Protein AF-A0A225NA89-F1 (afdb_monomer_lite)

InterPro domains:
  IPR005053 MobA/MobL protein [PF03389] (17-84)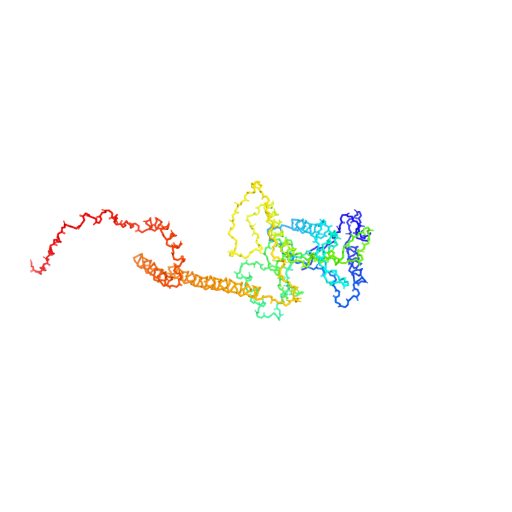

Sequence (400 aa):
MVRETFIMTPKEGAPDYLTSEQAPTKAQLREQRMELWNDVEAREKGKTARLGRELQLGFAYELNHADQRALVEEFVKRYATEGGEREIKVQVKTKAGTRIDTKKVQINFVADVAMHDYGKRIPFAGASDEQRAKIRNWAEAGIPFVSAEDAKGMESAHVRENHDRHGNITSYQIYQPHAHVRITPRTVENGEWSNDKFASRVLNEHNFAMNLRYDWEHLQNTYLERAGSDVRVTCTPEVQDGYPLHVQTETKDPVTRNIEERLSEKSEPISEEVAAEREKQRERNQEAQEKLAIDDEFREVHKETLRELQIDQFQEENSGDAPEAQQYRIVEWYRNVGRRLEGWRDAVPEKAAQWQERLQSMKPRLKAWFGYSPPDPEDTASRNGADPPEPQRTEPEHDR

Foldseek 3Di:
DWPDKAKDFAPDQAAPLNDDPDDDDPVSRVVSVVCVQVVLVVLQVDPPGDFWDKDKAFADLLDDPVLVVVLVNVLCCCQAAPVAKDWDWDWDQDPVGIDTDIDIDGRGWMKIKTKDFWDDKAFPPPGDPVSVVVVVVCVVVVAAEDEPVVCVPDSHWHKYFYADPVRHTTIIITGIIMMMIIIGQFHGHNNHTDNDRRSSVCVVDPVSVVCSLQVSQVSSQVSCVVSVHPDGDDSDPPVPPPDDPDDDDDDDDDDDDDDPPDPDDDDDDDDPVNVVVVVVVVVVVVVVVVVVVLVVVVVVLVVVVVVVLVVLVVVLVPPPDDPVVNVVSVVVSVVVVVVSLVVVCVVPVVCNVVVVVVVVVCVVVVCVVPVDDDPDPVVVVVPPDDDDDDDDDDDDDDDD

pLDDT: mean 72.91, std 22.02, range [25.09, 98.0]

Radius of gyration: 33.63 Å; chains: 1; bounding box: 82×65×120 Å

Secondary structure (DSSP, 8-state):
-EEEEEEE--SSS--GGG--SSPPPHHHHHHHHHHHHHHHHHH--STT----EEEEEEPPTTS-HHHHHHHHHHHHIIIIIS-EEEEEEEEEEETTEEEEEEEEEEE-EEEEEEEEEE-PPEESTT--HHHHHHHHHHHHTTPPEEETTTTTT--SS-EEEEE-TTS-EEEEEEEEEEEEEEEEEEEEETTEE-S--SGGGGGG-HHHHHHHHHHHHHHHHHHHHHTT------SS-GGG--------------------S-S----SPPPHHHHHHHHHHHHHHHHHHHHHHHHHHHHHHHHHHHHHHHHHHHHHHT----HHHHHHHHHHHHHHHHHHHHHHHHH-HHHHHHHHHHHHHHHHHHHHHH---PPPGGGGGS-SS-PPPPPPP-------

Structure (mmCIF, N/CA/C/O backbone):
data_AF-A0A225NA89-F1
#
_entry.id   AF-A0A225NA89-F1
#
loop_
_atom_site.group_PDB
_atom_site.id
_atom_site.type_symbol
_atom_site.label_atom_id
_atom_site.label_alt_id
_atom_site.label_comp_id
_atom_site.label_asym_id
_atom_site.label_entity_id
_atom_site.label_seq_id
_atom_site.pdbx_PDB_ins_code
_atom_site.Cartn_x
_atom_site.Cartn_y
_atom_site.Cartn_z
_atom_site.occupancy
_atom_site.B_iso_or_equiv
_atom_site.auth_seq_id
_atom_site.auth_comp_id
_atom_site.auth_asym_id
_atom_site.auth_atom_id
_atom_site.pdbx_PDB_model_num
ATOM 1 N N . MET A 1 1 ? -12.017 -6.716 5.202 1.00 67.25 1 MET A N 1
ATOM 2 C CA . MET A 1 1 ? -13.048 -6.870 4.145 1.00 67.25 1 MET A CA 1
ATOM 3 C C . MET A 1 1 ? -12.675 -5.865 3.079 1.00 67.25 1 MET A C 1
ATOM 5 O O . MET A 1 1 ? -12.264 -4.776 3.457 1.00 67.25 1 MET A O 1
ATOM 9 N N . VAL A 1 2 ? -12.699 -6.251 1.807 1.00 81.19 2 VAL A N 1
ATOM 10 C CA . VAL A 1 2 ? -12.275 -5.358 0.724 1.00 81.19 2 VAL A CA 1
ATOM 11 C C . VAL A 1 2 ? -13.369 -4.317 0.505 1.00 81.19 2 VAL A C 1
ATOM 13 O O . VAL A 1 2 ? -14.502 -4.703 0.217 1.00 81.19 2 VAL A O 1
ATOM 16 N N . ARG A 1 3 ? -13.038 -3.037 0.684 1.00 88.31 3 ARG A N 1
ATOM 17 C CA . ARG A 1 3 ? -13.921 -1.905 0.387 1.00 88.31 3 ARG A CA 1
ATOM 18 C C . ARG A 1 3 ? -14.039 -1.728 -1.116 1.00 88.31 3 ARG A C 1
ATOM 20 O O . ARG A 1 3 ? -15.131 -1.702 -1.674 1.00 88.31 3 ARG A O 1
ATOM 27 N N . GLU A 1 4 ? -12.888 -1.642 -1.767 1.00 92.56 4 GLU A N 1
ATOM 28 C CA . GLU A 1 4 ? -12.786 -1.283 -3.169 1.00 92.56 4 GLU A CA 1
ATOM 29 C C . GLU A 1 4 ? -11.557 -1.927 -3.805 1.00 92.56 4 GLU A C 1
ATOM 31 O O . GLU A 1 4 ? -10.550 -2.161 -3.140 1.00 92.56 4 GLU A O 1
ATOM 36 N N . THR A 1 5 ? -11.638 -2.220 -5.102 1.00 94.50 5 THR A N 1
ATOM 37 C CA . THR A 1 5 ? -10.483 -2.658 -5.885 1.00 94.50 5 THR A CA 1
ATOM 38 C C . THR A 1 5 ? -10.481 -1.984 -7.242 1.00 94.50 5 THR A C 1
ATOM 40 O O . THR A 1 5 ? -11.557 -1.810 -7.812 1.00 94.50 5 THR A O 1
ATOM 43 N N . PHE A 1 6 ? -9.306 -1.706 -7.793 1.00 95.31 6 PHE A N 1
ATOM 44 C CA . PHE A 1 6 ? -9.129 -1.167 -9.142 1.00 95.31 6 PHE A CA 1
ATOM 45 C C . PHE A 1 6 ? -7.721 -1.480 -9.660 1.00 95.31 6 PHE A C 1
ATOM 47 O O . PHE A 1 6 ? -6.830 -1.817 -8.884 1.00 95.31 6 PHE A O 1
ATOM 54 N N . ILE A 1 7 ? -7.532 -1.396 -10.975 1.00 95.88 7 ILE A N 1
ATOM 55 C CA . ILE A 1 7 ? -6.225 -1.547 -11.622 1.00 95.88 7 ILE A CA 1
ATOM 56 C C . ILE A 1 7 ? -5.802 -0.169 -12.119 1.00 95.88 7 ILE A C 1
ATOM 58 O O . ILE A 1 7 ? -6.592 0.534 -12.745 1.00 95.88 7 ILE A O 1
ATOM 62 N N . MET A 1 8 ? -4.565 0.214 -11.829 1.00 95.44 8 MET A N 1
ATOM 63 C CA . MET A 1 8 ? -3.935 1.406 -12.376 1.00 95.44 8 MET A CA 1
ATOM 64 C C . MET A 1 8 ? -2.919 0.995 -13.430 1.00 95.44 8 MET A C 1
ATOM 66 O O . MET A 1 8 ? -2.053 0.148 -13.191 1.00 95.44 8 MET A O 1
ATOM 70 N N . THR A 1 9 ? -3.025 1.612 -14.597 1.00 94.56 9 THR A N 1
ATOM 71 C CA . THR A 1 9 ? -2.132 1.391 -15.728 1.00 94.56 9 THR A CA 1
ATOM 72 C C . THR A 1 9 ? -1.308 2.644 -16.001 1.00 94.56 9 THR A C 1
ATOM 74 O O . THR A 1 9 ? -1.737 3.747 -15.651 1.00 94.56 9 THR A O 1
ATOM 77 N N . PRO A 1 10 ? -0.143 2.515 -16.653 1.00 92.00 10 PRO A N 1
ATOM 78 C CA . PRO A 1 10 ? 0.537 3.659 -17.245 1.00 92.00 10 PRO A CA 1
ATOM 79 C C . PRO A 1 10 ? -0.375 4.401 -18.218 1.00 92.00 10 PRO A C 1
ATOM 81 O O . PRO A 1 10 ? -1.276 3.806 -18.815 1.00 92.00 10 PRO A O 1
ATOM 84 N N . LYS A 1 11 ? -0.116 5.702 -18.385 1.00 83.25 11 LYS A N 1
ATOM 85 C CA . LYS A 1 11 ? -0.883 6.570 -19.288 1.00 83.25 11 LYS A CA 1
ATOM 86 C C . LYS A 1 11 ? -0.863 6.069 -20.736 1.00 83.25 11 LYS A C 1
ATOM 88 O O . LYS A 1 11 ? -1.845 6.224 -21.452 1.00 83.25 11 LYS A O 1
ATOM 93 N N . GLU A 1 12 ? 0.250 5.470 -21.151 1.00 82.31 12 GLU A N 1
ATOM 94 C CA . GLU A 1 12 ? 0.462 4.946 -22.498 1.00 82.31 12 GLU A CA 1
ATOM 95 C C . GLU A 1 12 ? 1.089 3.549 -22.432 1.00 82.31 12 GLU A C 1
ATOM 97 O O . GLU A 1 12 ? 1.870 3.242 -21.530 1.00 82.31 12 GLU A O 1
ATOM 102 N N . GLY A 1 13 ? 0.764 2.701 -23.410 1.00 83.19 13 GLY A N 1
ATOM 103 C CA . GLY A 1 13 ? 1.433 1.414 -23.609 1.00 83.19 13 GLY A CA 1
ATOM 104 C C . GLY A 1 13 ? 0.947 0.259 -22.733 1.00 83.19 13 GLY A C 1
ATOM 105 O O . GLY A 1 13 ? 1.583 -0.792 -22.750 1.00 83.19 13 GLY A O 1
ATOM 106 N N . ALA A 1 14 ? -0.154 0.415 -21.998 1.00 88.81 14 ALA A N 1
ATOM 107 C CA . ALA A 1 14 ? -0.779 -0.689 -21.277 1.00 88.81 14 ALA A CA 1
ATOM 108 C C . ALA A 1 14 ? -1.526 -1.652 -22.224 1.00 88.81 14 ALA A C 1
ATOM 110 O O . ALA A 1 14 ? -2.056 -1.192 -23.234 1.00 88.81 14 ALA A O 1
ATOM 111 N N . PRO A 1 15 ? -1.590 -2.961 -21.907 1.00 90.00 15 PRO A N 1
ATOM 112 C CA . PRO A 1 15 ? -2.346 -3.933 -22.693 1.00 90.00 15 PRO A CA 1
ATOM 113 C C . PRO A 1 15 ? -3.813 -3.542 -22.892 1.00 90.00 15 PRO A C 1
ATOM 115 O O . PRO A 1 15 ? -4.459 -3.073 -21.953 1.00 90.00 15 PRO A O 1
ATOM 118 N N . ASP A 1 16 ? -4.354 -3.813 -24.081 1.00 89.69 16 ASP A N 1
ATOM 119 C CA . ASP A 1 16 ? -5.725 -3.446 -24.471 1.00 89.69 16 ASP A CA 1
ATOM 120 C C . ASP A 1 16 ? -6.790 -3.994 -23.512 1.00 89.69 16 ASP A C 1
ATOM 122 O O . ASP A 1 16 ? -7.760 -3.316 -23.200 1.00 89.69 16 ASP A O 1
ATOM 126 N N . TYR A 1 17 ? -6.597 -5.197 -22.961 1.00 90.81 17 TYR A N 1
ATOM 127 C CA . TYR A 1 17 ? -7.558 -5.775 -22.014 1.00 90.81 17 TYR A CA 1
ATOM 128 C C . TYR A 1 17 ? -7.644 -4.998 -20.689 1.00 90.81 17 TYR A C 1
ATOM 130 O O . TYR A 1 17 ? -8.638 -5.112 -19.972 1.00 90.81 17 TYR A O 1
ATOM 138 N N . LEU A 1 18 ? -6.632 -4.188 -20.358 1.00 90.12 18 LEU A N 1
ATOM 139 C CA . LEU A 1 18 ? -6.615 -3.315 -19.180 1.00 90.12 18 LEU A CA 1
ATOM 140 C C . LEU A 1 18 ? -7.069 -1.889 -19.484 1.00 90.12 18 LEU A C 1
ATOM 142 O O . LEU A 1 18 ? -7.291 -1.122 -18.546 1.00 90.12 18 LEU A O 1
ATOM 146 N N . THR A 1 19 ? -7.186 -1.519 -20.759 1.00 83.81 19 THR A N 1
ATOM 147 C CA . THR A 1 19 ? -7.554 -0.168 -21.170 1.00 83.81 19 THR A CA 1
ATOM 148 C C . THR A 1 19 ? -8.970 -0.167 -21.737 1.00 83.81 19 THR A C 1
ATOM 150 O O . THR A 1 19 ? -9.299 -0.836 -22.710 1.00 83.81 19 THR A O 1
ATOM 153 N N . SER A 1 20 ? -9.863 0.583 -21.097 1.00 77.56 20 SER A N 1
ATOM 154 C CA . SER A 1 20 ? -11.223 0.785 -21.595 1.00 77.56 20 SER A CA 1
ATOM 155 C C . SER A 1 20 ? -11.631 2.241 -21.429 1.00 77.56 20 SER A C 1
ATOM 157 O O . SER A 1 20 ? -11.349 2.860 -20.406 1.00 77.56 20 SER A O 1
ATOM 159 N N . GLU A 1 21 ? -12.324 2.792 -22.429 1.00 78.25 21 GLU A N 1
ATOM 160 C CA . GLU A 1 21 ? -12.831 4.175 -22.379 1.00 78.25 21 GLU A CA 1
ATOM 161 C C . GLU A 1 21 ? -13.861 4.377 -21.257 1.00 78.25 21 GLU A C 1
ATOM 163 O O . GLU A 1 21 ? -14.028 5.475 -20.732 1.00 78.25 21 GLU A O 1
ATOM 168 N N . GLN A 1 22 ? -14.561 3.305 -20.884 1.00 84.38 22 GLN A N 1
ATOM 169 C CA . GLN A 1 22 ? -15.527 3.288 -19.793 1.00 84.38 22 GLN A CA 1
ATOM 170 C C . GLN A 1 22 ? -14.941 2.574 -18.579 1.00 84.38 22 GLN A C 1
ATOM 172 O O . GLN A 1 22 ? -14.177 1.619 -18.720 1.00 84.38 22 GLN A O 1
ATOM 177 N N . ALA A 1 23 ? -15.345 2.997 -17.381 1.00 84.44 23 ALA A N 1
ATOM 178 C CA . ALA A 1 23 ? -14.980 2.297 -16.157 1.00 84.44 23 ALA A CA 1
ATOM 179 C C . ALA A 1 23 ? -15.525 0.851 -16.185 1.00 84.44 23 ALA A C 1
ATOM 181 O O . ALA A 1 23 ? -16.715 0.660 -16.461 1.00 84.44 23 ALA A O 1
ATOM 182 N N . PRO A 1 24 ? -14.698 -0.169 -15.891 1.00 89.06 24 PRO A N 1
ATOM 183 C CA . PRO A 1 24 ? -15.131 -1.556 -15.951 1.00 89.06 24 PRO A CA 1
ATOM 184 C C . PRO A 1 24 ? -16.169 -1.858 -14.866 1.00 89.06 24 PRO A C 1
ATOM 186 O O . PRO A 1 24 ? -16.080 -1.403 -13.723 1.00 89.06 24 PRO A O 1
ATOM 189 N N . THR A 1 25 ? -17.145 -2.700 -15.198 1.00 92.06 25 THR A N 1
ATOM 190 C CA . THR A 1 25 ? -18.036 -3.299 -14.196 1.00 92.06 25 THR A CA 1
ATOM 191 C C . THR A 1 25 ? -17.246 -4.203 -13.241 1.00 92.06 25 THR A C 1
ATOM 193 O O . THR A 1 25 ? -16.157 -4.679 -13.560 1.00 92.06 25 THR A O 1
ATOM 196 N N . LYS A 1 26 ? -17.814 -4.539 -12.074 1.00 90.31 26 LYS A N 1
ATOM 197 C CA . LYS A 1 26 ? -17.166 -5.460 -11.114 1.00 90.31 26 LYS A CA 1
ATOM 198 C C . LYS A 1 26 ? -16.814 -6.826 -11.722 1.00 90.31 26 LYS A C 1
ATOM 200 O O . LYS A 1 26 ? -15.822 -7.429 -11.321 1.00 90.31 26 LYS A O 1
ATOM 205 N N . ALA A 1 27 ? -17.632 -7.324 -12.653 1.00 92.25 27 ALA A N 1
ATOM 206 C CA . ALA A 1 27 ? -17.382 -8.589 -13.339 1.00 92.25 27 ALA A CA 1
ATOM 207 C C . ALA A 1 27 ? -16.200 -8.471 -14.312 1.00 92.25 27 ALA A C 1
ATOM 209 O O . ALA A 1 27 ? -15.282 -9.283 -14.233 1.00 92.25 27 ALA A O 1
ATOM 210 N N . GLN A 1 28 ? -16.180 -7.417 -15.133 1.00 92.94 28 GLN A N 1
ATOM 211 C CA . GLN A 1 28 ? -15.069 -7.128 -16.046 1.00 92.94 28 GLN A CA 1
ATOM 212 C C . GLN A 1 28 ? -13.763 -6.908 -15.284 1.00 92.94 28 GLN A C 1
ATOM 214 O O . GLN A 1 28 ? -12.762 -7.525 -15.611 1.00 92.94 28 GLN A O 1
ATOM 219 N N . LEU A 1 29 ? -13.776 -6.129 -14.199 1.00 93.31 29 LEU A N 1
ATOM 220 C CA . LEU A 1 29 ? -12.576 -5.908 -13.390 1.00 93.31 29 LEU A CA 1
ATOM 221 C C . LEU A 1 29 ? -12.022 -7.216 -12.801 1.00 93.31 29 LEU A C 1
ATOM 223 O O . LEU A 1 29 ? -10.810 -7.394 -12.683 1.00 93.31 29 LEU A O 1
ATOM 227 N N . ARG A 1 30 ? -12.899 -8.151 -12.416 1.00 93.19 30 ARG A N 1
ATOM 228 C CA . ARG A 1 30 ? -12.483 -9.475 -11.936 1.00 93.19 30 ARG A CA 1
ATOM 229 C C . ARG A 1 30 ? -11.817 -10.292 -13.044 1.00 93.19 30 ARG A C 1
ATOM 231 O O . ARG A 1 30 ? -10.833 -10.971 -12.760 1.00 93.19 30 ARG A O 1
ATOM 238 N N . GLU A 1 31 ? -12.358 -10.244 -14.256 1.00 94.50 31 GLU A N 1
ATOM 239 C CA . GLU A 1 31 ? -11.798 -10.905 -15.437 1.00 94.50 31 GLU A CA 1
ATOM 240 C C . GLU A 1 31 ? -10.448 -10.292 -15.823 1.00 94.50 31 GLU A C 1
ATOM 242 O O . GLU A 1 31 ? -9.455 -11.010 -15.854 1.00 94.50 31 GLU A O 1
ATOM 247 N N . GLN A 1 32 ? -10.371 -8.964 -15.938 1.00 94.75 32 GLN A N 1
ATOM 248 C CA . GLN A 1 32 ? -9.136 -8.215 -16.197 1.00 94.75 32 GLN A CA 1
ATOM 249 C C . GLN A 1 32 ? -8.039 -8.523 -15.176 1.00 94.75 32 GLN A C 1
ATOM 251 O O . GLN A 1 32 ? -6.885 -8.730 -15.539 1.00 94.75 32 GLN A O 1
ATOM 256 N N . ARG A 1 33 ? -8.382 -8.591 -13.883 1.00 95.75 33 ARG A N 1
ATOM 257 C CA . ARG A 1 33 ? -7.432 -8.957 -12.823 1.00 95.75 33 ARG A CA 1
ATOM 258 C C . ARG A 1 33 ? -6.941 -10.396 -12.968 1.00 95.75 33 ARG A C 1
ATOM 260 O O . ARG A 1 33 ? -5.767 -10.667 -12.729 1.00 95.75 33 ARG A O 1
ATOM 267 N N . MET A 1 34 ? -7.835 -11.321 -13.309 1.00 95.94 34 MET A N 1
ATOM 268 C CA . MET A 1 34 ? -7.465 -12.714 -13.545 1.00 95.94 34 MET A CA 1
ATOM 269 C C . MET A 1 34 ? -6.525 -12.822 -14.745 1.00 95.94 34 MET A C 1
ATOM 271 O O . MET A 1 34 ? -5.487 -13.468 -14.641 1.00 95.94 34 MET A O 1
ATOM 275 N N . GLU A 1 35 ? -6.859 -12.149 -15.844 1.00 96.12 35 GLU A N 1
ATOM 276 C CA . GLU A 1 35 ? -6.043 -12.101 -17.053 1.00 96.12 35 GLU A CA 1
ATOM 277 C C . GLU A 1 35 ? -4.668 -11.495 -16.769 1.00 96.12 35 GLU A C 1
ATOM 279 O O . GLU A 1 35 ? -3.670 -12.156 -17.036 1.00 96.12 35 GLU A O 1
ATOM 284 N N . LEU A 1 36 ? -4.605 -10.339 -16.098 1.00 96.19 36 LEU A N 1
ATOM 285 C CA . LEU A 1 36 ? -3.368 -9.681 -15.664 1.00 96.19 36 LEU A CA 1
ATOM 286 C C . LEU A 1 36 ? -2.422 -10.634 -14.925 1.00 96.19 36 LEU A C 1
ATOM 288 O O . LEU A 1 36 ? -1.246 -10.756 -15.272 1.00 96.19 36 LEU A O 1
ATOM 292 N N . TRP A 1 37 ? -2.912 -11.301 -13.878 1.00 96.88 37 TRP A N 1
ATOM 293 C CA . TRP A 1 37 ? -2.050 -12.145 -13.054 1.00 96.88 37 TRP A CA 1
ATOM 294 C C . TRP A 1 37 ? -1.697 -13.470 -13.739 1.00 96.88 37 TRP A C 1
ATOM 296 O O . TRP A 1 37 ? -0.559 -13.917 -13.595 1.00 96.88 37 TRP A O 1
ATOM 306 N N . ASN A 1 38 ? -2.594 -14.036 -14.553 1.00 96.44 38 ASN A N 1
ATOM 307 C CA . ASN A 1 38 ? -2.277 -15.182 -15.411 1.00 96.44 38 ASN A CA 1
ATOM 308 C C . ASN A 1 38 ? -1.187 -14.828 -16.437 1.00 96.44 38 ASN A C 1
ATOM 310 O O . ASN A 1 38 ? -0.271 -15.617 -16.671 1.00 96.44 38 ASN A O 1
ATOM 314 N N . ASP A 1 39 ? -1.248 -13.628 -17.018 1.00 95.06 39 ASP A N 1
ATOM 315 C CA . ASP A 1 39 ? -0.269 -13.110 -17.974 1.00 95.06 39 ASP A CA 1
ATOM 316 C C . ASP A 1 39 ? 1.125 -12.968 -17.359 1.00 95.06 39 ASP A C 1
ATOM 318 O O . ASP A 1 39 ? 2.142 -13.290 -17.991 1.00 95.06 39 ASP A O 1
ATOM 322 N N . VAL A 1 40 ? 1.170 -12.476 -16.118 1.00 95.06 40 VAL A N 1
ATOM 323 C CA . VAL A 1 40 ? 2.396 -12.390 -15.327 1.00 95.06 40 VAL A CA 1
ATOM 324 C C . VAL A 1 40 ? 2.929 -13.796 -15.053 1.00 95.06 40 VAL A C 1
ATOM 326 O O . VAL A 1 40 ? 4.085 -14.073 -15.363 1.00 95.06 40 VAL A O 1
ATOM 329 N N . GLU A 1 41 ? 2.108 -14.714 -14.546 1.00 95.25 41 GLU A N 1
ATOM 330 C CA . GLU A 1 41 ? 2.525 -16.094 -14.255 1.00 95.25 41 GLU A CA 1
ATOM 331 C C . GLU A 1 41 ? 3.044 -16.833 -15.498 1.00 95.25 41 GLU A C 1
ATOM 333 O O . GLU A 1 41 ? 4.091 -17.483 -15.440 1.00 95.25 41 GLU A O 1
ATOM 338 N N . ALA A 1 42 ? 2.393 -16.668 -16.652 1.00 94.50 42 ALA A N 1
ATOM 339 C CA . ALA A 1 42 ? 2.815 -17.272 -17.914 1.00 94.50 42 ALA A CA 1
ATOM 340 C C . ALA A 1 42 ? 4.206 -16.793 -18.375 1.00 94.50 42 ALA A C 1
ATOM 342 O O . ALA A 1 42 ? 4.972 -17.553 -18.988 1.00 94.50 42 ALA A O 1
ATOM 343 N N . ARG A 1 43 ? 4.555 -15.537 -18.074 1.00 93.00 43 ARG A N 1
ATOM 344 C CA . ARG A 1 43 ? 5.871 -14.943 -18.369 1.00 93.00 43 ARG A CA 1
ATOM 345 C C . ARG A 1 43 ? 6.912 -15.304 -17.315 1.00 93.00 43 ARG A C 1
ATOM 347 O O . ARG A 1 43 ? 8.103 -15.393 -17.623 1.00 93.00 43 ARG A O 1
ATOM 354 N N . GLU A 1 44 ? 6.475 -15.567 -16.090 1.00 94.00 44 GLU A N 1
ATOM 355 C CA . GLU A 1 44 ? 7.319 -15.862 -14.941 1.00 94.00 44 GLU A CA 1
ATOM 356 C C . GLU A 1 44 ? 7.564 -17.349 -14.694 1.00 94.00 44 GLU A C 1
ATOM 358 O O . GLU A 1 44 ? 7.288 -17.900 -13.635 1.00 94.00 44 GLU A O 1
ATOM 363 N N . LYS A 1 45 ? 8.208 -17.995 -15.671 1.00 90.75 45 LYS A N 1
ATOM 364 C CA . LYS A 1 45 ? 8.419 -19.455 -15.711 1.00 90.75 45 LYS A CA 1
ATOM 365 C C . LYS A 1 45 ? 9.448 -20.002 -14.711 1.00 90.75 45 LYS A C 1
ATOM 367 O O . LYS A 1 45 ? 9.618 -21.214 -14.590 1.00 90.75 45 LYS A O 1
ATOM 372 N N . GLY A 1 46 ? 10.209 -19.136 -14.044 1.00 90.25 46 GLY A N 1
ATOM 373 C CA . GLY A 1 46 ? 11.249 -19.561 -13.108 1.00 90.25 46 GLY A CA 1
ATOM 374 C C . GLY A 1 46 ? 10.663 -19.987 -11.763 1.00 90.25 46 GLY A C 1
ATOM 375 O O . GLY A 1 46 ? 9.883 -19.252 -11.175 1.00 90.25 46 GLY A O 1
ATOM 376 N N . LYS A 1 47 ? 11.127 -21.106 -11.191 1.00 92.44 47 LYS A N 1
ATOM 377 C CA . LYS A 1 47 ? 10.703 -21.552 -9.843 1.00 92.44 47 LYS A CA 1
ATOM 378 C C . LYS A 1 47 ? 10.985 -20.538 -8.719 1.00 92.44 47 LYS A C 1
ATOM 380 O O . LYS A 1 47 ? 10.398 -20.617 -7.650 1.00 92.44 47 LYS A O 1
ATOM 385 N N . THR A 1 48 ? 11.922 -19.617 -8.948 1.00 91.06 48 THR A N 1
ATOM 386 C CA . THR A 1 48 ? 12.272 -18.510 -8.041 1.00 91.06 48 THR A CA 1
ATOM 387 C C . THR A 1 48 ? 11.869 -17.150 -8.615 1.00 91.06 48 THR A C 1
ATOM 389 O O . THR A 1 48 ? 12.409 -16.119 -8.204 1.00 91.06 48 THR A O 1
ATOM 392 N N . ALA A 1 49 ? 11.004 -17.125 -9.634 1.00 90.38 49 ALA A N 1
ATOM 393 C CA . ALA A 1 49 ? 10.556 -15.885 -10.241 1.00 90.38 49 ALA A CA 1
ATOM 394 C C . ALA A 1 49 ? 9.693 -15.098 -9.250 1.00 90.38 49 ALA A C 1
ATOM 396 O O . ALA A 1 49 ? 8.890 -15.648 -8.501 1.00 90.38 49 ALA A O 1
ATOM 397 N N . ARG A 1 50 ? 9.882 -13.778 -9.239 1.00 92.06 50 ARG A N 1
ATOM 398 C CA . ARG A 1 50 ? 9.063 -12.860 -8.448 1.00 92.06 50 ARG A CA 1
ATOM 399 C C . ARG A 1 50 ? 7.878 -12.426 -9.301 1.00 92.06 50 ARG A C 1
ATOM 401 O O . ARG A 1 50 ? 8.097 -11.831 -10.354 1.00 92.06 50 ARG A O 1
ATOM 408 N N . LEU A 1 51 ? 6.668 -12.717 -8.826 1.00 94.06 51 LEU A N 1
ATOM 409 C CA . LEU A 1 51 ? 5.406 -12.431 -9.521 1.00 94.06 51 LEU A CA 1
ATOM 410 C C . LEU A 1 51 ? 4.898 -11.001 -9.303 1.00 94.06 51 LEU A C 1
ATOM 412 O O . LEU A 1 51 ? 3.913 -10.605 -9.902 1.00 94.06 51 LEU A O 1
ATOM 416 N N . GLY A 1 52 ? 5.523 -10.226 -8.424 1.00 94.00 52 GLY A N 1
ATOM 417 C CA . GLY A 1 52 ? 5.147 -8.841 -8.169 1.00 94.00 52 GLY A CA 1
ATOM 418 C C . GLY A 1 52 ? 5.794 -8.306 -6.901 1.00 94.00 52 GLY A C 1
ATOM 419 O O . GLY A 1 52 ? 6.470 -9.041 -6.173 1.00 94.00 52 GLY A O 1
ATOM 420 N N . ARG A 1 53 ? 5.586 -7.017 -6.650 1.00 95.25 53 ARG A N 1
ATOM 421 C CA . ARG A 1 53 ? 5.923 -6.346 -5.394 1.00 95.25 53 ARG A CA 1
ATOM 422 C C . ARG A 1 53 ? 4.627 -5.920 -4.725 1.00 95.25 53 ARG A C 1
ATOM 424 O O . ARG A 1 53 ? 3.843 -5.212 -5.337 1.00 95.25 53 ARG A O 1
ATOM 431 N N . GLU A 1 54 ? 4.428 -6.325 -3.480 1.00 96.25 54 GLU A N 1
ATOM 432 C CA . GLU A 1 54 ? 3.301 -5.868 -2.672 1.00 96.25 54 GLU A CA 1
ATOM 433 C C . GLU A 1 54 ? 3.755 -4.761 -1.718 1.00 96.25 54 GLU A C 1
ATOM 435 O O . GLU A 1 54 ? 4.782 -4.899 -1.048 1.00 96.25 54 GLU A O 1
ATOM 440 N N . LEU A 1 55 ? 3.000 -3.666 -1.689 1.00 95.81 55 LEU A N 1
ATOM 441 C CA . LEU A 1 55 ? 3.098 -2.592 -0.709 1.00 95.81 55 LEU A CA 1
ATOM 442 C C . LEU A 1 55 ? 1.801 -2.582 0.100 1.00 95.81 55 LEU A C 1
ATOM 444 O O . LEU A 1 55 ? 0.716 -2.642 -0.476 1.00 95.81 55 LEU A O 1
ATOM 448 N N . GLN A 1 56 ? 1.916 -2.489 1.421 1.00 96.00 56 GLN A N 1
ATOM 449 C CA . GLN A 1 56 ? 0.775 -2.284 2.305 1.00 96.00 56 GLN A CA 1
ATOM 450 C C . GLN A 1 56 ? 0.877 -0.881 2.899 1.00 96.00 56 GLN A C 1
ATOM 452 O O . GLN A 1 56 ? 1.852 -0.567 3.581 1.00 96.00 56 GLN A O 1
ATOM 457 N N . LEU A 1 57 ? -0.114 -0.045 2.611 1.00 96.12 57 LEU A N 1
ATOM 458 C CA . LEU A 1 57 ? -0.142 1.371 2.964 1.00 96.12 57 LEU A CA 1
ATOM 459 C C . LEU A 1 57 ? -1.269 1.604 3.970 1.00 96.12 57 LEU A C 1
ATOM 461 O O . LEU A 1 57 ? -2.422 1.306 3.670 1.00 96.12 57 LEU A O 1
ATOM 465 N N . GLY A 1 58 ? -0.942 2.082 5.169 1.00 95.12 58 GLY A N 1
ATOM 466 C CA . GLY A 1 58 ? -1.937 2.453 6.178 1.00 95.12 58 GLY A CA 1
ATOM 467 C C . GLY A 1 58 ? -2.427 3.881 5.965 1.00 95.12 58 GLY A C 1
ATOM 468 O O . GLY A 1 58 ? -1.608 4.763 5.696 1.00 95.12 58 GLY A O 1
ATOM 469 N N . PHE A 1 59 ? -3.735 4.087 6.103 1.00 94.50 59 PHE A N 1
ATOM 470 C CA . PHE A 1 59 ? -4.357 5.407 6.078 1.00 94.50 59 PHE A CA 1
ATOM 471 C C . PHE A 1 59 ? -4.577 5.939 7.500 1.00 94.50 59 PHE A C 1
ATOM 473 O O . PHE A 1 59 ? -4.868 5.176 8.422 1.00 94.50 59 PHE A O 1
ATOM 480 N N . ALA A 1 60 ? -4.476 7.253 7.652 1.00 90.44 60 ALA A N 1
ATOM 481 C CA . ALA A 1 60 ? -4.886 8.002 8.823 1.00 90.44 60 ALA A CA 1
ATOM 482 C C . ALA A 1 60 ? -6.416 7.955 8.945 1.00 90.44 60 ALA A C 1
ATOM 484 O O . ALA A 1 60 ? -7.129 7.982 7.936 1.00 90.44 60 ALA A O 1
ATOM 485 N N . TYR A 1 61 ? -6.919 7.860 10.176 1.00 86.12 61 TYR A N 1
ATOM 486 C CA . TYR A 1 61 ? -8.354 7.714 10.438 1.00 86.12 61 TYR A CA 1
ATOM 487 C C . TYR A 1 61 ? -9.143 8.979 10.093 1.00 86.12 61 TYR A C 1
ATOM 489 O O . TYR A 1 61 ? -10.335 8.907 9.826 1.00 86.12 61 TYR A O 1
ATOM 497 N N . GLU A 1 62 ? -8.473 10.126 10.086 1.00 85.56 62 GLU A N 1
ATOM 498 C CA . GLU A 1 62 ? -9.038 11.443 9.815 1.00 85.56 62 GLU A CA 1
ATOM 499 C C . GLU A 1 62 ? -9.324 11.663 8.321 1.00 85.56 62 GLU A C 1
ATOM 501 O O . GLU A 1 62 ? -10.037 12.598 7.962 1.00 85.56 62 GLU A O 1
ATOM 506 N N . LEU A 1 63 ? -8.783 10.816 7.438 1.00 87.75 63 LEU A N 1
ATOM 507 C CA . LEU A 1 63 ? -9.054 10.887 6.006 1.00 87.75 63 LEU A CA 1
ATOM 508 C C . LEU A 1 63 ? -10.326 10.117 5.662 1.00 87.75 63 LEU A C 1
ATOM 510 O O . LEU A 1 63 ? -10.415 8.911 5.905 1.00 87.75 63 LEU A O 1
ATOM 514 N N . ASN A 1 64 ? -11.271 10.792 5.007 1.00 89.50 64 ASN A N 1
ATOM 515 C CA . ASN A 1 64 ? -12.460 10.147 4.451 1.00 89.50 64 ASN A CA 1
ATOM 516 C C . ASN A 1 64 ? -12.095 9.215 3.278 1.00 89.50 64 ASN A C 1
ATOM 518 O O . ASN A 1 64 ? -10.994 9.255 2.718 1.00 89.50 64 ASN A O 1
ATOM 522 N N . HIS A 1 65 ? -13.041 8.380 2.852 1.00 91.25 65 HIS A N 1
ATOM 523 C CA . HIS A 1 65 ? -12.799 7.400 1.790 1.00 91.25 65 HIS A CA 1
ATOM 524 C C . HIS A 1 65 ? -12.375 7.993 0.437 1.00 91.25 65 HIS A C 1
ATOM 526 O O . HIS A 1 65 ? -11.592 7.356 -0.276 1.00 91.25 65 HIS A O 1
ATOM 532 N N . ALA A 1 66 ? -12.880 9.175 0.072 1.00 91.56 66 ALA A N 1
ATOM 533 C CA . ALA A 1 66 ? -12.538 9.826 -1.190 1.00 91.56 66 ALA A CA 1
ATOM 534 C C . ALA A 1 66 ? -11.086 10.329 -1.173 1.00 91.56 66 ALA A C 1
ATOM 536 O O . ALA A 1 66 ? -10.341 10.072 -2.120 1.00 91.56 66 ALA A O 1
ATOM 537 N N . ASP A 1 67 ? -10.659 10.941 -0.068 1.00 94.31 67 ASP A N 1
ATOM 538 C CA . ASP A 1 67 ? -9.283 11.401 0.123 1.00 94.31 67 ASP A CA 1
ATOM 539 C C . ASP A 1 67 ? -8.307 10.226 0.214 1.00 94.31 67 ASP A C 1
ATOM 541 O O . ASP A 1 67 ? -7.255 10.254 -0.420 1.00 94.31 67 ASP A O 1
ATOM 545 N N . GLN A 1 68 ? -8.675 9.139 0.903 1.00 95.38 68 GLN A N 1
ATOM 546 C CA . GLN A 1 68 ? -7.884 7.902 0.912 1.00 95.38 68 GLN A CA 1
ATOM 547 C C . GLN A 1 68 ? -7.684 7.341 -0.504 1.00 95.38 68 GLN A C 1
ATOM 549 O O . GLN A 1 68 ? -6.593 6.873 -0.839 1.00 95.38 68 GLN A O 1
ATOM 554 N N . ARG A 1 69 ? -8.733 7.373 -1.341 1.00 96.31 69 ARG A N 1
ATOM 555 C CA . ARG A 1 69 ? -8.656 6.918 -2.733 1.00 96.31 69 ARG A CA 1
ATOM 556 C C . ARG A 1 69 ? -7.733 7.815 -3.558 1.00 96.31 69 ARG A C 1
ATOM 558 O O . ARG A 1 69 ? -6.848 7.303 -4.238 1.00 96.31 69 ARG A O 1
ATOM 565 N N . ALA A 1 70 ? -7.913 9.130 -3.484 1.00 97.25 70 ALA A N 1
ATOM 566 C CA . ALA A 1 70 ? -7.080 10.085 -4.211 1.00 97.25 70 ALA A CA 1
ATOM 567 C C . ALA A 1 70 ? -5.601 9.990 -3.792 1.00 97.25 70 ALA A C 1
ATOM 569 O O . ALA A 1 70 ? -4.721 9.932 -4.651 1.00 97.25 70 ALA A O 1
ATOM 570 N N . LEU A 1 71 ? -5.336 9.860 -2.488 1.00 97.56 71 LEU A N 1
ATOM 571 C CA . LEU A 1 71 ? -3.999 9.679 -1.925 1.00 97.56 71 LEU A CA 1
ATOM 572 C C . LEU A 1 71 ? -3.298 8.431 -2.481 1.00 97.56 71 LEU A C 1
ATOM 574 O O . LEU A 1 71 ? -2.157 8.517 -2.941 1.00 97.56 71 LEU A O 1
ATOM 578 N N . VAL A 1 72 ? -3.960 7.265 -2.465 1.00 98.00 72 VAL A N 1
ATOM 579 C CA . VAL A 1 72 ? -3.341 6.037 -2.994 1.00 98.00 72 VAL A CA 1
ATOM 580 C C . VAL A 1 72 ? -3.162 6.103 -4.510 1.00 98.00 72 VAL A C 1
ATOM 582 O O . VAL A 1 72 ? -2.134 5.654 -5.010 1.00 98.00 72 VAL A O 1
ATOM 585 N N . GLU A 1 73 ? -4.100 6.702 -5.248 1.00 97.56 73 GLU A N 1
ATOM 586 C CA . GLU A 1 73 ? -3.952 6.895 -6.692 1.00 97.56 73 GLU A CA 1
ATOM 587 C C . GLU A 1 73 ? -2.757 7.797 -7.023 1.00 97.56 73 GLU A C 1
ATOM 589 O O . GLU A 1 73 ? -1.978 7.477 -7.920 1.00 97.56 73 GLU A O 1
ATOM 594 N N . GLU A 1 74 ? -2.573 8.901 -6.296 1.00 97.06 74 GLU A N 1
ATOM 595 C CA . GLU A 1 74 ? -1.430 9.799 -6.476 1.00 97.06 74 GLU A CA 1
ATOM 596 C C . GLU A 1 74 ? -0.102 9.092 -6.172 1.00 97.06 74 GLU A C 1
ATOM 598 O O . GLU A 1 74 ? 0.850 9.180 -6.954 1.00 97.06 74 GLU A O 1
ATOM 603 N N . PHE A 1 75 ? -0.050 8.330 -5.077 1.00 96.81 75 PHE A N 1
ATOM 604 C CA . PHE A 1 75 ? 1.137 7.568 -4.701 1.00 96.81 75 PHE A CA 1
ATOM 605 C C . PHE A 1 75 ? 1.496 6.505 -5.749 1.00 96.81 75 PHE A C 1
ATOM 607 O O . PHE A 1 75 ? 2.649 6.398 -6.175 1.00 96.81 75 PHE A O 1
ATOM 614 N N . VAL A 1 76 ? 0.508 5.734 -6.211 1.00 97.00 76 VAL A N 1
ATOM 615 C CA . VAL A 1 76 ? 0.710 4.687 -7.223 1.00 97.00 76 VAL A CA 1
ATOM 616 C C . VAL A 1 76 ? 1.105 5.290 -8.571 1.00 97.00 76 VAL A C 1
ATOM 618 O O . VAL A 1 76 ? 1.997 4.746 -9.228 1.00 97.00 76 VAL A O 1
ATOM 621 N N . LYS A 1 77 ? 0.539 6.443 -8.952 1.00 95.12 77 LYS A N 1
ATOM 622 C CA . LYS A 1 77 ? 0.981 7.192 -10.139 1.00 95.12 77 LYS A CA 1
ATOM 623 C C . LYS A 1 77 ? 2.461 7.534 -10.061 1.00 95.12 77 LYS A C 1
ATOM 625 O O . LYS A 1 77 ? 3.221 7.161 -10.950 1.00 95.12 77 LYS A O 1
ATOM 630 N N . ARG A 1 78 ? 2.893 8.148 -8.958 1.00 92.81 78 ARG A N 1
ATOM 631 C CA . ARG A 1 78 ? 4.277 8.608 -8.770 1.00 92.81 78 ARG A CA 1
ATOM 632 C C . ARG A 1 78 ? 5.318 7.486 -8.801 1.00 92.81 78 ARG A C 1
ATOM 634 O O . ARG A 1 78 ? 6.448 7.724 -9.222 1.00 92.81 78 ARG A O 1
ATOM 641 N N . TYR A 1 79 ? 4.974 6.288 -8.331 1.00 92.44 79 TYR A N 1
ATOM 642 C CA . TYR A 1 79 ? 5.962 5.228 -8.100 1.00 92.44 79 TYR A CA 1
ATOM 643 C C . TYR A 1 79 ? 5.826 3.989 -8.977 1.00 92.44 79 TYR A C 1
ATOM 645 O O . TYR A 1 79 ? 6.787 3.221 -9.070 1.00 92.44 79 TYR A O 1
ATOM 653 N N . ALA A 1 80 ? 4.672 3.777 -9.608 1.00 93.25 80 ALA A N 1
ATOM 654 C CA . ALA A 1 80 ? 4.420 2.589 -10.412 1.00 93.25 80 ALA A CA 1
ATOM 655 C C . ALA A 1 80 ? 4.064 2.932 -11.858 1.00 93.25 80 ALA A C 1
ATOM 657 O O . ALA A 1 80 ? 4.765 2.476 -12.759 1.00 93.25 80 ALA A O 1
ATOM 658 N N . THR A 1 81 ? 3.001 3.706 -12.087 1.00 92.25 81 THR A N 1
ATOM 659 C CA . THR A 1 81 ? 2.432 3.855 -13.438 1.00 92.25 81 THR A CA 1
ATOM 660 C C . THR A 1 81 ? 3.023 5.020 -14.230 1.00 92.25 81 THR A C 1
ATOM 662 O O . THR A 1 81 ? 3.025 4.970 -15.455 1.00 92.25 81 THR A O 1
ATOM 665 N N . GLU A 1 82 ? 3.519 6.056 -13.551 1.00 89.44 82 GLU A N 1
ATOM 666 C CA . GLU A 1 82 ? 4.067 7.284 -14.144 1.00 89.44 82 GLU A CA 1
ATOM 667 C C . GLU A 1 82 ? 5.364 7.704 -13.430 1.00 89.44 82 GLU A C 1
ATOM 669 O O . GLU A 1 82 ? 5.638 8.884 -13.211 1.00 89.44 82 GLU A O 1
ATOM 674 N N . GLY A 1 83 ? 6.192 6.730 -13.039 1.00 78.38 83 GLY A N 1
ATOM 675 C CA . GLY A 1 83 ? 7.405 7.012 -12.267 1.00 78.38 83 GLY A CA 1
ATOM 676 C C . GLY A 1 83 ? 8.508 7.714 -13.061 1.00 78.38 83 GLY A C 1
ATOM 677 O O . GLY A 1 83 ? 9.485 8.169 -12.466 1.00 78.38 83 GLY A O 1
ATOM 678 N N . GLY A 1 84 ? 8.361 7.834 -14.382 1.00 86.00 84 GLY A N 1
ATOM 679 C CA . GLY A 1 84 ? 9.332 8.462 -15.277 1.00 86.00 84 GLY A CA 1
ATOM 680 C C . GLY A 1 84 ? 10.616 7.646 -15.436 1.00 86.00 84 GLY A C 1
ATOM 681 O O . GLY A 1 84 ? 10.665 6.455 -15.123 1.00 86.00 84 GLY A O 1
ATOM 682 N N . GLU A 1 85 ? 11.677 8.295 -15.915 1.00 88.25 85 GLU A N 1
ATOM 683 C CA . GLU A 1 85 ? 12.973 7.641 -16.103 1.00 88.25 85 GLU A CA 1
ATOM 684 C C . GLU A 1 85 ? 13.714 7.484 -14.765 1.00 88.25 85 GLU A C 1
ATOM 686 O O . GLU A 1 85 ? 13.718 8.377 -13.909 1.00 88.25 85 GLU A O 1
ATOM 691 N N . ARG A 1 86 ? 14.362 6.335 -14.579 1.00 86.50 86 ARG A N 1
ATOM 692 C CA . ARG A 1 86 ? 15.260 6.049 -13.458 1.00 86.50 86 ARG A CA 1
ATOM 693 C C . ARG A 1 86 ? 16.539 5.403 -13.961 1.00 86.50 86 ARG A C 1
ATOM 695 O O . ARG A 1 86 ? 16.547 4.713 -14.976 1.00 86.50 86 ARG A O 1
ATOM 702 N N . GLU A 1 87 ? 17.618 5.604 -13.222 1.00 86.44 87 GLU A N 1
ATOM 703 C CA . GLU A 1 87 ? 18.898 4.957 -13.481 1.00 86.44 87 GLU A CA 1
ATOM 704 C C . GLU A 1 87 ? 19.086 3.775 -12.538 1.00 86.44 87 GLU A C 1
ATOM 706 O O . GLU A 1 87 ? 18.921 3.908 -11.330 1.00 86.44 87 GLU A O 1
ATOM 711 N N . ILE A 1 88 ? 19.447 2.620 -13.094 1.00 85.12 88 ILE A N 1
ATOM 712 C CA . ILE A 1 88 ? 19.782 1.421 -12.327 1.00 85.12 88 ILE A CA 1
ATOM 713 C C . ILE A 1 88 ? 21.222 1.005 -12.580 1.00 85.12 88 ILE A C 1
ATOM 715 O O . ILE A 1 88 ? 21.727 1.082 -13.703 1.00 85.12 88 ILE A O 1
ATOM 719 N N . LYS A 1 89 ? 21.858 0.459 -11.544 1.00 84.12 89 LYS A N 1
ATOM 720 C CA . LYS A 1 89 ? 23.161 -0.198 -11.668 1.00 84.12 89 LYS A CA 1
ATOM 721 C C . LYS A 1 89 ? 22.979 -1.642 -12.140 1.00 84.12 89 LYS A C 1
ATOM 723 O O . LYS A 1 89 ? 22.214 -2.425 -11.569 1.00 84.12 89 LYS A O 1
ATOM 728 N N . VAL A 1 90 ? 23.700 -2.023 -13.189 1.00 83.00 90 VAL A N 1
ATOM 729 C CA . VAL A 1 90 ? 23.621 -3.338 -13.827 1.00 83.00 90 VAL A CA 1
ATOM 730 C C . VAL A 1 90 ? 25.014 -3.949 -13.895 1.00 83.00 90 VAL A C 1
ATOM 732 O O . VAL A 1 90 ? 25.938 -3.356 -14.437 1.00 83.00 90 VAL A O 1
ATOM 735 N N . GLN A 1 91 ? 25.175 -5.159 -13.360 1.00 82.69 91 GLN A N 1
ATOM 736 C CA . GLN A 1 91 ? 26.418 -5.912 -13.516 1.00 82.69 91 GLN A CA 1
ATOM 737 C C . GLN A 1 91 ? 26.489 -6.529 -14.915 1.00 82.69 91 GLN A C 1
ATOM 739 O O . GLN A 1 91 ? 25.626 -7.328 -15.290 1.00 82.69 91 GLN A O 1
ATOM 744 N N . VAL A 1 92 ? 27.535 -6.184 -15.660 1.00 83.88 92 VAL A N 1
ATOM 745 C CA . VAL A 1 92 ? 27.833 -6.707 -16.994 1.00 83.88 92 VAL A CA 1
ATOM 746 C C . VAL A 1 92 ? 29.070 -7.593 -16.897 1.00 83.88 92 VAL A C 1
ATOM 748 O O . VAL A 1 92 ? 30.153 -7.145 -16.518 1.00 83.88 92 VAL A O 1
ATOM 751 N N . LYS A 1 93 ? 28.913 -8.875 -17.237 1.00 85.44 93 LYS A N 1
ATOM 752 C CA . LYS A 1 93 ? 30.032 -9.822 -17.307 1.00 85.44 93 LYS A CA 1
ATOM 753 C C . LYS A 1 93 ? 30.701 -9.716 -18.672 1.00 85.44 93 LYS A C 1
ATOM 755 O O . LYS A 1 93 ? 30.055 -9.929 -19.695 1.00 85.44 93 LYS A O 1
ATOM 760 N N . THR A 1 94 ? 31.995 -9.429 -18.681 1.00 85.69 94 THR A N 1
ATOM 761 C CA . THR A 1 94 ? 32.827 -9.374 -19.888 1.00 85.69 94 THR A CA 1
ATOM 762 C C . THR A 1 94 ? 33.935 -10.423 -19.812 1.00 85.69 94 THR A C 1
ATOM 764 O O . THR A 1 94 ? 34.169 -11.021 -18.763 1.00 85.69 94 THR A O 1
ATOM 767 N N . LYS A 1 95 ? 34.662 -10.634 -20.917 1.00 83.12 95 LYS A N 1
ATOM 768 C CA . LYS A 1 95 ? 35.850 -11.507 -20.920 1.00 83.12 95 LYS A CA 1
ATOM 769 C C . LYS A 1 95 ? 36.968 -11.006 -19.986 1.00 83.12 95 LYS A C 1
ATOM 771 O O . LYS A 1 95 ? 37.804 -11.809 -19.598 1.00 83.12 95 LYS A O 1
ATOM 776 N N . ALA A 1 96 ? 36.974 -9.716 -19.638 1.00 82.06 96 ALA A N 1
ATOM 777 C CA . ALA A 1 96 ? 37.992 -9.068 -18.809 1.00 82.06 96 ALA A CA 1
ATOM 778 C C . ALA A 1 96 ? 37.598 -8.935 -17.322 1.00 82.06 96 ALA A C 1
ATOM 780 O O . ALA A 1 96 ? 38.387 -8.422 -16.539 1.00 82.06 96 ALA A O 1
ATOM 781 N N . GLY A 1 97 ? 36.394 -9.367 -16.928 1.00 87.12 97 GLY A N 1
ATOM 782 C CA . GLY A 1 97 ? 35.878 -9.208 -15.563 1.00 87.12 97 GLY A CA 1
ATOM 783 C C . GLY A 1 97 ? 34.426 -8.728 -15.522 1.00 87.12 97 GLY A C 1
ATOM 784 O O . GLY A 1 97 ? 33.731 -8.704 -16.544 1.00 87.12 97 GLY A O 1
ATOM 785 N N . THR A 1 98 ? 33.951 -8.354 -14.332 1.00 86.62 98 THR A N 1
ATOM 786 C CA . THR A 1 98 ? 32.604 -7.792 -14.136 1.00 86.62 98 THR A CA 1
ATOM 787 C C . THR A 1 98 ? 32.702 -6.278 -14.015 1.00 86.62 98 THR A C 1
ATOM 789 O O . THR A 1 98 ? 33.419 -5.787 -13.155 1.00 86.62 98 THR A O 1
ATOM 792 N N . ARG A 1 99 ? 31.960 -5.536 -14.840 1.00 87.94 99 ARG A N 1
ATOM 793 C CA . ARG A 1 99 ? 31.822 -4.078 -14.714 1.00 87.94 99 ARG A CA 1
ATOM 794 C C . ARG A 1 99 ? 30.413 -3.726 -14.245 1.00 87.94 99 ARG A C 1
ATOM 796 O O . ARG A 1 99 ? 29.467 -4.465 -14.525 1.00 87.94 99 ARG A O 1
ATOM 803 N N . ILE A 1 100 ? 30.272 -2.613 -13.532 1.00 87.50 100 ILE A N 1
ATOM 804 C CA . ILE A 1 100 ? 28.974 -2.014 -13.213 1.00 87.50 100 ILE A CA 1
ATOM 805 C C . ILE A 1 100 ? 28.691 -0.921 -14.243 1.00 87.50 100 ILE A C 1
ATOM 807 O O . ILE A 1 100 ? 29.450 0.038 -14.339 1.00 87.50 100 ILE A O 1
ATOM 811 N N . ASP A 1 101 ? 27.591 -1.070 -14.973 1.00 86.38 101 ASP A N 1
ATOM 812 C CA . ASP A 1 101 ? 27.077 -0.070 -15.907 1.00 86.38 101 ASP A CA 1
ATOM 813 C C . ASP A 1 101 ? 25.807 0.564 -15.345 1.00 86.38 101 ASP A C 1
ATOM 815 O O . ASP A 1 101 ? 25.054 -0.072 -14.604 1.00 86.38 101 ASP A O 1
ATOM 819 N N . THR A 1 102 ? 25.540 1.806 -15.735 1.00 87.88 102 THR A N 1
ATOM 820 C CA . THR A 1 102 ? 24.270 2.475 -15.447 1.00 87.88 102 THR A CA 1
ATOM 821 C C . THR A 1 102 ? 23.348 2.339 -16.653 1.00 87.88 102 THR A C 1
ATOM 823 O O . THR A 1 102 ? 23.732 2.676 -17.773 1.00 87.88 102 THR A O 1
ATOM 826 N N . LYS A 1 103 ? 22.124 1.847 -16.439 1.00 87.88 103 LYS A N 1
ATOM 827 C CA . LYS A 1 103 ? 21.079 1.764 -17.467 1.00 87.88 103 LYS A CA 1
ATOM 828 C C . LYS A 1 103 ? 19.901 2.647 -17.071 1.00 87.88 103 LYS A C 1
ATOM 830 O O . LYS A 1 103 ? 19.414 2.553 -15.949 1.00 87.88 103 LYS A O 1
ATOM 835 N N . LYS A 1 104 ? 19.413 3.443 -18.017 1.00 89.81 104 LYS A N 1
ATOM 836 C CA . LYS A 1 104 ? 18.150 4.174 -17.895 1.00 89.81 104 LYS A CA 1
ATOM 837 C C . LYS A 1 104 ? 16.974 3.245 -18.181 1.00 89.81 104 LYS A C 1
ATOM 839 O O . LYS A 1 104 ? 17.006 2.474 -19.142 1.00 89.81 104 LYS A O 1
ATOM 844 N N . VAL A 1 105 ? 15.966 3.284 -17.321 1.00 89.12 105 VAL A N 1
ATOM 845 C CA . VAL A 1 105 ? 14.743 2.480 -17.407 1.00 89.12 105 VAL A CA 1
ATOM 846 C C . VAL A 1 105 ? 13.532 3.372 -17.169 1.00 89.12 105 VAL A C 1
ATOM 848 O O . VAL A 1 105 ? 13.562 4.236 -16.297 1.00 89.12 105 VAL A O 1
ATOM 851 N N . GLN A 1 106 ? 12.467 3.155 -17.936 1.00 89.88 106 GLN A N 1
ATOM 852 C CA . GLN A 1 106 ? 11.190 3.835 -17.730 1.00 89.88 106 GLN A CA 1
ATOM 853 C C . GLN A 1 106 ? 10.349 3.072 -16.704 1.00 89.88 106 GLN A C 1
ATOM 855 O O . GLN A 1 106 ? 10.311 1.842 -16.720 1.00 89.88 106 GLN A O 1
ATOM 860 N N . ILE A 1 107 ? 9.693 3.793 -15.797 1.00 90.50 107 ILE A N 1
ATOM 861 C CA . ILE A 1 107 ? 8.837 3.228 -14.749 1.00 90.50 107 ILE A CA 1
ATOM 862 C C . ILE A 1 107 ? 7.373 3.304 -15.189 1.00 90.50 107 ILE A C 1
ATOM 864 O O . ILE A 1 107 ? 6.664 4.252 -14.863 1.00 90.50 107 ILE A O 1
ATOM 868 N N . ASN A 1 108 ? 6.959 2.268 -15.924 1.00 93.50 108 ASN A N 1
ATOM 869 C CA . ASN A 1 108 ? 5.611 2.081 -16.469 1.00 93.50 108 ASN A CA 1
ATOM 870 C C . ASN A 1 108 ? 5.062 0.708 -16.047 1.00 93.50 108 ASN A C 1
ATOM 872 O O . ASN A 1 108 ? 4.870 -0.186 -16.871 1.00 93.50 108 ASN A O 1
ATOM 876 N N . PHE A 1 109 ? 4.898 0.481 -14.747 1.00 95.25 109 PHE A N 1
ATOM 877 C CA . PHE A 1 109 ? 4.300 -0.749 -14.224 1.00 95.25 109 PHE A CA 1
ATOM 878 C C . PHE A 1 109 ? 2.777 -0.672 -14.221 1.00 95.25 109 PHE A C 1
ATOM 880 O O . PHE A 1 109 ? 2.200 0.407 -14.147 1.00 95.25 109 PHE A O 1
ATOM 887 N N . VAL A 1 110 ? 2.129 -1.835 -14.207 1.00 96.62 110 VAL A N 1
ATOM 888 C CA . VAL A 1 110 ? 0.715 -1.953 -13.842 1.00 96.62 110 VAL A CA 1
ATOM 889 C C . VAL A 1 110 ? 0.637 -2.215 -12.337 1.00 96.62 110 VAL A C 1
ATOM 891 O O . VAL A 1 110 ? 1.451 -2.960 -11.782 1.00 96.62 110 VAL A O 1
ATOM 894 N N . ALA A 1 111 ? -0.331 -1.603 -11.661 1.00 97.25 111 ALA A N 1
ATOM 895 C CA . ALA A 1 111 ? -0.562 -1.790 -10.235 1.00 97.25 111 ALA A CA 1
ATOM 896 C C . ALA A 1 111 ? -2.008 -2.218 -9.970 1.00 97.25 111 ALA A C 1
ATOM 898 O O . ALA A 1 111 ? -2.953 -1.556 -10.386 1.00 97.25 111 ALA A O 1
ATOM 899 N N . ASP A 1 112 ? -2.180 -3.321 -9.250 1.00 97.75 112 ASP A N 1
ATOM 900 C CA . ASP A 1 112 ? -3.477 -3.784 -8.760 1.00 97.75 112 ASP A CA 1
ATOM 901 C C . ASP A 1 112 ? -3.671 -3.300 -7.321 1.00 97.75 112 ASP A C 1
ATOM 903 O O . ASP A 1 112 ? -2.865 -3.621 -6.443 1.00 97.75 112 ASP A O 1
ATOM 907 N N . VAL A 1 113 ? -4.712 -2.505 -7.083 1.00 97.75 113 VAL A N 1
ATOM 908 C CA . VAL A 1 113 ? -4.967 -1.852 -5.797 1.00 97.75 113 VAL A CA 1
ATOM 909 C C . VAL A 1 113 ? -6.227 -2.431 -5.163 1.00 97.75 113 VAL A C 1
ATOM 911 O O . VAL A 1 113 ? -7.284 -2.512 -5.793 1.00 97.75 113 VAL A O 1
ATOM 914 N N . ALA A 1 114 ? -6.126 -2.803 -3.888 1.00 96.62 114 ALA A N 1
ATOM 915 C CA . ALA A 1 114 ? -7.243 -3.227 -3.056 1.00 96.62 114 ALA A CA 1
ATOM 916 C C . ALA A 1 114 ? -7.254 -2.435 -1.744 1.00 96.62 114 ALA A C 1
ATOM 918 O O . ALA A 1 114 ? -6.327 -2.529 -0.944 1.00 96.62 114 ALA A O 1
ATOM 919 N N . MET A 1 115 ? -8.316 -1.669 -1.513 1.00 96.12 115 MET A N 1
ATOM 920 C CA . MET A 1 115 ? -8.527 -0.896 -0.291 1.00 96.12 115 MET A CA 1
ATOM 921 C C . MET A 1 115 ? -9.392 -1.696 0.679 1.00 96.12 115 MET A C 1
ATOM 923 O O . MET A 1 115 ? -10.420 -2.258 0.295 1.00 96.12 115 MET A O 1
ATOM 927 N N . HIS A 1 116 ? -8.973 -1.773 1.935 1.00 93.94 116 HIS A N 1
ATOM 928 C CA . HIS A 1 116 ? -9.612 -2.519 3.012 1.00 93.94 116 HIS A CA 1
ATOM 929 C C . HIS A 1 116 ? -9.910 -1.584 4.186 1.00 93.94 116 HIS A C 1
ATOM 931 O O . HIS A 1 116 ? -9.069 -0.768 4.539 1.00 93.94 116 HIS A O 1
ATOM 937 N N . ASP A 1 117 ? -11.044 -1.791 4.858 1.00 91.94 117 ASP A N 1
ATOM 938 C CA . ASP A 1 117 ? -11.418 -0.991 6.042 1.00 91.94 117 ASP A CA 1
ATOM 939 C C . ASP A 1 117 ? -10.988 -1.634 7.364 1.00 91.94 117 ASP A C 1
ATOM 941 O O . ASP A 1 117 ? -10.843 -0.974 8.385 1.00 91.94 117 ASP A O 1
ATOM 945 N N . TYR A 1 118 ? -10.801 -2.954 7.367 1.00 91.62 118 TYR A N 1
ATOM 946 C CA . TYR A 1 118 ? -10.608 -3.725 8.593 1.00 91.62 118 TYR A CA 1
ATOM 947 C C . TYR A 1 118 ? -9.360 -4.574 8.536 1.00 91.62 118 TYR A C 1
ATOM 949 O O . TYR A 1 118 ? -9.119 -5.268 7.540 1.00 91.62 118 TYR A O 1
ATOM 957 N N . GLY A 1 119 ? -8.662 -4.609 9.668 1.00 87.56 119 GLY A N 1
ATOM 958 C CA . GLY A 1 119 ? -7.523 -5.478 9.893 1.00 87.56 119 GLY A CA 1
ATOM 959 C C . GLY A 1 119 ? -7.891 -6.960 10.030 1.00 87.56 119 GLY A C 1
ATOM 960 O O . GLY A 1 119 ? -8.993 -7.439 9.710 1.00 87.56 119 GLY A O 1
ATOM 961 N N . LYS A 1 120 ? -6.916 -7.722 10.530 1.00 88.06 120 LYS A N 1
ATOM 962 C CA . LYS A 1 120 ? -7.028 -9.173 10.691 1.00 88.06 120 LYS A CA 1
ATOM 963 C C . LYS A 1 120 ? -8.156 -9.534 11.661 1.00 88.06 120 LYS A C 1
ATOM 965 O O . LYS A 1 120 ? -8.263 -8.987 12.753 1.00 88.06 120 LYS A O 1
ATOM 970 N N . ARG A 1 121 ? -8.964 -10.521 11.268 1.00 92.31 121 ARG A N 1
ATOM 971 C CA . ARG A 1 121 ? -10.026 -11.094 12.102 1.00 92.31 121 ARG A CA 1
ATOM 972 C C . ARG A 1 121 ? -9.446 -11.853 13.290 1.00 92.31 121 ARG A C 1
ATOM 974 O O . ARG A 1 121 ? -8.654 -12.776 13.095 1.00 92.31 121 ARG A O 1
ATOM 981 N N . ILE A 1 122 ? -9.894 -11.500 14.491 1.00 93.31 122 ILE A N 1
ATOM 982 C CA . ILE A 1 122 ? -9.604 -12.225 15.727 1.00 93.31 122 ILE A CA 1
ATOM 983 C C . ILE A 1 122 ? -10.845 -13.041 16.102 1.00 93.31 122 ILE A C 1
ATOM 985 O O . ILE A 1 122 ? -11.896 -12.445 16.330 1.00 93.31 122 ILE A O 1
ATOM 989 N N . PRO A 1 123 ? -10.778 -14.383 16.126 1.00 93.31 123 PRO A N 1
ATOM 990 C CA . PRO A 1 123 ? -11.932 -15.199 16.490 1.00 93.31 123 PRO A CA 1
ATOM 991 C C . PRO A 1 123 ? -12.296 -14.991 17.967 1.00 93.31 123 PRO A C 1
ATOM 993 O O . PRO A 1 123 ? -11.416 -14.807 18.797 1.00 93.31 123 PRO A O 1
ATOM 996 N N . PHE A 1 124 ? -13.583 -15.025 18.303 1.00 90.44 124 PHE A N 1
ATOM 997 C CA . PHE A 1 124 ? -14.044 -14.962 19.692 1.00 90.44 124 PHE A CA 1
ATOM 998 C C . PHE A 1 124 ? -13.695 -16.266 20.422 1.00 90.44 124 PHE A C 1
ATOM 1000 O O . PHE A 1 124 ? -12.956 -16.281 21.407 1.00 90.44 124 PHE A O 1
ATOM 1007 N N . ALA A 1 125 ? -14.163 -17.389 19.873 1.00 89.25 125 ALA A N 1
ATOM 1008 C CA . ALA A 1 125 ? -13.818 -18.718 20.352 1.00 89.25 125 ALA A CA 1
ATOM 1009 C C . ALA A 1 125 ? -12.453 -19.152 19.796 1.00 89.25 125 ALA A C 1
ATOM 1011 O O . ALA A 1 125 ? -12.211 -19.085 18.592 1.00 89.25 125 ALA A O 1
ATOM 1012 N N . GLY A 1 126 ? -11.561 -19.621 20.670 1.00 89.06 126 GLY A N 1
ATOM 1013 C CA . GLY A 1 126 ? -10.235 -20.107 20.272 1.00 89.06 126 GLY A CA 1
ATOM 1014 C C . GLY A 1 126 ? -9.184 -19.019 20.029 1.00 89.06 126 GLY A C 1
ATOM 1015 O O . GLY A 1 126 ? -8.117 -19.336 19.510 1.00 89.06 126 GLY A O 1
ATOM 1016 N N . ALA A 1 127 ? -9.442 -17.759 20.409 1.00 89.56 127 ALA A N 1
ATOM 1017 C CA . ALA A 1 127 ? -8.394 -16.739 20.440 1.00 89.56 127 ALA A CA 1
ATOM 1018 C C . ALA A 1 127 ? -7.288 -17.097 21.441 1.00 89.56 127 ALA A C 1
ATOM 1020 O O . ALA A 1 127 ? -7.588 -17.479 22.580 1.00 89.56 127 ALA A O 1
ATOM 1021 N N . SER A 1 128 ? -6.034 -16.904 21.019 1.00 93.94 128 SER A N 1
ATOM 1022 C CA . SER A 1 128 ? -4.852 -16.997 21.881 1.00 93.94 128 SER A CA 1
ATOM 1023 C C . SER A 1 128 ? -4.849 -15.907 22.956 1.00 93.94 128 SER A C 1
ATOM 1025 O O . SER A 1 128 ? -5.553 -14.900 22.845 1.00 93.94 128 SER A O 1
ATOM 1027 N N . ASP A 1 129 ? -4.018 -16.065 23.984 1.00 94.12 129 ASP A N 1
ATOM 1028 C CA . ASP A 1 129 ? -3.915 -15.073 25.060 1.00 94.12 129 ASP A CA 1
ATOM 1029 C C . ASP A 1 129 ? -3.451 -13.702 24.552 1.00 94.12 129 ASP A C 1
ATOM 1031 O O . ASP A 1 129 ? -4.001 -12.680 24.960 1.00 94.12 129 ASP A O 1
ATOM 1035 N N . GLU A 1 130 ? -2.536 -13.670 23.577 1.00 93.12 130 GLU A N 1
ATOM 1036 C CA . GLU A 1 130 ? -2.118 -12.440 22.889 1.00 93.12 130 GLU A CA 1
ATOM 1037 C C . GLU A 1 130 ? -3.278 -11.763 22.147 1.00 93.12 130 GLU A C 1
ATOM 1039 O O . GLU A 1 130 ? -3.423 -10.542 22.162 1.00 93.12 130 GLU A O 1
ATOM 1044 N N . GLN A 1 131 ? -4.128 -12.550 21.484 1.00 90.81 131 GLN A N 1
ATOM 1045 C CA . GLN A 1 131 ? -5.297 -12.035 20.776 1.00 90.81 131 GLN A CA 1
ATOM 1046 C C . GLN A 1 131 ? -6.335 -11.467 21.746 1.00 90.81 131 GLN A C 1
ATOM 1048 O O . GLN A 1 131 ? -6.901 -10.406 21.487 1.00 90.81 131 GLN A O 1
ATOM 1053 N N . ARG A 1 132 ? -6.550 -12.137 22.882 1.00 92.00 132 ARG A N 1
ATOM 1054 C CA . ARG A 1 132 ? -7.425 -11.645 23.953 1.00 92.00 132 ARG A CA 1
ATOM 1055 C C . ARG A 1 132 ? -6.866 -10.378 24.594 1.00 92.00 132 ARG A C 1
ATOM 1057 O O . ARG A 1 132 ? -7.638 -9.473 24.887 1.00 92.00 132 ARG A O 1
ATOM 1064 N N . ALA A 1 133 ? -5.548 -10.294 24.775 1.00 91.88 133 ALA A N 1
ATOM 1065 C CA . ALA A 1 133 ? -4.885 -9.084 25.252 1.00 91.88 133 ALA A CA 1
ATOM 1066 C C . ALA A 1 133 ? -5.107 -7.914 24.287 1.00 91.88 133 ALA A C 1
ATOM 1068 O O . ALA A 1 133 ? -5.512 -6.850 24.725 1.00 91.88 133 ALA A O 1
ATOM 1069 N N . LYS A 1 134 ? -4.973 -8.124 22.970 1.00 90.75 134 LYS A N 1
ATOM 1070 C CA . LYS A 1 134 ? -5.278 -7.079 21.975 1.00 90.75 134 LYS A CA 1
ATOM 1071 C C . LYS A 1 134 ? -6.711 -6.560 22.076 1.00 90.75 134 LYS A C 1
ATOM 1073 O O . LYS A 1 134 ? -6.912 -5.353 22.034 1.00 90.75 134 LYS A O 1
ATOM 1078 N N . ILE A 1 135 ? -7.688 -7.455 22.236 1.00 90.31 135 ILE A N 1
ATOM 1079 C CA . ILE A 1 135 ? -9.096 -7.065 22.397 1.00 90.31 135 ILE A CA 1
ATOM 1080 C C . ILE A 1 135 ? -9.288 -6.230 23.671 1.00 90.31 135 ILE A C 1
ATOM 1082 O O . ILE A 1 135 ? -9.959 -5.203 23.621 1.00 90.31 135 ILE A O 1
ATOM 1086 N N . ARG A 1 136 ? -8.669 -6.633 24.790 1.00 92.25 136 ARG A N 1
ATOM 1087 C CA . ARG A 1 136 ? -8.703 -5.855 26.039 1.00 92.25 136 ARG A CA 1
ATOM 1088 C C . ARG A 1 136 ? -8.065 -4.481 25.871 1.00 92.25 136 ARG A C 1
ATOM 1090 O O . ARG A 1 136 ? -8.697 -3.502 26.231 1.00 92.25 136 ARG A O 1
ATOM 1097 N N . ASN A 1 137 ? -6.900 -4.399 25.232 1.00 91.44 137 ASN A N 1
ATOM 1098 C CA . ASN A 1 137 ? -6.223 -3.127 24.987 1.00 91.44 137 ASN A CA 1
ATOM 1099 C C . ASN A 1 137 ? -7.086 -2.168 24.151 1.00 91.44 137 ASN A C 1
ATOM 1101 O O . ASN A 1 137 ? -7.057 -0.967 24.382 1.00 91.44 137 ASN A O 1
ATOM 1105 N N . TRP A 1 138 ? -7.872 -2.670 23.189 1.00 90.38 138 TRP A N 1
ATOM 1106 C CA . TRP A 1 138 ? -8.813 -1.826 22.440 1.00 90.38 138 TRP A CA 1
ATOM 1107 C C . TRP A 1 138 ? -9.939 -1.285 23.322 1.00 90.38 138 TRP A C 1
ATOM 1109 O O . TRP A 1 138 ? -10.294 -0.116 23.199 1.00 90.38 138 TRP A O 1
ATOM 1119 N N . ALA A 1 139 ? -10.473 -2.116 24.220 1.00 86.75 139 ALA A N 1
ATOM 1120 C CA . ALA A 1 139 ? -11.489 -1.690 25.177 1.00 86.75 139 ALA A CA 1
ATOM 1121 C C . ALA A 1 139 ? -10.927 -0.679 26.193 1.00 86.75 139 ALA A C 1
ATOM 1123 O O . ALA A 1 139 ? -11.568 0.329 26.471 1.00 86.75 139 ALA A O 1
ATOM 1124 N N . GLU A 1 140 ? -9.712 -0.910 26.697 1.00 91.25 140 GLU A N 1
ATOM 1125 C CA . GLU A 1 140 ? -8.998 -0.007 27.611 1.00 91.25 140 GLU A CA 1
ATOM 1126 C C . GLU A 1 140 ? -8.654 1.334 26.948 1.00 91.25 140 GLU A C 1
ATOM 1128 O O . GLU A 1 140 ? -8.739 2.376 27.590 1.00 91.25 140 GLU A O 1
ATOM 1133 N N . ALA A 1 141 ? -8.348 1.329 25.647 1.00 83.19 141 ALA A N 1
ATOM 1134 C CA . ALA A 1 141 ? -8.155 2.538 24.848 1.00 83.19 141 ALA A CA 1
ATOM 1135 C C . ALA A 1 141 ? -9.468 3.285 24.527 1.00 83.19 141 ALA A C 1
ATOM 1137 O O . ALA A 1 141 ? -9.439 4.298 23.831 1.00 83.19 141 ALA A O 1
ATOM 1138 N N . GLY A 1 142 ? -10.621 2.787 24.989 1.00 88.25 142 GLY A N 1
ATOM 1139 C CA . GLY A 1 142 ? -11.923 3.414 24.767 1.00 88.25 142 GLY A CA 1
ATOM 1140 C C . GLY A 1 142 ? -12.441 3.299 23.331 1.00 88.25 142 GLY A C 1
ATOM 1141 O O . GLY A 1 142 ? -13.330 4.056 22.943 1.00 88.25 142 GLY A O 1
ATOM 1142 N N . ILE A 1 143 ? -11.910 2.369 22.528 1.00 88.00 143 ILE A N 1
ATOM 1143 C CA . ILE A 1 143 ? -12.373 2.164 21.152 1.00 88.00 143 ILE A CA 1
ATOM 1144 C C . ILE A 1 143 ? -13.748 1.479 21.197 1.00 88.00 143 ILE A C 1
ATOM 1146 O O . ILE A 1 143 ? -13.873 0.410 21.802 1.00 88.00 143 ILE A O 1
ATOM 1150 N N . PRO A 1 144 ? -14.786 2.040 20.550 1.00 90.75 144 PRO A N 1
ATOM 1151 C CA . PRO A 1 144 ? -16.134 1.493 20.621 1.00 90.75 144 PRO A CA 1
ATOM 1152 C C . PRO A 1 144 ? -16.232 0.142 19.909 1.00 90.75 144 PRO A C 1
ATOM 1154 O O . PRO A 1 144 ? -15.750 -0.024 18.787 1.00 90.75 144 PRO A O 1
ATOM 1157 N N . PHE A 1 145 ? -16.905 -0.810 20.551 1.00 94.62 145 PHE A N 1
ATOM 1158 C CA . PHE A 1 145 ? -17.274 -2.096 19.969 1.00 94.62 145 PHE A CA 1
ATOM 1159 C C . PHE A 1 145 ? -18.685 -1.978 19.407 1.00 94.62 145 PHE A C 1
ATOM 1161 O O . PHE A 1 145 ? -19.613 -1.610 20.124 1.00 94.62 145 PHE A O 1
ATOM 1168 N N . VAL A 1 146 ? -18.830 -2.230 18.112 1.00 93.50 146 VAL A N 1
ATOM 1169 C CA . VAL A 1 146 ? -20.071 -1.974 17.377 1.00 93.50 146 VAL A CA 1
ATOM 1170 C C . VAL A 1 146 ? -20.437 -3.171 16.516 1.00 93.50 146 VAL A C 1
ATOM 1172 O O . VAL A 1 146 ? -19.567 -3.905 16.031 1.00 93.50 146 VAL A O 1
ATOM 1175 N N . SER A 1 147 ? -21.735 -3.370 16.297 1.00 92.25 147 SER A N 1
ATOM 1176 C CA . SER A 1 147 ? -22.216 -4.465 15.462 1.00 92.25 147 SER A CA 1
ATOM 1177 C C . SER A 1 147 ? -21.754 -4.295 14.009 1.00 92.25 147 SER A C 1
ATOM 1179 O O . SER A 1 147 ? -21.469 -3.195 13.540 1.00 92.25 147 SER A O 1
ATOM 1181 N N . ALA A 1 148 ? -21.706 -5.389 13.247 1.00 89.25 148 ALA A N 1
ATOM 1182 C CA . ALA A 1 148 ? -21.379 -5.327 11.822 1.00 89.25 148 ALA A CA 1
ATOM 1183 C C . ALA A 1 148 ? -22.358 -4.487 10.981 1.00 89.25 148 ALA A C 1
ATOM 1185 O O . ALA A 1 148 ? -22.014 -4.129 9.854 1.00 89.25 148 ALA A O 1
ATOM 1186 N N . GLU A 1 149 ? -23.565 -4.219 11.482 1.00 88.44 149 GLU A N 1
ATOM 1187 C CA . GLU A 1 149 ? -24.531 -3.339 10.830 1.00 88.44 149 GLU A CA 1
ATOM 1188 C C . GLU A 1 149 ? -24.230 -1.872 11.129 1.00 88.44 149 GLU A C 1
ATOM 1190 O O . GLU A 1 149 ? -24.081 -1.103 10.182 1.00 88.44 149 GLU A O 1
ATOM 1195 N N . ASP A 1 150 ? -24.023 -1.530 12.402 1.00 89.44 150 ASP A N 1
ATOM 1196 C CA . ASP A 1 150 ? -23.686 -0.165 12.831 1.00 89.44 150 ASP A CA 1
ATOM 1197 C C . ASP A 1 150 ? -22.334 0.289 12.279 1.00 89.44 150 ASP A C 1
ATOM 1199 O O . ASP A 1 150 ? -22.151 1.452 11.941 1.00 89.44 150 ASP A O 1
ATOM 1203 N N . ALA A 1 151 ? -21.400 -0.649 12.109 1.00 88.88 151 ALA A N 1
ATOM 1204 C CA . ALA A 1 151 ? -20.087 -0.390 11.533 1.00 88.88 151 ALA A CA 1
ATOM 1205 C C . ALA A 1 151 ? -20.139 0.079 10.063 1.00 88.88 151 ALA A C 1
ATOM 1207 O O . ALA A 1 151 ? -19.155 0.607 9.542 1.00 88.88 151 ALA A O 1
ATOM 1208 N N . LYS A 1 152 ? -21.249 -0.149 9.344 1.00 84.94 152 LYS A N 1
ATOM 1209 C CA . LYS A 1 152 ? -21.350 0.211 7.922 1.00 84.94 152 LYS A CA 1
ATOM 1210 C C . LYS A 1 152 ? -21.373 1.727 7.762 1.00 84.94 152 LYS A C 1
ATOM 1212 O O . LYS A 1 152 ? -22.322 2.386 8.162 1.00 84.94 152 LYS A O 1
ATOM 1217 N N . GLY A 1 153 ? -20.355 2.259 7.090 1.00 80.12 153 GLY A N 1
ATOM 1218 C CA . GLY A 1 153 ? -20.231 3.698 6.854 1.00 80.12 153 GLY A CA 1
ATOM 1219 C C . GLY A 1 153 ? -19.663 4.470 8.045 1.00 80.12 153 GLY A C 1
ATOM 1220 O O . GLY A 1 153 ? -19.572 5.690 7.968 1.00 80.12 153 GLY A O 1
ATOM 1221 N N . MET A 1 154 ? -19.250 3.788 9.120 1.00 83.19 154 MET A N 1
ATOM 1222 C CA . MET A 1 154 ? -18.418 4.413 10.142 1.00 83.19 154 MET A CA 1
ATOM 1223 C C . MET A 1 154 ? -17.009 4.622 9.593 1.00 83.19 154 MET A C 1
ATOM 1225 O O . MET A 1 154 ? -16.345 3.664 9.201 1.00 83.19 154 MET A O 1
ATOM 1229 N N . GLU A 1 155 ? -16.551 5.870 9.612 1.00 81.50 155 GLU A N 1
ATOM 1230 C CA . GLU A 1 155 ? -15.199 6.253 9.179 1.00 81.50 155 GLU A CA 1
ATOM 1231 C C . GLU A 1 155 ? -14.265 6.551 10.367 1.00 81.50 155 GLU A C 1
ATOM 1233 O O . GLU A 1 155 ? -13.097 6.866 10.177 1.00 81.50 155 GLU A O 1
ATOM 1238 N N . SER A 1 156 ? -14.754 6.406 11.604 1.00 82.44 156 SER A N 1
ATOM 1239 C CA . SER A 1 156 ? -13.995 6.614 12.842 1.00 82.44 156 SER A CA 1
ATOM 1240 C C . SER A 1 156 ? -13.439 5.309 13.421 1.00 82.44 156 SER A C 1
ATOM 1242 O O . SER A 1 156 ? -13.871 4.214 13.062 1.00 82.44 156 SER A O 1
ATOM 1244 N N . ALA A 1 157 ? -12.486 5.406 14.353 1.00 86.75 157 ALA A N 1
ATOM 1245 C CA . ALA A 1 157 ? -11.929 4.244 15.042 1.00 86.75 157 ALA A CA 1
ATOM 1246 C C . ALA A 1 157 ? -13.021 3.445 15.781 1.00 86.75 157 ALA A C 1
ATOM 1248 O O . ALA A 1 157 ? -13.721 3.971 16.643 1.00 86.75 157 ALA A O 1
ATOM 1249 N N . HIS A 1 158 ? -13.152 2.159 15.452 1.00 91.44 158 HIS A N 1
ATOM 1250 C CA . HIS A 1 158 ? -14.086 1.233 16.094 1.00 91.44 158 HIS A CA 1
ATOM 1251 C C . HIS A 1 158 ? -13.600 -0.218 15.966 1.00 91.44 158 HIS A C 1
ATOM 1253 O O . HIS A 1 158 ? -12.750 -0.547 15.133 1.00 91.44 158 HIS A O 1
ATOM 1259 N N . VAL A 1 159 ? -14.166 -1.112 16.773 1.00 93.50 159 VAL A N 1
ATOM 1260 C CA . VAL A 1 159 ? -14.014 -2.562 16.646 1.00 93.50 159 VAL A CA 1
ATOM 1261 C C . VAL A 1 159 ? -15.338 -3.148 16.181 1.00 93.50 159 VAL A C 1
ATOM 1263 O O . VAL A 1 159 ? -16.356 -3.051 16.856 1.00 93.50 159 VAL A O 1
ATOM 1266 N N . ARG A 1 160 ? -15.323 -3.799 15.021 1.00 94.38 160 ARG A N 1
ATOM 1267 C CA . ARG A 1 160 ? -16.486 -4.491 14.478 1.00 94.38 160 ARG A CA 1
ATOM 1268 C C . ARG A 1 160 ? -16.656 -5.866 15.108 1.00 94.38 160 ARG A C 1
ATOM 1270 O O . ARG A 1 160 ? -15.791 -6.739 14.967 1.00 94.38 160 ARG A O 1
ATOM 1277 N N . GLU A 1 161 ? -17.825 -6.084 15.687 1.00 95.38 161 GLU A N 1
ATOM 1278 C CA . GLU A 1 161 ? -18.293 -7.360 16.210 1.00 95.38 161 GLU A CA 1
ATOM 1279 C C . GLU A 1 161 ? -19.060 -8.129 15.131 1.00 95.38 161 GLU A C 1
ATOM 1281 O O . GLU A 1 161 ? -20.077 -7.684 14.592 1.00 95.38 161 GLU A O 1
ATOM 1286 N N . ASN A 1 162 ? -18.552 -9.309 14.782 1.00 92.81 162 ASN A N 1
ATOM 1287 C CA . ASN A 1 162 ? -19.213 -10.195 13.830 1.00 92.81 162 ASN A CA 1
ATOM 1288 C C . ASN A 1 162 ? -20.016 -11.229 14.602 1.00 92.81 162 ASN A C 1
ATOM 1290 O O . ASN A 1 162 ? -19.459 -11.906 15.466 1.00 92.81 162 ASN A O 1
ATOM 1294 N N . HIS A 1 163 ? -21.270 -11.418 14.219 1.00 93.44 163 HIS A N 1
ATOM 1295 C CA . HIS A 1 163 ? -22.197 -12.304 14.908 1.00 93.44 163 HIS A CA 1
ATOM 1296 C C . HIS A 1 163 ? -22.582 -13.501 14.032 1.00 93.44 163 HIS A C 1
ATOM 1298 O O . HIS A 1 163 ? -22.552 -13.416 12.801 1.00 93.44 163 HIS A O 1
ATOM 1304 N N . ASP A 1 164 ? -22.923 -14.624 14.659 1.00 92.38 164 ASP A N 1
ATOM 1305 C CA . ASP A 1 164 ? -23.565 -15.749 13.981 1.00 92.38 164 ASP A CA 1
ATOM 1306 C C . ASP A 1 164 ? -25.067 -15.480 13.755 1.00 92.38 164 ASP A C 1
ATOM 1308 O O . ASP A 1 164 ? -25.603 -14.425 14.093 1.00 92.38 164 ASP A O 1
ATOM 1312 N N . ARG A 1 165 ? -25.776 -16.458 13.178 1.00 90.56 165 ARG A N 1
ATOM 1313 C CA . ARG A 1 165 ? -27.228 -16.364 12.932 1.00 90.56 165 ARG A CA 1
ATOM 1314 C C . ARG A 1 165 ? -28.071 -16.315 14.213 1.00 90.56 165 ARG A C 1
ATOM 1316 O O . ARG A 1 165 ? -29.255 -16.012 14.128 1.00 90.56 165 ARG A O 1
ATOM 1323 N N . HIS A 1 166 ? -27.490 -16.655 15.359 1.00 90.06 166 HIS A N 1
ATOM 1324 C CA . HIS A 1 166 ? -28.140 -16.663 16.666 1.00 90.06 166 HIS A CA 1
ATOM 1325 C C . HIS A 1 166 ? -27.807 -15.409 17.487 1.00 90.06 166 HIS A C 1
ATOM 1327 O O . HIS A 1 166 ? -28.291 -15.282 18.607 1.00 90.06 166 HIS A O 1
ATOM 1333 N N . GLY A 1 167 ? -27.013 -14.483 16.937 1.00 89.62 167 GLY A N 1
ATOM 1334 C CA . GLY A 1 167 ? -26.604 -13.257 17.614 1.00 89.62 167 GLY A CA 1
ATOM 1335 C C . GLY A 1 167 ? -25.404 -13.426 18.548 1.00 89.62 167 GLY A C 1
ATOM 1336 O O . GLY A 1 167 ? -25.090 -12.497 19.281 1.00 89.62 167 GLY A O 1
ATOM 1337 N N . ASN A 1 168 ? -24.703 -14.565 18.530 1.00 92.69 168 ASN A N 1
ATOM 1338 C CA . ASN A 1 168 ? -23.485 -14.733 19.327 1.00 92.69 168 ASN A CA 1
ATOM 1339 C C . ASN A 1 168 ? -22.282 -14.127 18.607 1.00 92.69 168 ASN A C 1
ATOM 1341 O O . ASN A 1 168 ? -22.121 -14.306 17.397 1.00 92.69 168 ASN A O 1
ATOM 1345 N N . ILE A 1 169 ? -21.386 -13.478 19.352 1.00 93.31 169 ILE A N 1
ATOM 1346 C CA . ILE A 1 169 ? -20.144 -12.936 18.796 1.00 93.31 169 ILE A CA 1
ATOM 1347 C C . ILE A 1 169 ? -19.236 -14.084 18.336 1.00 93.31 169 ILE A C 1
ATOM 1349 O O . ILE A 1 169 ? -18.859 -14.972 19.096 1.00 93.31 169 ILE A O 1
ATOM 1353 N N . THR A 1 170 ? -18.837 -14.032 17.070 1.00 94.31 170 THR A N 1
ATOM 1354 C CA . THR A 1 170 ? -17.913 -14.982 16.436 1.00 94.31 170 THR A CA 1
ATOM 1355 C C . THR A 1 170 ? -16.500 -14.437 16.287 1.00 94.31 170 THR A C 1
ATOM 1357 O O . THR A 1 170 ? -15.546 -15.217 16.295 1.00 94.31 170 THR A O 1
ATOM 136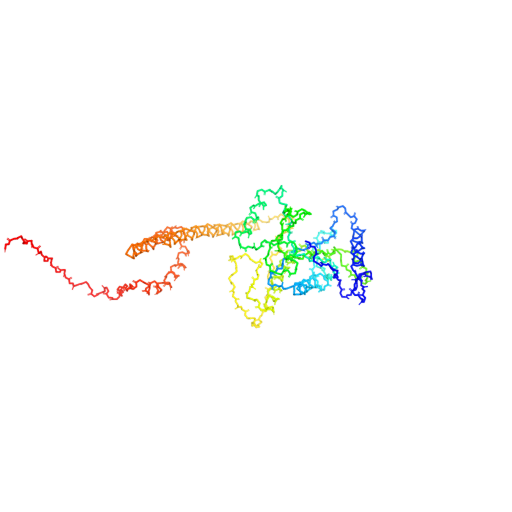0 N N . SER A 1 171 ? -16.333 -13.120 16.122 1.00 94.56 171 SER A N 1
ATOM 1361 C CA . SER A 1 171 ? -15.020 -12.501 15.922 1.00 94.56 171 SER A CA 1
ATOM 1362 C C . SER A 1 171 ? -15.031 -10.980 16.010 1.00 94.56 171 SER A C 1
ATOM 1364 O O . SER A 1 171 ? -16.017 -10.342 15.642 1.00 94.56 171 SER A O 1
ATOM 1366 N N . TYR A 1 172 ? -13.867 -10.416 16.324 1.00 94.62 172 TYR A N 1
ATOM 1367 C CA . TYR A 1 172 ? -13.592 -8.982 16.355 1.00 94.62 172 TYR A CA 1
ATOM 1368 C C . TYR A 1 172 ? -12.659 -8.559 15.222 1.00 94.62 172 TYR A C 1
ATOM 1370 O O . TYR A 1 172 ? -11.750 -9.303 14.830 1.00 94.62 172 TYR A O 1
ATOM 1378 N N . GLN A 1 173 ? -12.869 -7.352 14.706 1.00 93.38 173 GLN A N 1
ATOM 1379 C CA . GLN A 1 173 ? -11.996 -6.712 13.724 1.00 93.38 173 GLN A CA 1
ATOM 1380 C C . GLN A 1 173 ? -11.887 -5.223 14.004 1.00 93.38 173 GLN A C 1
ATOM 1382 O O . GLN A 1 173 ? -12.887 -4.520 13.939 1.00 93.38 173 GLN A O 1
ATOM 1387 N N . ILE A 1 174 ? -10.677 -4.739 14.256 1.00 92.94 174 ILE A N 1
ATOM 1388 C CA . ILE A 1 174 ? -10.436 -3.305 14.382 1.00 92.94 174 ILE A CA 1
ATOM 1389 C C . ILE A 1 174 ? -10.507 -2.628 13.008 1.00 92.94 174 ILE A C 1
ATOM 1391 O O . ILE A 1 174 ? -9.997 -3.165 12.012 1.00 92.94 174 ILE A O 1
ATOM 1395 N N . TYR A 1 175 ? -11.177 -1.478 12.960 1.00 91.00 175 TYR A N 1
ATOM 1396 C CA . TYR A 1 175 ? -11.128 -0.561 11.831 1.00 91.00 175 TYR A CA 1
ATOM 1397 C C . TYR A 1 175 ? -9.691 -0.077 11.681 1.00 91.00 175 TYR A C 1
ATOM 1399 O O . TYR A 1 175 ? -9.114 0.475 12.609 1.00 91.00 175 TYR A O 1
ATOM 1407 N N . GLN A 1 176 ? -9.094 -0.388 10.540 1.00 91.94 176 GLN A N 1
ATOM 1408 C CA . GLN A 1 176 ? -7.717 -0.081 10.181 1.00 91.94 176 GLN A CA 1
ATOM 1409 C C . GLN A 1 176 ? -7.719 0.102 8.668 1.00 91.94 176 GLN A C 1
ATOM 1411 O O . GLN A 1 176 ? -7.482 -0.881 7.959 1.00 91.94 176 GLN A O 1
ATOM 1416 N N . PRO A 1 177 ? -8.058 1.294 8.155 1.00 93.50 177 PRO A N 1
ATOM 1417 C CA . PRO A 1 177 ? -8.103 1.522 6.725 1.00 93.50 177 PRO A CA 1
ATOM 1418 C C . PRO A 1 177 ? -6.691 1.371 6.143 1.00 93.50 177 PRO A C 1
ATOM 1420 O O . PRO A 1 177 ? -5.732 1.990 6.601 1.00 93.50 177 PRO A O 1
ATOM 1423 N N . HIS A 1 178 ? -6.543 0.507 5.141 1.00 95.94 178 HIS A N 1
ATOM 1424 C CA . HIS A 1 178 ? -5.272 0.275 4.453 1.00 95.94 178 HIS A CA 1
ATOM 1425 C C . HIS A 1 178 ? -5.480 -0.113 2.991 1.00 95.94 178 HIS A C 1
ATOM 1427 O O . HIS A 1 178 ? -6.530 -0.625 2.609 1.00 95.94 178 HIS A O 1
ATOM 1433 N N . ALA A 1 179 ? -4.457 0.090 2.168 1.00 97.38 179 ALA A N 1
ATOM 1434 C CA . ALA A 1 179 ? -4.413 -0.377 0.792 1.00 97.38 179 ALA A CA 1
ATOM 1435 C C . ALA A 1 179 ? -3.314 -1.423 0.600 1.00 97.38 179 ALA A C 1
ATOM 1437 O O . AL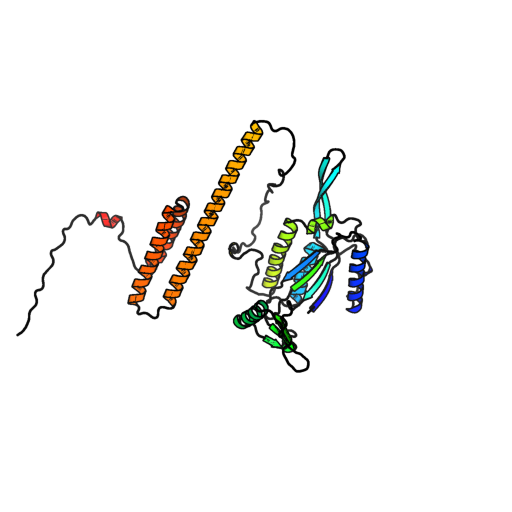A A 1 179 ? -2.180 -1.244 1.040 1.00 97.38 179 ALA A O 1
ATOM 1438 N N . HIS A 1 180 ? -3.653 -2.498 -0.102 1.00 97.50 180 HIS A N 1
ATOM 1439 C CA . HIS A 1 180 ? -2.697 -3.397 -0.728 1.00 97.50 180 HIS A CA 1
ATOM 1440 C C . HIS A 1 180 ? -2.476 -2.928 -2.164 1.00 97.50 180 HIS A C 1
ATOM 1442 O O . HIS A 1 180 ? -3.426 -2.834 -2.939 1.00 97.50 180 HIS A O 1
ATOM 1448 N N . VAL A 1 181 ? -1.228 -2.643 -2.520 1.00 97.81 181 VAL A N 1
ATOM 1449 C CA . VAL A 1 181 ? -0.813 -2.268 -3.873 1.00 97.81 181 VAL A CA 1
ATOM 1450 C C . VAL A 1 181 ? 0.129 -3.344 -4.382 1.00 97.81 181 VAL A C 1
ATOM 1452 O O . VAL A 1 181 ? 1.242 -3.495 -3.876 1.00 97.81 181 VAL A O 1
ATOM 1455 N N . ARG A 1 182 ? -0.296 -4.094 -5.396 1.00 97.81 182 ARG A N 1
ATOM 1456 C CA . ARG A 1 182 ? 0.517 -5.136 -6.020 1.00 97.81 182 ARG A CA 1
ATOM 1457 C C . ARG A 1 182 ? 1.000 -4.668 -7.390 1.00 97.81 182 ARG A C 1
ATOM 1459 O O . ARG A 1 182 ? 0.234 -4.597 -8.343 1.00 97.81 182 ARG A O 1
ATOM 1466 N N . ILE A 1 183 ? 2.288 -4.359 -7.473 1.00 97.12 183 ILE A N 1
ATOM 1467 C CA . ILE A 1 183 ? 2.974 -3.859 -8.667 1.00 97.12 183 ILE A CA 1
ATOM 1468 C C . ILE A 1 183 ? 3.510 -5.041 -9.476 1.00 97.12 183 ILE A C 1
ATOM 1470 O O . ILE A 1 183 ? 4.110 -5.970 -8.917 1.00 97.12 183 ILE A O 1
ATOM 1474 N N . THR A 1 184 ? 3.317 -5.012 -10.793 1.00 96.19 184 THR A N 1
ATOM 1475 C CA . THR A 1 184 ? 3.810 -6.053 -11.701 1.00 96.19 184 THR A CA 1
ATOM 1476 C C . THR A 1 184 ? 5.340 -6.101 -11.760 1.00 96.19 184 THR A C 1
ATOM 1478 O O . THR A 1 184 ? 6.019 -5.092 -11.582 1.00 96.19 184 THR A O 1
ATOM 1481 N N . PRO A 1 185 ? 5.941 -7.275 -12.027 1.00 94.19 185 PRO A N 1
ATOM 1482 C CA . PRO A 1 185 ? 7.396 -7.420 -12.080 1.00 94.19 185 PRO A CA 1
ATOM 1483 C C . PRO A 1 185 ? 8.002 -6.917 -13.399 1.00 94.19 185 PRO A C 1
ATOM 1485 O O . PRO A 1 185 ? 9.220 -6.967 -13.567 1.00 94.19 185 PRO A O 1
ATOM 1488 N N . ARG A 1 186 ? 7.167 -6.485 -14.346 1.00 93.44 186 ARG A N 1
ATOM 1489 C CA . ARG A 1 186 ? 7.538 -6.003 -15.677 1.00 93.44 186 ARG A CA 1
ATOM 1490 C C . ARG A 1 186 ? 6.781 -4.725 -15.975 1.00 93.44 186 ARG A C 1
ATOM 1492 O O . ARG A 1 186 ? 5.634 -4.578 -15.546 1.00 93.44 186 ARG A O 1
ATOM 1499 N N . THR A 1 187 ? 7.443 -3.838 -16.698 1.00 93.75 187 THR A N 1
ATOM 1500 C CA . THR A 1 187 ? 6.813 -2.665 -17.289 1.00 93.75 187 THR A CA 1
ATOM 1501 C C . THR A 1 187 ? 6.051 -3.061 -18.543 1.00 93.75 187 THR A C 1
ATOM 1503 O O . THR A 1 187 ? 6.245 -4.157 -19.082 1.00 93.75 187 THR A O 1
ATOM 1506 N N . VAL A 1 188 ? 5.182 -2.167 -18.988 1.00 92.12 188 VAL A N 1
ATOM 1507 C CA . VAL A 1 188 ? 4.445 -2.285 -20.243 1.00 92.12 188 VAL A CA 1
ATOM 1508 C C . VAL A 1 188 ? 4.885 -1.174 -21.191 1.00 92.12 188 VAL A C 1
ATOM 1510 O O . VAL A 1 188 ? 5.116 -0.040 -20.768 1.00 92.12 188 VAL A O 1
ATOM 1513 N N . GLU A 1 189 ? 5.065 -1.527 -22.458 1.00 86.50 189 GLU A N 1
ATOM 1514 C CA . GLU A 1 189 ? 5.461 -0.631 -23.541 1.00 86.50 189 GLU A CA 1
ATOM 1515 C C . GLU A 1 189 ? 4.712 -1.058 -24.810 1.00 86.50 189 GLU A C 1
ATOM 1517 O O . GLU A 1 189 ? 4.699 -2.234 -25.163 1.00 86.50 189 GLU A O 1
ATOM 1522 N N . ASN A 1 190 ? 4.090 -0.104 -25.509 1.00 86.00 190 ASN A N 1
ATOM 1523 C CA . ASN A 1 190 ? 3.373 -0.343 -26.772 1.00 86.00 190 ASN A CA 1
ATOM 1524 C C . ASN A 1 190 ? 2.294 -1.446 -26.712 1.00 86.00 190 ASN A C 1
ATOM 1526 O O . ASN A 1 190 ? 2.109 -2.178 -27.679 1.00 86.00 190 ASN A O 1
ATOM 1530 N N . GLY A 1 191 ? 1.592 -1.580 -25.583 1.00 87.19 191 GLY A N 1
ATOM 1531 C CA . GLY A 1 191 ? 0.533 -2.580 -25.396 1.00 87.19 191 GLY A CA 1
ATOM 1532 C C . GLY A 1 191 ? 1.054 -3.964 -25.003 1.00 87.19 191 GLY A C 1
ATOM 1533 O O . GLY A 1 191 ? 0.265 -4.871 -24.744 1.00 87.19 191 GLY A O 1
ATOM 1534 N N . GLU A 1 192 ? 2.373 -4.136 -24.905 1.00 89.31 192 GLU A N 1
ATOM 1535 C CA . GLU A 1 192 ? 3.009 -5.403 -24.571 1.00 89.31 192 GLU A CA 1
ATOM 1536 C C . GLU A 1 192 ? 3.842 -5.309 -23.290 1.00 89.31 192 GLU A C 1
ATOM 1538 O O . GLU A 1 192 ? 4.330 -4.257 -22.877 1.00 89.31 192 GLU A O 1
ATOM 1543 N N . TRP A 1 193 ? 4.037 -6.453 -22.642 1.00 92.06 193 TRP A N 1
ATOM 1544 C CA . TRP A 1 193 ? 4.950 -6.561 -21.510 1.00 92.06 193 TRP A CA 1
ATOM 1545 C C . TRP A 1 193 ? 6.401 -6.478 -21.976 1.00 92.06 193 TRP A C 1
ATOM 1547 O O . TRP A 1 193 ? 6.800 -7.192 -22.896 1.00 92.06 193 TRP A O 1
ATOM 1557 N N . SER A 1 194 ? 7.227 -5.716 -21.259 1.00 90.75 194 SER A N 1
ATOM 1558 C CA . SER A 1 194 ? 8.666 -5.698 -21.509 1.00 90.75 194 SER A CA 1
ATOM 1559 C C . SER A 1 194 ? 9.271 -7.100 -21.376 1.00 90.75 194 SER A C 1
ATOM 1561 O O . SER A 1 194 ? 9.028 -7.841 -20.411 1.00 90.75 194 SER A O 1
ATOM 1563 N N . ASN A 1 195 ? 10.111 -7.460 -22.349 1.00 88.31 195 ASN A N 1
ATOM 1564 C CA . ASN A 1 195 ? 10.831 -8.733 -22.374 1.00 88.31 195 ASN A CA 1
ATOM 1565 C C . ASN A 1 195 ? 11.860 -8.848 -21.243 1.00 88.31 195 ASN A C 1
ATOM 1567 O O . ASN A 1 195 ? 12.193 -9.959 -20.812 1.00 88.31 195 ASN A O 1
ATOM 1571 N N . ASP A 1 196 ? 12.323 -7.721 -20.704 1.00 85.69 196 ASP A N 1
ATOM 1572 C CA . ASP A 1 196 ? 13.249 -7.681 -19.583 1.00 85.69 196 ASP A CA 1
ATOM 1573 C C . ASP A 1 196 ? 12.572 -7.270 -18.264 1.00 85.69 196 ASP A C 1
ATOM 1575 O O . ASP A 1 196 ? 11.381 -6.979 -18.194 1.00 85.69 196 ASP A O 1
ATOM 1579 N N . LYS A 1 197 ? 13.341 -7.346 -17.176 1.00 85.81 197 LYS A N 1
ATOM 1580 C CA . LYS A 1 197 ? 12.910 -6.965 -15.823 1.00 85.81 197 LYS A CA 1
ATOM 1581 C C . LYS A 1 197 ? 13.859 -5.963 -15.186 1.00 85.81 197 LYS A C 1
ATOM 1583 O O . LYS A 1 197 ? 14.033 -5.938 -13.967 1.00 85.81 197 LYS A O 1
ATOM 1588 N N . PHE A 1 198 ? 14.582 -5.200 -15.995 1.00 86.19 198 PHE A N 1
ATOM 1589 C CA . PHE A 1 198 ? 15.570 -4.271 -15.469 1.00 86.19 198 PHE A CA 1
ATOM 1590 C C . PHE A 1 198 ? 14.894 -3.210 -14.603 1.00 86.19 198 PHE A C 1
ATOM 1592 O O . PHE A 1 198 ? 15.331 -3.000 -13.473 1.00 86.19 198 PHE A O 1
ATOM 1599 N N . ALA A 1 199 ? 13.765 -2.660 -15.057 1.00 87.12 199 ALA A N 1
ATOM 1600 C CA . ALA A 1 199 ? 12.980 -1.692 -14.295 1.00 87.12 199 ALA A CA 1
ATOM 1601 C C . ALA A 1 199 ? 12.583 -2.207 -12.900 1.00 87.12 199 ALA A C 1
ATOM 1603 O O . ALA A 1 199 ? 12.652 -1.471 -11.919 1.00 87.12 199 ALA A O 1
ATOM 1604 N N . SER A 1 200 ? 12.246 -3.496 -12.758 1.00 89.00 200 SER A N 1
ATOM 1605 C CA . SER A 1 200 ? 11.828 -4.064 -11.467 1.00 89.00 200 SER A CA 1
ATOM 1606 C C . SER A 1 200 ? 12.942 -4.065 -10.417 1.00 89.00 200 SER A C 1
ATOM 1608 O O . SER A 1 200 ? 12.682 -4.329 -9.242 1.00 89.00 200 SER A O 1
ATOM 1610 N N . ARG A 1 201 ? 14.201 -3.839 -10.819 1.00 88.81 201 ARG A N 1
ATOM 1611 C CA . ARG A 1 201 ? 15.330 -3.721 -9.891 1.00 88.81 201 ARG A CA 1
ATOM 1612 C C . ARG A 1 201 ? 15.241 -2.453 -9.056 1.00 88.81 201 ARG A C 1
ATOM 1614 O O . ARG A 1 201 ? 15.549 -2.556 -7.875 1.00 88.81 201 ARG A O 1
ATOM 1621 N N . VAL A 1 202 ? 14.706 -1.358 -9.611 1.00 88.56 202 VAL A N 1
ATOM 1622 C CA . VAL A 1 202 ? 14.438 -0.104 -8.881 1.00 88.56 202 VAL A CA 1
ATOM 1623 C C . VAL A 1 202 ? 13.622 -0.385 -7.621 1.00 88.56 202 VAL A C 1
ATOM 1625 O O . VAL A 1 202 ? 13.975 0.062 -6.538 1.00 88.56 202 VAL A O 1
ATOM 1628 N N . LEU A 1 203 ? 12.609 -1.254 -7.721 1.00 88.62 203 LEU A N 1
ATOM 1629 C CA . LEU A 1 203 ? 11.756 -1.637 -6.590 1.00 88.62 203 LEU A CA 1
ATOM 1630 C C . LEU A 1 203 ? 12.507 -2.352 -5.449 1.00 88.62 203 LEU A C 1
ATOM 1632 O O . LEU A 1 203 ? 11.905 -2.621 -4.411 1.00 88.62 203 LEU A O 1
ATOM 1636 N N . ASN A 1 204 ? 13.761 -2.773 -5.647 1.00 87.50 204 ASN A N 1
ATOM 1637 C CA . ASN A 1 204 ? 14.603 -3.439 -4.643 1.00 87.50 204 ASN A CA 1
ATOM 1638 C C . ASN A 1 204 ? 15.676 -2.522 -4.056 1.00 87.50 204 ASN A C 1
ATOM 1640 O O . ASN A 1 204 ? 16.376 -2.946 -3.138 1.00 87.50 204 ASN A O 1
ATOM 1644 N N . GLU A 1 205 ? 15.848 -1.320 -4.598 1.00 84.00 205 GLU A N 1
ATOM 1645 C CA . GLU A 1 205 ? 16.875 -0.408 -4.122 1.00 84.00 205 GLU A CA 1
ATOM 1646 C C . GLU A 1 205 ? 16.490 0.159 -2.759 1.00 84.00 205 GLU A C 1
ATOM 1648 O O . GLU A 1 205 ? 15.333 0.502 -2.504 1.00 84.00 205 GLU A O 1
ATOM 1653 N N . HIS A 1 206 ? 17.483 0.266 -1.877 1.00 82.19 206 HIS A N 1
ATOM 1654 C CA . HIS A 1 206 ? 17.292 0.806 -0.536 1.00 82.19 206 HIS A CA 1
ATOM 1655 C C . HIS A 1 206 ? 16.709 2.224 -0.581 1.00 82.19 206 HIS A C 1
ATOM 1657 O O . HIS A 1 206 ? 15.697 2.491 0.062 1.00 82.19 206 HIS A O 1
ATOM 1663 N N . ASN A 1 207 ? 17.281 3.089 -1.423 1.00 78.69 207 ASN A N 1
ATOM 1664 C CA . ASN A 1 207 ? 16.823 4.467 -1.594 1.00 78.69 207 ASN A CA 1
ATOM 1665 C C . ASN A 1 207 ? 15.390 4.532 -2.128 1.00 78.69 207 ASN A C 1
ATOM 1667 O O . ASN A 1 207 ? 14.612 5.363 -1.679 1.00 78.69 207 ASN A O 1
ATOM 1671 N N . PHE A 1 208 ? 15.002 3.626 -3.032 1.00 83.12 208 PHE A N 1
ATOM 1672 C CA . PHE A 1 208 ? 13.621 3.565 -3.505 1.00 83.12 208 PHE A CA 1
ATOM 1673 C C . PHE A 1 208 ? 12.663 3.215 -2.361 1.00 83.12 208 PHE A C 1
ATOM 1675 O O . PHE A 1 208 ? 11.660 3.894 -2.174 1.00 83.12 208 PHE A O 1
ATOM 1682 N N . ALA A 1 209 ? 12.997 2.210 -1.546 1.00 83.75 209 ALA A N 1
ATOM 1683 C CA . ALA A 1 209 ? 12.191 1.841 -0.384 1.00 83.75 209 ALA A CA 1
ATOM 1684 C C . ALA A 1 209 ? 12.134 2.943 0.691 1.00 83.75 209 ALA A C 1
ATOM 1686 O O . ALA A 1 209 ? 11.101 3.089 1.340 1.00 83.75 209 ALA A O 1
ATOM 1687 N N . MET A 1 210 ? 13.213 3.709 0.889 1.00 83.56 210 MET A N 1
ATOM 1688 C CA . MET A 1 210 ? 13.201 4.891 1.757 1.00 83.56 210 MET A CA 1
ATOM 1689 C C . MET A 1 210 ? 12.274 5.969 1.201 1.00 83.56 210 MET A C 1
ATOM 1691 O O . MET A 1 210 ? 11.381 6.409 1.915 1.00 83.56 210 MET A O 1
ATOM 1695 N N . ASN A 1 211 ? 12.419 6.324 -0.077 1.00 83.75 211 ASN A N 1
ATOM 1696 C CA . ASN A 1 211 ? 11.592 7.348 -0.715 1.00 83.75 211 ASN A CA 1
ATOM 1697 C C . ASN A 1 211 ? 10.103 6.997 -0.644 1.00 83.75 211 ASN A C 1
ATOM 1699 O O . ASN A 1 211 ? 9.308 7.856 -0.297 1.00 83.75 211 ASN A O 1
ATOM 1703 N N . LEU A 1 212 ? 9.729 5.728 -0.861 1.00 87.69 212 LEU A N 1
ATOM 1704 C CA . LEU A 1 212 ? 8.342 5.281 -0.680 1.00 87.69 212 LEU A CA 1
ATOM 1705 C C . LEU A 1 212 ? 7.795 5.596 0.723 1.00 87.69 212 LEU A C 1
ATOM 1707 O O . LEU A 1 212 ? 6.620 5.920 0.846 1.00 87.69 212 LEU A O 1
ATOM 1711 N N . ARG A 1 213 ? 8.614 5.476 1.778 1.00 86.06 213 ARG A N 1
ATOM 1712 C CA . ARG A 1 213 ? 8.188 5.745 3.162 1.00 86.06 213 ARG A CA 1
ATOM 1713 C C . ARG A 1 213 ? 8.054 7.241 3.440 1.00 86.06 213 ARG A C 1
ATOM 1715 O O . ARG A 1 213 ? 7.015 7.643 3.954 1.00 86.06 213 ARG A O 1
ATOM 1722 N N . TYR A 1 214 ? 9.059 8.034 3.065 1.00 85.56 214 TYR A N 1
ATOM 1723 C CA . TYR A 1 214 ? 9.040 9.489 3.263 1.00 85.56 214 TYR A CA 1
ATOM 1724 C C . TYR A 1 214 ? 7.939 10.163 2.442 1.00 85.56 214 TYR A C 1
ATOM 1726 O O . TYR A 1 214 ? 7.170 10.960 2.969 1.00 85.56 214 TYR A O 1
ATOM 1734 N N . ASP A 1 215 ? 7.789 9.804 1.167 1.00 86.75 215 ASP A N 1
ATOM 1735 C CA . ASP A 1 215 ? 6.747 10.403 0.333 1.00 86.75 215 ASP A CA 1
ATOM 1736 C C . ASP A 1 215 ? 5.348 9.976 0.769 1.00 86.75 215 ASP A C 1
ATOM 1738 O O . ASP A 1 215 ? 4.424 10.776 0.654 1.0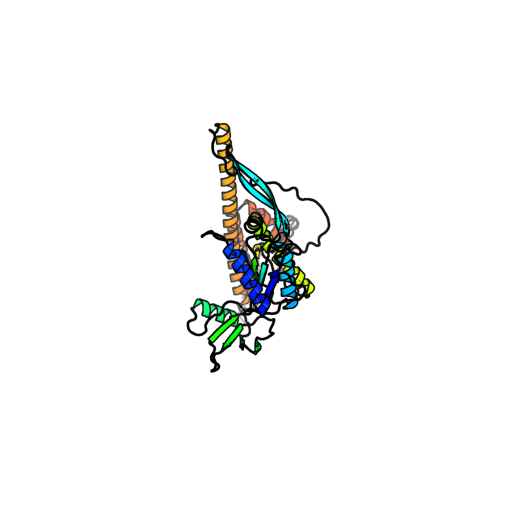0 86.75 215 ASP A O 1
ATOM 1742 N N . TRP A 1 216 ? 5.165 8.746 1.271 1.00 94.19 216 TRP A N 1
ATOM 1743 C CA . TRP A 1 216 ? 3.867 8.326 1.807 1.00 94.19 216 TRP A CA 1
ATOM 1744 C C . TRP A 1 216 ? 3.446 9.192 2.993 1.00 94.19 216 TRP A C 1
ATOM 1746 O O . TRP A 1 216 ? 2.302 9.639 3.051 1.00 94.19 216 TRP A O 1
ATOM 1756 N N . GLU A 1 217 ? 4.376 9.469 3.907 1.00 90.88 217 GLU A N 1
ATOM 1757 C CA . GLU A 1 217 ? 4.165 10.391 5.021 1.00 90.88 217 GLU A CA 1
ATOM 1758 C C . GLU A 1 217 ? 3.808 11.800 4.528 1.00 90.88 217 GLU A C 1
ATOM 1760 O O . GLU A 1 217 ? 2.761 12.335 4.894 1.00 90.88 217 GLU A O 1
ATOM 1765 N N . HIS A 1 218 ? 4.635 12.387 3.656 1.00 88.12 218 HIS A N 1
ATOM 1766 C CA . HIS A 1 218 ? 4.422 13.743 3.144 1.00 88.12 218 HIS A CA 1
ATOM 1767 C C . HIS A 1 218 ? 3.101 13.890 2.390 1.00 88.12 218 HIS A C 1
ATOM 1769 O O . HIS A 1 218 ? 2.378 14.871 2.584 1.00 88.12 218 HIS A O 1
ATOM 1775 N N . LEU A 1 219 ? 2.763 12.915 1.545 1.00 93.12 219 LEU A N 1
ATOM 1776 C CA . LEU A 1 219 ? 1.492 12.900 0.836 1.00 93.12 219 LEU A CA 1
ATOM 1777 C C . LEU A 1 219 ? 0.333 12.800 1.821 1.00 93.12 219 LEU A C 1
ATOM 1779 O O . LEU A 1 219 ? -0.559 13.639 1.786 1.00 93.12 219 LEU A O 1
ATOM 1783 N N . GLN A 1 220 ? 0.367 11.848 2.747 1.00 94.19 220 GLN A N 1
ATOM 1784 C CA . GLN A 1 220 ? -0.694 11.695 3.735 1.00 94.19 220 GLN A CA 1
ATOM 1785 C C . GLN A 1 220 ? -0.892 12.962 4.580 1.00 94.19 220 GLN A C 1
ATOM 1787 O O . GLN A 1 220 ? -2.025 13.413 4.732 1.00 94.19 220 GLN A O 1
ATOM 1792 N N . ASN A 1 221 ? 0.190 13.601 5.030 1.00 91.88 221 ASN A N 1
ATOM 1793 C CA . ASN A 1 221 ? 0.142 14.880 5.744 1.00 91.88 221 ASN A CA 1
ATOM 1794 C C . ASN A 1 221 ? -0.434 16.020 4.894 1.00 91.88 221 ASN A C 1
ATOM 1796 O O . ASN A 1 221 ? -1.186 16.844 5.409 1.00 91.88 221 ASN A O 1
ATOM 1800 N N . THR A 1 222 ? -0.150 16.041 3.590 1.00 91.00 222 THR A N 1
ATOM 1801 C CA . THR A 1 222 ? -0.741 17.014 2.657 1.00 91.00 222 THR A CA 1
ATOM 1802 C C . THR A 1 222 ? -2.257 16.826 2.544 1.00 91.00 222 THR A C 1
ATOM 1804 O O . THR A 1 222 ? -3.004 17.803 2.523 1.00 91.00 222 THR A O 1
ATOM 1807 N N . TYR A 1 223 ? -2.737 15.581 2.477 1.00 92.25 223 TYR A N 1
ATOM 1808 C CA . TYR A 1 223 ? -4.176 15.296 2.449 1.00 92.25 223 TYR A CA 1
ATOM 1809 C C . TYR A 1 223 ? -4.844 15.615 3.792 1.00 92.25 223 TYR A C 1
ATOM 1811 O O . TYR A 1 223 ? -5.930 16.188 3.798 1.00 92.25 223 TYR A O 1
ATOM 1819 N N . LEU A 1 224 ? -4.180 15.334 4.918 1.00 86.12 224 LEU A N 1
ATOM 1820 C CA . LEU A 1 224 ? -4.663 15.699 6.254 1.00 86.12 224 LEU A CA 1
ATOM 1821 C C . LEU A 1 224 ? -4.807 17.218 6.409 1.00 86.12 224 LEU A C 1
ATOM 1823 O O . LEU A 1 224 ? -5.830 17.691 6.898 1.00 86.12 224 LEU A O 1
ATOM 1827 N N . GLU A 1 225 ? -3.827 17.987 5.932 1.00 86.88 225 GLU A N 1
ATOM 1828 C CA . GLU A 1 225 ? -3.889 19.450 5.928 1.00 86.88 225 GLU A CA 1
ATOM 1829 C C . GLU A 1 225 ? -5.039 19.977 5.059 1.00 86.88 225 GLU A C 1
ATOM 1831 O O . GLU A 1 225 ? -5.798 20.838 5.501 1.00 86.88 225 GLU A O 1
ATOM 1836 N N . ARG A 1 226 ? -5.227 19.426 3.851 1.00 85.50 226 ARG A N 1
ATOM 1837 C CA . ARG A 1 226 ? -6.354 19.783 2.966 1.00 85.50 226 ARG A CA 1
ATOM 1838 C C . ARG A 1 226 ? -7.713 19.450 3.580 1.00 85.50 226 ARG A C 1
ATOM 1840 O O . ARG A 1 226 ? -8.667 20.191 3.360 1.00 85.50 226 ARG A O 1
ATOM 1847 N N . ALA A 1 227 ? -7.788 18.367 4.350 1.00 84.19 227 ALA A N 1
ATOM 1848 C CA . ALA A 1 227 ? -8.973 17.979 5.107 1.00 84.19 227 ALA A CA 1
ATOM 1849 C C . ALA A 1 227 ? -9.195 18.842 6.368 1.00 84.19 227 ALA A C 1
ATOM 1851 O O . ALA A 1 227 ? -10.207 18.681 7.048 1.00 84.19 227 ALA A O 1
ATOM 1852 N N . GLY A 1 228 ? -8.277 19.763 6.686 1.00 80.94 228 GLY A N 1
ATOM 1853 C CA . GLY A 1 228 ? -8.355 20.629 7.863 1.00 80.94 228 GLY A CA 1
ATOM 1854 C C . GLY A 1 228 ? -7.999 19.933 9.179 1.00 80.94 228 GLY A C 1
ATOM 1855 O O . GLY A 1 228 ? -8.309 20.468 10.240 1.00 80.94 228 GLY A O 1
ATOM 1856 N N . SER A 1 229 ? -7.365 18.758 9.126 1.00 78.62 229 SER A N 1
ATOM 1857 C CA . SER A 1 229 ? -6.885 18.044 10.311 1.00 78.62 229 SER A CA 1
ATOM 1858 C C . SER A 1 229 ? -5.591 18.671 10.838 1.00 78.62 229 SER A C 1
ATOM 1860 O O . SER A 1 229 ? -4.731 19.108 10.065 1.00 78.62 229 SER A O 1
ATOM 1862 N N . ASP A 1 230 ? -5.426 18.699 12.156 1.00 80.88 230 ASP A N 1
ATOM 1863 C CA . ASP A 1 230 ? -4.199 19.072 12.869 1.00 80.88 230 ASP A CA 1
ATOM 1864 C C . ASP A 1 230 ? -3.283 17.865 13.140 1.00 80.88 230 ASP A C 1
ATOM 1866 O O . ASP A 1 230 ? -2.088 18.035 13.386 1.00 80.88 230 ASP A O 1
ATOM 1870 N N . VAL A 1 231 ? -3.811 16.645 13.009 1.00 82.62 231 VAL A N 1
ATOM 1871 C CA . VAL A 1 231 ? -3.067 15.390 13.159 1.00 82.62 231 VAL A CA 1
ATOM 1872 C C . VAL A 1 231 ? -2.060 15.222 12.025 1.00 82.62 231 VAL A C 1
ATOM 1874 O O . VAL A 1 231 ? -2.353 15.500 10.859 1.00 82.62 231 VAL A O 1
ATOM 1877 N N . ARG A 1 232 ? -0.860 14.741 12.350 1.00 83.69 232 ARG A N 1
ATOM 1878 C CA . ARG A 1 232 ? 0.189 14.412 11.380 1.00 83.69 232 ARG A CA 1
ATOM 1879 C C . ARG A 1 232 ? 0.727 13.012 11.634 1.00 83.69 232 ARG A C 1
ATOM 1881 O O . ARG A 1 232 ? 0.695 12.510 12.754 1.00 83.69 232 ARG A O 1
ATOM 1888 N N . VAL A 1 233 ? 1.210 12.389 10.568 1.00 84.19 233 VAL A N 1
ATOM 1889 C CA . VAL A 1 233 ? 1.906 11.104 10.594 1.00 84.19 233 VAL A CA 1
ATOM 1890 C C . VAL A 1 233 ? 3.400 11.327 10.377 1.00 84.19 233 VAL A C 1
ATOM 1892 O O . VAL A 1 233 ? 3.780 12.255 9.670 1.00 84.19 233 VAL A O 1
ATOM 1895 N N . THR A 1 234 ? 4.235 10.457 10.943 1.00 81.88 234 THR A N 1
ATOM 1896 C CA . THR A 1 234 ? 5.687 10.423 10.712 1.00 81.88 234 THR A CA 1
ATOM 1897 C C . THR A 1 234 ? 6.107 9.006 10.322 1.00 81.88 234 THR A C 1
ATOM 1899 O O . THR A 1 234 ? 5.539 8.021 10.806 1.00 81.88 234 THR A O 1
ATOM 1902 N N . CYS A 1 235 ? 7.071 8.870 9.413 1.00 76.06 235 CYS A N 1
ATOM 1903 C CA . CYS A 1 235 ? 7.714 7.594 9.095 1.00 76.06 235 CYS A CA 1
ATOM 1904 C C . CYS A 1 235 ? 9.022 7.391 9.876 1.00 76.06 235 CYS A C 1
ATOM 1906 O O . CYS A 1 235 ? 9.650 6.331 9.758 1.00 76.06 235 CYS A O 1
ATOM 1908 N N . THR A 1 236 ? 9.421 8.385 10.677 1.00 67.75 236 THR A N 1
ATOM 1909 C CA . THR A 1 236 ? 10.588 8.323 11.558 1.00 67.75 236 THR A CA 1
ATOM 1910 C C . THR A 1 236 ? 10.177 7.953 12.988 1.00 67.75 236 THR A C 1
ATOM 1912 O O . THR A 1 236 ? 9.039 8.186 13.388 1.00 67.75 236 THR A O 1
ATOM 1915 N N . PRO A 1 237 ? 11.056 7.312 13.777 1.00 55.62 237 PRO A N 1
ATOM 1916 C CA . PRO A 1 237 ? 10.769 7.054 15.186 1.00 55.62 237 PRO A CA 1
ATOM 1917 C C . PRO A 1 237 ? 10.588 8.371 15.958 1.00 55.62 237 PRO A C 1
ATOM 1919 O O . PRO A 1 237 ? 11.344 9.308 15.719 1.00 55.62 237 PRO A O 1
ATOM 1922 N N . GLU A 1 238 ? 9.691 8.407 16.952 1.00 44.47 238 GLU A N 1
ATOM 1923 C CA . GLU A 1 238 ? 9.378 9.592 17.789 1.00 44.47 238 GLU A CA 1
ATOM 1924 C C . GLU A 1 238 ? 10.615 10.325 18.348 1.00 44.47 238 GLU A C 1
ATOM 1926 O O . GLU A 1 238 ? 10.599 11.533 18.549 1.00 44.47 238 GLU A O 1
ATOM 1931 N N . VAL A 1 239 ? 11.729 9.617 18.559 1.00 40.59 239 VAL A N 1
ATOM 1932 C CA . VAL A 1 239 ? 12.988 10.179 19.084 1.00 40.59 239 VAL A CA 1
ATOM 1933 C C . VAL A 1 239 ? 13.712 11.089 18.067 1.00 40.59 239 VAL A C 1
ATOM 1935 O O . VAL A 1 239 ? 14.574 11.877 18.453 1.00 40.59 239 VAL A O 1
ATOM 1938 N N . GLN A 1 240 ? 13.381 11.002 16.775 1.00 44.03 240 GLN A N 1
ATOM 1939 C CA . GLN A 1 240 ? 13.892 11.875 15.705 1.00 44.03 240 GLN A CA 1
ATOM 1940 C C . GLN A 1 240 ? 12.904 12.976 15.292 1.00 44.03 240 GLN A C 1
ATOM 1942 O O . GLN A 1 240 ? 13.294 13.883 14.556 1.00 44.03 240 GLN A O 1
ATOM 1947 N N . ASP A 1 241 ? 11.670 12.940 15.798 1.00 38.56 241 ASP A N 1
ATOM 1948 C CA . ASP A 1 241 ? 10.555 13.796 15.381 1.00 38.56 241 ASP A CA 1
ATOM 1949 C C . ASP A 1 241 ? 10.575 15.144 16.129 1.00 38.56 241 ASP A C 1
ATOM 1951 O O . ASP A 1 241 ? 9.617 15.598 16.750 1.00 38.56 241 ASP A O 1
ATOM 1955 N N . GLY A 1 242 ? 11.727 15.814 16.100 1.00 35.16 242 GLY A N 1
ATOM 1956 C CA . GLY A 1 242 ? 11.851 17.203 16.520 1.00 35.16 242 GLY A CA 1
ATOM 1957 C C . GLY A 1 242 ? 11.319 18.120 15.430 1.00 35.16 242 GLY A C 1
ATOM 1958 O O . GLY A 1 242 ? 12.125 18.804 14.818 1.00 35.16 242 GLY A O 1
ATOM 1959 N N . TYR A 1 243 ? 10.010 18.099 15.158 1.00 33.56 243 TYR A N 1
ATOM 1960 C CA . TYR A 1 243 ? 9.340 18.894 14.119 1.00 33.56 243 TYR A CA 1
ATOM 1961 C C . TYR A 1 243 ? 9.783 20.374 14.156 1.00 33.56 243 TYR A C 1
ATOM 1963 O O . TYR A 1 243 ? 9.374 21.113 15.058 1.00 33.56 243 TYR A O 1
ATOM 1971 N N . PRO A 1 244 ? 10.552 20.878 13.171 1.00 35.94 244 PRO A N 1
ATOM 1972 C CA . PRO A 1 244 ? 10.675 22.300 12.938 1.00 35.94 244 PRO A CA 1
ATOM 1973 C C . PRO A 1 244 ? 9.836 22.616 11.699 1.00 35.94 244 PRO A C 1
ATOM 1975 O O . PRO A 1 244 ? 10.200 22.258 10.581 1.00 35.94 244 PRO A O 1
ATOM 1978 N N . LEU A 1 245 ? 8.718 23.321 11.882 1.00 39.62 245 LEU A N 1
ATOM 1979 C CA . LEU A 1 245 ? 8.060 24.061 10.802 1.00 39.62 245 LEU A CA 1
ATOM 1980 C C . LEU A 1 245 ? 9.126 24.888 10.070 1.00 39.62 245 LEU A C 1
ATOM 1982 O O . LEU A 1 245 ? 9.556 25.922 10.575 1.00 39.62 245 LEU A O 1
ATOM 1986 N N . HIS A 1 246 ? 9.602 24.434 8.916 1.00 33.28 246 HIS A N 1
ATOM 1987 C CA . HIS A 1 246 ? 10.359 25.269 7.994 1.00 33.28 246 HIS A CA 1
ATOM 1988 C C . HIS A 1 246 ? 9.569 25.354 6.701 1.00 33.28 246 HIS A C 1
ATOM 1990 O O . HIS A 1 246 ? 9.609 24.484 5.834 1.00 33.28 246 HIS A O 1
ATOM 1996 N N . VAL A 1 247 ? 8.820 26.455 6.634 1.00 30.47 247 VAL A N 1
ATOM 1997 C CA . VAL A 1 247 ? 8.400 27.111 5.402 1.00 30.47 247 VAL A CA 1
ATOM 1998 C C . VAL A 1 247 ? 9.584 27.084 4.441 1.00 30.47 247 VAL A C 1
ATOM 2000 O O . VAL A 1 247 ? 10.656 27.598 4.763 1.00 30.47 247 VAL A O 1
ATOM 2003 N N . GLN A 1 248 ? 9.401 26.454 3.283 1.00 31.53 248 GLN A N 1
ATOM 2004 C CA . GLN A 1 248 ? 10.389 26.485 2.215 1.00 31.53 248 GLN A CA 1
ATOM 2005 C C . GLN A 1 248 ? 10.615 27.941 1.800 1.00 31.53 248 GLN A C 1
ATOM 2007 O O . GLN A 1 248 ? 9.740 28.571 1.208 1.00 31.53 248 GLN A O 1
ATOM 2012 N N . THR A 1 249 ? 11.794 28.473 2.104 1.00 25.09 249 THR A N 1
ATOM 2013 C CA . THR A 1 249 ? 12.378 29.579 1.350 1.00 25.09 249 THR A CA 1
ATOM 2014 C C . THR A 1 249 ? 13.550 29.056 0.530 1.00 25.09 249 THR A C 1
ATOM 2016 O O . THR A 1 249 ? 14.227 28.090 0.876 1.00 25.09 249 THR A O 1
ATOM 2019 N N . GLU A 1 250 ? 13.683 29.654 -0.644 1.00 32.94 250 GLU A N 1
ATOM 2020 C CA . GLU A 1 250 ? 14.371 29.148 -1.821 1.00 32.94 250 GLU A CA 1
ATOM 2021 C C . GLU A 1 250 ? 15.898 28.945 -1.682 1.00 32.94 250 GLU A C 1
ATOM 2023 O O . GLU A 1 250 ? 16.614 29.749 -1.090 1.00 32.94 250 GLU A O 1
ATOM 2028 N N . THR A 1 251 ? 16.390 27.945 -2.428 1.00 33.47 251 THR A N 1
ATOM 2029 C CA . THR A 1 251 ? 17.742 27.771 -3.017 1.00 33.47 251 THR A CA 1
ATOM 2030 C C . THR A 1 251 ? 18.956 27.447 -2.126 1.00 33.47 251 THR A C 1
ATOM 2032 O O . THR A 1 251 ? 19.484 28.295 -1.412 1.00 33.47 251 THR A O 1
ATOM 2035 N N . LYS A 1 252 ? 19.551 26.259 -2.343 1.00 25.36 252 LYS A N 1
ATOM 2036 C CA . LYS A 1 252 ? 20.794 26.035 -3.131 1.00 25.36 252 LYS A CA 1
ATOM 2037 C C . LYS A 1 252 ? 21.177 24.543 -3.132 1.00 25.36 252 LYS A C 1
ATOM 2039 O O . LYS A 1 252 ? 20.996 23.858 -2.133 1.00 25.36 252 LYS A O 1
ATOM 2044 N N . ASP A 1 253 ? 21.689 24.072 -4.270 1.00 35.94 253 ASP A N 1
ATOM 2045 C CA . ASP A 1 253 ? 22.068 22.680 -4.569 1.00 35.94 253 ASP A CA 1
ATOM 2046 C C . ASP A 1 253 ? 22.863 21.964 -3.460 1.00 35.94 253 ASP A C 1
ATOM 2048 O O . ASP A 1 253 ? 23.853 22.515 -2.965 1.00 35.94 253 ASP A O 1
ATOM 2052 N N . PRO A 1 254 ? 22.560 20.687 -3.154 1.00 33.06 254 PRO A N 1
ATOM 2053 C CA . PRO A 1 254 ? 23.472 19.831 -2.420 1.00 33.06 254 PRO A CA 1
ATOM 2054 C C . PRO A 1 254 ? 24.340 19.017 -3.391 1.00 33.06 254 PRO A C 1
ATOM 2056 O O . PRO A 1 254 ? 23.882 18.103 -4.076 1.00 33.06 254 PRO A O 1
ATOM 2059 N N . VAL A 1 255 ? 25.638 19.323 -3.400 1.00 28.62 255 VAL A N 1
ATOM 2060 C CA . VAL A 1 255 ? 26.683 18.465 -3.971 1.00 28.62 255 VAL A CA 1
ATOM 2061 C C . VAL A 1 255 ? 26.668 17.116 -3.245 1.00 28.62 255 VAL A C 1
ATOM 2063 O O . VAL A 1 255 ? 27.058 17.009 -2.083 1.00 28.62 255 VAL A O 1
ATOM 2066 N N . THR A 1 256 ? 26.247 16.068 -3.947 1.00 28.11 256 THR A N 1
ATOM 2067 C CA . THR A 1 256 ? 26.337 14.667 -3.521 1.00 28.11 256 THR A CA 1
ATOM 2068 C C . THR A 1 256 ? 27.799 14.228 -3.399 1.00 28.11 256 THR A C 1
ATOM 2070 O O . THR A 1 256 ? 28.519 14.177 -4.397 1.00 28.11 256 THR A O 1
ATOM 2073 N N . ARG A 1 257 ? 28.249 13.859 -2.192 1.00 25.73 257 ARG A N 1
ATOM 2074 C CA . ARG A 1 257 ? 29.496 13.098 -1.987 1.00 25.73 257 ARG A CA 1
ATOM 2075 C C . ARG A 1 257 ? 29.176 11.603 -1.885 1.00 25.73 257 ARG A C 1
ATOM 2077 O O . ARG A 1 257 ? 28.500 11.170 -0.960 1.00 25.73 257 ARG A O 1
ATOM 2084 N N . ASN A 1 258 ? 29.673 10.841 -2.859 1.00 27.72 258 ASN A N 1
ATOM 2085 C CA . ASN A 1 258 ? 29.554 9.385 -2.977 1.00 27.72 258 ASN A CA 1
ATOM 2086 C C . ASN A 1 258 ? 30.392 8.648 -1.912 1.00 27.72 258 ASN A C 1
ATOM 2088 O O . ASN A 1 258 ? 31.574 8.947 -1.761 1.00 27.72 258 ASN A O 1
ATOM 2092 N N . ILE A 1 259 ? 29.803 7.656 -1.226 1.00 28.41 259 ILE A N 1
ATOM 2093 C CA . ILE A 1 259 ? 30.473 6.822 -0.198 1.00 28.41 259 ILE A CA 1
ATOM 2094 C C . ILE A 1 259 ? 30.620 5.337 -0.600 1.00 28.41 259 ILE A C 1
ATOM 2096 O O . ILE A 1 259 ? 31.392 4.608 0.013 1.00 28.41 259 ILE A O 1
ATOM 2100 N N . GLU A 1 260 ? 30.008 4.858 -1.682 1.00 26.41 260 GLU A N 1
ATOM 2101 C CA . GLU A 1 260 ? 30.032 3.418 -2.015 1.00 26.41 260 GLU A CA 1
ATOM 2102 C C . GLU A 1 260 ? 30.987 3.034 -3.157 1.00 26.41 260 GLU A C 1
ATOM 2104 O O . GLU A 1 260 ? 30.674 2.166 -3.968 1.00 26.41 260 GLU A O 1
ATOM 2109 N N . GLU A 1 261 ? 32.170 3.651 -3.234 1.00 34.34 261 GLU A N 1
ATOM 2110 C CA . GLU A 1 261 ? 33.181 3.292 -4.248 1.00 34.34 261 GLU A CA 1
ATOM 2111 C C . GLU A 1 261 ? 34.354 2.446 -3.717 1.00 34.34 261 GLU A C 1
ATOM 2113 O O . GLU A 1 261 ? 35.375 2.317 -4.383 1.00 34.34 261 GLU A O 1
ATOM 2118 N N . ARG A 1 262 ? 34.266 1.822 -2.530 1.00 31.06 262 ARG A N 1
ATOM 2119 C CA . ARG A 1 262 ? 35.418 1.057 -1.994 1.00 31.06 262 ARG A CA 1
ATOM 2120 C C . ARG A 1 262 ? 35.139 -0.265 -1.282 1.00 31.06 262 ARG A C 1
ATOM 2122 O O . ARG A 1 262 ? 35.964 -0.716 -0.493 1.00 31.06 262 ARG A O 1
ATOM 2129 N N . LEU A 1 263 ? 34.055 -0.962 -1.619 1.00 28.34 263 LEU A N 1
ATOM 2130 C CA . LEU A 1 263 ? 33.850 -2.339 -1.151 1.00 28.34 263 LEU A CA 1
ATOM 2131 C C . LEU A 1 263 ? 33.668 -3.321 -2.312 1.00 28.34 263 LEU A C 1
ATOM 2133 O O . LEU A 1 263 ? 32.580 -3.815 -2.582 1.00 28.34 263 LEU A O 1
ATOM 2137 N N . SER A 1 264 ? 34.799 -3.642 -2.945 1.00 28.98 264 SER A N 1
ATOM 2138 C CA . SER A 1 264 ? 35.334 -5.012 -3.060 1.00 28.98 264 SER A CA 1
ATOM 2139 C C . SER A 1 264 ? 35.856 -5.385 -4.453 1.00 28.98 264 SER A C 1
ATOM 2141 O O . SER A 1 264 ? 35.215 -6.101 -5.207 1.00 28.98 264 SER A O 1
ATOM 2143 N N . GLU A 1 265 ? 37.115 -5.040 -4.723 1.00 29.55 265 GLU A N 1
ATOM 2144 C CA . GLU A 1 265 ? 38.001 -5.972 -5.425 1.00 29.55 265 GLU A CA 1
ATOM 2145 C C . GLU A 1 265 ? 39.229 -6.242 -4.541 1.00 29.55 265 GLU A C 1
ATOM 2147 O O . GLU A 1 265 ? 40.058 -5.376 -4.263 1.00 29.55 265 GLU A O 1
ATOM 2152 N N . LYS A 1 266 ? 39.292 -7.474 -4.024 1.00 35.91 266 LYS A N 1
ATOM 2153 C CA . LYS A 1 266 ? 40.549 -8.220 -3.870 1.00 35.91 266 LYS A CA 1
ATOM 2154 C C . LYS A 1 266 ? 40.901 -8.705 -5.291 1.00 35.91 266 LYS A C 1
ATOM 2156 O O . LYS A 1 266 ? 39.985 -9.061 -6.018 1.00 35.91 266 LYS A O 1
ATOM 2161 N N . SER A 1 267 ? 42.144 -8.773 -5.750 1.00 35.53 267 SER A N 1
ATOM 2162 C CA . SER A 1 267 ? 43.394 -9.031 -5.033 1.00 35.53 267 SER A CA 1
ATOM 2163 C C . SER A 1 267 ? 44.590 -8.762 -5.949 1.00 35.53 267 SER A C 1
ATOM 2165 O O . SER A 1 267 ? 44.749 -9.465 -6.941 1.00 35.53 267 SER A O 1
ATOM 2167 N N . GLU A 1 268 ? 45.475 -7.860 -5.539 1.00 38.31 268 GLU A N 1
ATOM 2168 C CA . GLU A 1 268 ? 46.889 -7.848 -5.932 1.00 38.31 268 GLU A CA 1
ATOM 2169 C C . GLU A 1 268 ? 47.740 -7.568 -4.677 1.00 38.31 268 GLU A C 1
ATOM 2171 O O . GLU A 1 268 ? 47.206 -7.025 -3.699 1.00 38.31 268 GLU A O 1
ATOM 2176 N N . PRO A 1 269 ? 49.004 -8.035 -4.623 1.00 38.97 269 PRO A N 1
ATOM 2177 C CA . PRO A 1 269 ? 49.788 -8.065 -3.394 1.00 38.97 269 PRO A CA 1
ATOM 2178 C C . PRO A 1 269 ? 50.032 -6.643 -2.882 1.00 38.97 269 PRO A C 1
ATOM 2180 O O . PRO A 1 269 ? 50.493 -5.760 -3.596 1.00 38.97 269 PRO A O 1
ATOM 2183 N N . ILE A 1 270 ? 49.652 -6.432 -1.627 1.00 42.34 270 ILE A N 1
ATOM 2184 C CA . ILE A 1 270 ? 49.577 -5.128 -0.973 1.00 42.34 270 ILE A CA 1
ATOM 2185 C C . ILE A 1 270 ? 50.997 -4.713 -0.566 1.00 42.34 270 ILE A C 1
ATOM 2187 O O . ILE A 1 270 ? 51.656 -5.458 0.157 1.00 42.34 270 ILE A O 1
ATOM 2191 N N . SER A 1 271 ? 51.466 -3.543 -1.012 1.00 57.81 271 SER A N 1
ATOM 2192 C CA . SER A 1 271 ? 52.716 -2.946 -0.522 1.00 57.81 271 SER A CA 1
ATOM 2193 C C . SER A 1 271 ? 52.605 -2.595 0.971 1.00 57.81 271 SER A C 1
ATOM 2195 O O . SER A 1 271 ? 51.518 -2.258 1.446 1.00 57.81 271 SER A O 1
ATOM 2197 N N . GLU A 1 272 ? 53.715 -2.651 1.719 1.00 54.03 272 GLU A N 1
ATOM 2198 C CA . GLU A 1 272 ? 53.756 -2.361 3.172 1.00 54.03 272 GLU A CA 1
ATOM 2199 C C . GLU A 1 272 ? 53.092 -1.021 3.540 1.00 54.03 272 GLU A C 1
ATOM 2201 O O . GLU A 1 272 ? 52.428 -0.907 4.569 1.00 54.03 272 GLU A O 1
ATOM 2206 N N . GLU A 1 273 ? 53.169 -0.032 2.653 1.00 50.28 273 GLU A N 1
ATOM 2207 C CA . GLU A 1 273 ? 52.567 1.293 2.824 1.00 50.28 273 GLU A CA 1
ATOM 2208 C C . GLU A 1 273 ? 51.024 1.259 2.848 1.00 50.28 273 GLU A C 1
ATOM 2210 O O . GLU A 1 273 ? 50.380 1.949 3.640 1.00 50.28 273 GLU A O 1
ATOM 2215 N N . VAL A 1 274 ? 50.403 0.385 2.047 1.00 49.84 274 VAL A N 1
ATOM 2216 C CA . VAL A 1 274 ? 48.941 0.203 2.018 1.00 49.84 274 VAL A CA 1
ATOM 2217 C C . VAL A 1 274 ? 48.462 -0.653 3.198 1.00 49.84 274 VAL A C 1
ATOM 2219 O O . VAL A 1 274 ? 47.319 -0.509 3.640 1.00 49.84 274 VAL A O 1
ATOM 2222 N N . ALA A 1 275 ? 49.318 -1.526 3.739 1.00 53.12 275 ALA A N 1
ATOM 2223 C CA . ALA A 1 275 ? 49.032 -2.248 4.978 1.00 53.12 275 ALA A CA 1
ATOM 2224 C C . ALA A 1 275 ? 49.015 -1.293 6.186 1.00 53.12 275 ALA A C 1
ATOM 2226 O O . ALA A 1 275 ? 48.052 -1.325 6.955 1.00 53.12 275 ALA A O 1
ATOM 2227 N N . ALA A 1 276 ? 49.991 -0.383 6.277 1.00 60.47 276 ALA A N 1
ATOM 2228 C CA . ALA A 1 276 ? 50.063 0.635 7.326 1.00 60.47 276 ALA A CA 1
ATOM 2229 C C . ALA A 1 276 ? 48.874 1.617 7.292 1.00 60.47 276 ALA A C 1
ATOM 2231 O O . ALA A 1 276 ? 48.312 1.958 8.332 1.00 60.47 276 ALA A O 1
ATOM 2232 N N . GLU A 1 277 ? 48.416 2.039 6.106 1.00 53.25 277 GLU A N 1
ATOM 2233 C CA . GLU A 1 277 ? 47.241 2.922 6.003 1.00 53.25 277 GLU A CA 1
ATOM 2234 C C . GLU A 1 277 ? 45.935 2.202 6.388 1.00 53.25 277 GLU A C 1
ATOM 2236 O O . GLU A 1 277 ? 45.045 2.791 7.002 1.00 53.25 277 GLU A O 1
ATOM 2241 N N . ARG A 1 278 ? 45.819 0.899 6.091 1.00 51.56 278 ARG A N 1
ATOM 2242 C CA . ARG A 1 278 ? 44.673 0.078 6.524 1.00 51.56 278 ARG A CA 1
ATOM 2243 C C . ARG A 1 278 ? 44.649 -0.142 8.031 1.00 51.56 278 ARG A C 1
ATOM 2245 O O . ARG A 1 278 ? 43.561 -0.244 8.591 1.00 51.56 278 ARG A O 1
ATOM 2252 N N . GLU A 1 279 ? 45.808 -0.217 8.673 1.00 61.34 279 GLU A N 1
ATOM 2253 C CA . GLU A 1 279 ? 45.926 -0.303 10.129 1.00 61.34 279 GLU A CA 1
ATOM 2254 C C . GLU A 1 279 ? 45.464 1.002 10.791 1.00 61.34 279 GLU A C 1
ATOM 2256 O O . GLU A 1 279 ? 44.521 0.972 11.579 1.00 61.34 279 GLU A O 1
ATOM 2261 N N . LYS A 1 280 ? 45.938 2.160 10.312 1.00 65.44 280 LYS A N 1
ATOM 2262 C CA . LYS A 1 280 ? 45.429 3.482 10.736 1.00 65.44 280 LYS A CA 1
ATOM 2263 C C . LYS A 1 280 ? 43.932 3.677 10.487 1.00 65.44 280 LYS A C 1
ATOM 2265 O O . LYS A 1 280 ? 43.261 4.445 11.174 1.00 65.44 280 LYS A O 1
ATOM 2270 N N . GLN A 1 281 ? 43.383 3.057 9.443 1.00 49.31 281 GLN A N 1
ATOM 2271 C CA . GLN A 1 281 ? 41.945 3.091 9.166 1.00 49.31 281 GLN A CA 1
ATOM 2272 C C . GLN A 1 281 ? 41.158 2.221 10.161 1.00 49.31 281 GLN A C 1
ATOM 2274 O O . GLN A 1 281 ? 40.046 2.582 10.539 1.00 49.31 281 GLN A O 1
ATOM 2279 N N . ARG A 1 282 ? 41.719 1.081 10.587 1.00 59.03 282 ARG A N 1
ATOM 2280 C CA . ARG A 1 282 ? 41.116 0.214 11.611 1.00 59.03 282 ARG A CA 1
ATOM 2281 C C . ARG A 1 282 ? 41.114 0.891 12.970 1.00 59.03 282 ARG A C 1
ATOM 2283 O O . ARG A 1 282 ? 40.072 0.878 13.606 1.00 59.03 282 ARG A O 1
ATOM 2290 N N . GLU A 1 283 ? 42.213 1.540 13.340 1.00 64.44 283 GLU A N 1
ATOM 2291 C CA . GLU A 1 283 ? 42.308 2.342 14.565 1.00 64.44 283 GLU A CA 1
ATOM 2292 C C . GLU A 1 283 ? 41.244 3.450 14.574 1.00 64.44 283 GLU A C 1
ATOM 2294 O O . GLU A 1 283 ? 40.437 3.512 15.492 1.00 64.44 283 GLU A O 1
ATOM 2299 N N . ARG A 1 284 ? 41.112 4.226 13.486 1.00 59.78 284 ARG A N 1
ATOM 2300 C CA . ARG A 1 284 ? 40.058 5.255 13.353 1.00 59.78 284 ARG A CA 1
ATOM 2301 C C . ARG A 1 284 ? 38.633 4.697 13.432 1.00 59.78 284 ARG A C 1
ATOM 2303 O O . ARG A 1 284 ? 37.747 5.336 13.996 1.00 59.78 284 ARG A O 1
ATOM 2310 N N . ASN A 1 285 ? 38.387 3.524 12.851 1.00 52.44 285 ASN A N 1
ATOM 2311 C CA . ASN A 1 285 ? 37.075 2.876 12.918 1.00 52.44 285 ASN A CA 1
ATOM 2312 C C . ASN A 1 285 ? 36.784 2.326 14.318 1.00 52.44 285 ASN A C 1
ATOM 2314 O O . ASN A 1 285 ? 35.636 2.366 14.754 1.00 52.44 285 ASN A O 1
ATOM 2318 N N . GLN A 1 286 ? 37.806 1.830 15.009 1.00 62.81 286 GLN A N 1
ATOM 2319 C CA . GLN A 1 286 ? 37.698 1.347 16.376 1.00 62.81 286 GLN A CA 1
ATOM 2320 C C . GLN A 1 286 ? 37.440 2.513 17.339 1.00 62.81 286 GLN A C 1
ATOM 2322 O O . GLN A 1 286 ? 36.483 2.453 18.099 1.00 62.81 286 GLN A O 1
ATOM 2327 N N . GLU A 1 287 ? 38.158 3.629 17.199 1.00 60.81 287 GLU A N 1
ATOM 2328 C CA . GLU A 1 287 ? 37.884 4.871 17.936 1.00 60.81 287 GLU A CA 1
ATOM 2329 C C . GLU A 1 287 ? 36.461 5.399 17.682 1.00 60.81 287 GLU A C 1
ATOM 2331 O O . GLU A 1 287 ? 35.802 5.905 18.589 1.00 60.81 287 GLU A O 1
ATOM 2336 N N . ALA A 1 288 ? 35.954 5.293 16.448 1.00 59.22 288 ALA A N 1
ATOM 2337 C CA . ALA A 1 288 ? 34.584 5.688 16.124 1.00 59.22 288 ALA A CA 1
ATOM 2338 C C . ALA A 1 288 ? 33.541 4.759 16.770 1.00 59.22 288 ALA A C 1
ATOM 2340 O O . ALA A 1 288 ? 32.505 5.235 17.234 1.00 59.22 288 ALA A O 1
ATOM 2341 N N . GLN A 1 289 ? 33.813 3.452 16.827 1.00 56.31 289 GLN A N 1
ATOM 2342 C CA . GLN A 1 289 ? 32.962 2.482 17.520 1.00 56.31 289 GLN A CA 1
ATOM 2343 C C . GLN A 1 289 ? 32.991 2.673 19.037 1.00 56.31 289 GLN A C 1
ATOM 2345 O O . GLN A 1 289 ? 31.943 2.605 19.667 1.00 56.31 289 GLN A O 1
ATOM 2350 N N . GLU A 1 290 ? 34.150 2.981 19.613 1.00 61.66 290 GLU A N 1
ATOM 2351 C CA . GLU A 1 290 ? 34.294 3.302 21.034 1.00 61.66 290 GLU A CA 1
ATOM 2352 C C . GLU A 1 290 ? 33.546 4.598 21.382 1.00 61.66 290 GLU A C 1
ATOM 2354 O O . GLU A 1 290 ? 32.817 4.638 22.368 1.00 61.66 290 GLU A O 1
ATOM 2359 N N . LYS A 1 291 ? 33.599 5.628 20.523 1.00 58.94 291 LYS A N 1
ATOM 2360 C CA . LYS A 1 291 ? 32.792 6.853 20.689 1.00 58.94 291 LYS A CA 1
ATOM 2361 C C . LYS A 1 291 ? 31.288 6.599 20.612 1.00 58.94 291 LYS A C 1
ATOM 2363 O O . LYS A 1 291 ? 30.540 7.217 21.362 1.00 58.94 291 LYS A O 1
ATOM 2368 N N . LEU A 1 292 ? 30.846 5.716 19.717 1.00 55.91 292 LEU A N 1
ATOM 2369 C CA . LEU A 1 292 ? 29.439 5.316 19.624 1.00 55.91 292 LEU A CA 1
ATOM 2370 C C . LEU A 1 292 ? 29.001 4.513 20.853 1.00 55.91 292 LEU A C 1
ATOM 2372 O O . LEU A 1 292 ? 27.930 4.775 21.381 1.00 55.91 292 LEU A O 1
ATOM 2376 N N . ALA A 1 293 ? 29.841 3.601 21.345 1.00 62.50 293 ALA A N 1
ATOM 2377 C CA . ALA A 1 293 ? 29.558 2.829 22.551 1.00 62.50 293 ALA A CA 1
ATOM 2378 C C . ALA A 1 293 ? 29.462 3.722 23.801 1.00 62.50 293 ALA A C 1
ATOM 2380 O O . ALA A 1 293 ? 28.560 3.534 24.610 1.00 62.50 293 ALA A O 1
ATOM 2381 N N . ILE A 1 294 ? 30.331 4.733 23.919 1.00 54.19 294 ILE A N 1
ATOM 2382 C CA . ILE A 1 294 ? 30.260 5.746 24.986 1.00 54.19 294 ILE A CA 1
ATOM 2383 C C . ILE A 1 294 ? 28.980 6.595 24.858 1.00 54.19 294 ILE A C 1
ATOM 2385 O O . ILE A 1 294 ? 28.361 6.925 25.868 1.00 54.19 294 ILE A O 1
ATOM 2389 N N . ASP A 1 295 ? 28.550 6.938 23.635 1.00 53.12 295 ASP A N 1
ATOM 2390 C CA . ASP A 1 295 ? 27.287 7.663 23.406 1.00 53.12 295 ASP A CA 1
ATOM 2391 C C . ASP A 1 295 ? 26.063 6.800 23.755 1.00 53.12 295 ASP A C 1
ATOM 2393 O O . ASP A 1 295 ? 25.100 7.299 24.336 1.00 53.12 295 ASP A O 1
ATOM 2397 N N . ASP A 1 296 ? 26.108 5.500 23.464 1.00 55.97 296 ASP A N 1
ATOM 2398 C CA . ASP A 1 296 ? 25.056 4.546 23.820 1.00 55.97 296 ASP A CA 1
ATOM 2399 C C . ASP A 1 296 ? 24.986 4.315 25.338 1.00 55.97 296 ASP A C 1
ATOM 2401 O O . ASP A 1 296 ? 23.897 4.351 25.912 1.00 55.97 296 ASP A O 1
ATOM 2405 N N . GLU A 1 297 ? 26.128 4.170 26.015 1.00 58.59 297 GLU A N 1
ATOM 2406 C CA . GLU A 1 297 ? 26.193 4.072 27.478 1.00 58.59 297 GLU A CA 1
ATOM 2407 C C . GLU A 1 297 ? 25.655 5.350 28.143 1.00 58.59 297 GLU A C 1
ATOM 2409 O O . GLU A 1 297 ? 24.832 5.283 29.059 1.00 58.59 297 GLU A O 1
ATOM 2414 N N . PHE A 1 298 ? 26.009 6.526 27.611 1.00 53.75 298 PHE A N 1
ATOM 2415 C CA . PHE A 1 298 ? 25.447 7.804 28.050 1.00 53.75 298 PHE A CA 1
ATOM 2416 C C . PHE A 1 298 ? 23.926 7.871 27.852 1.00 53.75 298 PHE A C 1
ATOM 2418 O O . PHE A 1 298 ? 23.205 8.328 28.741 1.00 53.75 298 PHE A O 1
ATOM 2425 N N . ARG A 1 299 ? 23.411 7.404 26.707 1.00 53.66 299 ARG A N 1
ATOM 2426 C CA . ARG A 1 299 ? 21.966 7.373 26.430 1.00 53.66 299 ARG A CA 1
ATOM 2427 C C . ARG A 1 299 ? 21.219 6.473 27.402 1.00 53.66 299 ARG A C 1
ATOM 2429 O O . ARG A 1 299 ? 20.122 6.842 27.815 1.00 53.66 299 ARG A O 1
ATOM 2436 N N . GLU A 1 300 ? 21.779 5.328 27.772 1.00 63.94 300 GLU A N 1
ATOM 2437 C CA . GLU A 1 300 ? 21.142 4.420 28.729 1.00 63.94 300 GLU A CA 1
ATOM 2438 C C . GLU A 1 300 ? 21.142 4.997 30.148 1.00 63.94 300 GLU A C 1
ATOM 2440 O O . GLU A 1 300 ? 20.086 5.047 30.780 1.00 63.94 300 GLU A O 1
ATOM 2445 N N . VAL A 1 301 ? 22.266 5.557 30.608 1.00 57.28 301 VAL A N 1
ATOM 2446 C CA . VAL A 1 301 ? 22.337 6.258 31.903 1.00 57.28 301 VAL A CA 1
ATOM 2447 C C . VAL A 1 301 ? 21.365 7.449 31.940 1.00 57.28 301 VAL A C 1
ATOM 2449 O O . VAL A 1 301 ? 20.682 7.673 32.944 1.00 57.28 301 VAL A O 1
ATOM 2452 N N . HIS A 1 302 ? 21.227 8.176 30.824 1.00 55.44 302 HIS A N 1
ATOM 2453 C CA . HIS A 1 302 ? 20.287 9.288 30.694 1.00 55.44 302 HIS A CA 1
ATOM 2454 C C . HIS A 1 302 ? 18.822 8.846 30.750 1.00 55.44 302 HIS A C 1
ATOM 2456 O O . HIS A 1 302 ? 18.036 9.437 31.492 1.00 55.44 302 HIS A O 1
ATOM 2462 N N . LYS A 1 303 ? 18.452 7.795 30.010 1.00 59.25 303 LYS A N 1
ATOM 2463 C CA . LYS A 1 303 ? 17.094 7.231 30.033 1.00 59.25 303 LYS A CA 1
ATOM 2464 C C . LYS A 1 303 ? 16.717 6.724 31.418 1.00 59.25 303 LYS A C 1
ATOM 2466 O O . LYS A 1 303 ? 15.601 6.980 31.859 1.00 59.25 303 LYS A O 1
ATOM 2471 N N . GLU A 1 304 ? 17.629 6.034 32.096 1.00 63.47 304 GLU A N 1
ATOM 2472 C CA . GLU A 1 304 ? 17.352 5.494 33.426 1.00 63.47 304 GLU A CA 1
ATOM 2473 C C . GLU A 1 304 ? 17.161 6.612 34.452 1.00 63.47 304 GLU A C 1
ATOM 2475 O O . GLU A 1 304 ? 16.212 6.594 35.228 1.00 63.47 304 GLU A O 1
ATOM 2480 N N . THR A 1 305 ? 17.961 7.675 34.367 1.00 56.38 305 THR A N 1
ATOM 2481 C CA . THR A 1 305 ? 17.776 8.844 35.238 1.00 56.38 305 THR A CA 1
ATOM 2482 C C . THR A 1 305 ? 16.471 9.582 34.948 1.00 56.38 305 THR A C 1
ATOM 2484 O O . THR A 1 305 ? 15.807 10.018 35.883 1.00 56.38 305 THR A O 1
ATOM 2487 N N . LEU A 1 306 ? 16.046 9.692 33.684 1.00 54.09 306 LEU A N 1
ATOM 2488 C CA . LEU A 1 306 ? 14.729 10.252 33.359 1.00 54.09 306 LEU A CA 1
ATOM 2489 C C . LEU A 1 306 ? 13.583 9.391 33.907 1.00 54.09 306 LEU A C 1
ATOM 2491 O O . LEU A 1 306 ? 12.612 9.945 34.417 1.00 54.09 306 LEU A O 1
ATOM 2495 N N . ARG A 1 307 ? 13.706 8.059 33.859 1.00 64.06 307 ARG A N 1
ATOM 2496 C CA . ARG A 1 307 ? 12.727 7.147 34.472 1.00 64.06 307 ARG A CA 1
ATOM 2497 C C . ARG A 1 307 ? 12.656 7.328 35.981 1.00 64.06 307 ARG A C 1
ATOM 2499 O O . ARG A 1 307 ? 11.559 7.428 36.518 1.00 64.06 307 ARG A O 1
ATOM 2506 N N . GLU A 1 308 ? 13.797 7.404 36.657 1.00 58.66 308 GLU A N 1
ATOM 2507 C CA . GLU A 1 308 ? 13.837 7.626 38.104 1.00 58.66 308 GLU A CA 1
ATOM 2508 C C . GLU A 1 308 ? 13.242 8.985 38.496 1.00 58.66 308 GLU A C 1
ATOM 2510 O O . GLU A 1 308 ? 12.456 9.054 39.435 1.00 58.66 308 GLU A O 1
ATOM 2515 N N . LEU A 1 309 ? 13.533 10.054 37.744 1.00 56.22 309 LEU A N 1
ATOM 2516 C CA . LEU A 1 309 ? 12.934 11.375 37.974 1.00 56.22 309 LEU A CA 1
ATOM 2517 C C . LEU A 1 309 ? 11.416 11.367 37.783 1.00 56.22 309 LEU A C 1
ATOM 2519 O O . LEU A 1 309 ? 10.700 12.041 38.520 1.00 56.22 309 LEU A O 1
ATOM 2523 N N . GLN A 1 310 ? 10.929 10.599 36.810 1.00 56.72 310 GLN A N 1
ATOM 2524 C CA . GLN A 1 310 ? 9.504 10.447 36.546 1.00 56.72 310 GLN A CA 1
ATOM 2525 C C . GLN A 1 310 ? 8.806 9.619 37.635 1.00 56.72 310 GLN A C 1
ATOM 2527 O O . GLN A 1 310 ? 7.672 9.923 37.994 1.00 56.72 310 GLN A O 1
ATOM 2532 N N . ILE A 1 311 ? 9.483 8.613 38.201 1.00 60.97 311 ILE A N 1
ATOM 2533 C CA . ILE A 1 311 ? 9.002 7.862 39.371 1.00 60.97 311 ILE A CA 1
ATOM 2534 C C . ILE A 1 311 ? 8.927 8.779 40.594 1.00 60.97 311 ILE A C 1
ATOM 2536 O O . ILE A 1 311 ? 7.907 8.775 41.281 1.00 60.97 311 ILE A O 1
ATOM 2540 N N . ASP A 1 312 ? 9.960 9.588 40.836 1.00 55.31 312 ASP A N 1
ATOM 2541 C CA . ASP A 1 312 ? 9.982 10.531 41.954 1.00 55.31 312 ASP A CA 1
ATOM 2542 C C . ASP A 1 312 ? 8.853 11.576 41.806 1.00 55.31 312 ASP A C 1
ATOM 2544 O O . ASP A 1 312 ? 8.096 11.796 42.748 1.00 55.31 312 ASP A O 1
ATOM 2548 N N . GLN A 1 313 ? 8.644 12.128 40.602 1.00 54.66 313 GLN A N 1
ATOM 2549 C CA . GLN A 1 313 ? 7.538 13.054 40.308 1.00 54.66 313 GLN A CA 1
ATOM 2550 C C . GLN A 1 313 ? 6.156 12.395 40.493 1.00 54.66 313 GLN A C 1
ATOM 2552 O O . GLN A 1 313 ? 5.228 12.999 41.029 1.00 54.66 313 GLN A O 1
ATOM 2557 N N . PHE A 1 314 ? 6.003 11.131 40.095 1.00 52.44 314 PHE A N 1
ATOM 2558 C CA . PHE A 1 314 ? 4.747 10.399 40.268 1.00 52.44 314 PHE A CA 1
ATOM 2559 C C . PHE A 1 314 ? 4.455 10.062 41.743 1.00 52.44 314 PHE A C 1
ATOM 2561 O O . PHE A 1 314 ? 3.293 9.969 42.149 1.00 52.44 314 PHE A O 1
ATOM 2568 N N . GLN A 1 315 ? 5.496 9.888 42.564 1.00 57.78 315 GLN A N 1
ATOM 2569 C CA . GLN A 1 315 ? 5.360 9.773 44.019 1.00 57.78 315 GLN A CA 1
ATOM 2570 C C . GLN A 1 315 ? 5.002 11.119 44.668 1.00 57.78 315 GLN A C 1
ATOM 2572 O O . GLN A 1 315 ? 4.230 11.135 45.626 1.00 57.78 315 GLN A O 1
ATOM 2577 N N . GLU A 1 316 ? 5.489 12.241 44.126 1.00 55.12 316 GLU A N 1
ATOM 2578 C CA . GLU A 1 316 ? 5.118 13.592 44.569 1.00 55.12 316 GLU A CA 1
ATOM 2579 C C . GLU A 1 316 ? 3.633 13.885 44.331 1.00 55.12 316 GLU A C 1
ATOM 2581 O O . GLU A 1 316 ? 2.935 14.282 45.268 1.00 55.12 316 GLU A O 1
ATOM 2586 N N . GLU A 1 317 ? 3.139 13.634 43.112 1.00 54.22 317 GLU A N 1
ATOM 2587 C CA . GLU A 1 317 ? 1.751 13.905 42.701 1.00 54.22 317 GLU A CA 1
ATOM 2588 C C . GLU A 1 317 ? 0.718 13.079 43.489 1.00 54.22 317 GLU A C 1
ATOM 2590 O O . GLU A 1 317 ? -0.424 13.508 43.654 1.00 54.22 317 GLU A O 1
ATOM 2595 N N . ASN A 1 318 ? 1.124 11.927 44.034 1.00 54.72 318 ASN A N 1
ATOM 2596 C CA . ASN A 1 318 ? 0.263 11.033 44.813 1.00 54.72 318 ASN A CA 1
ATOM 2597 C C . ASN A 1 318 ? 0.445 11.142 46.341 1.00 54.72 318 ASN A C 1
ATOM 2599 O O . ASN A 1 318 ? -0.226 10.424 47.087 1.00 54.72 318 ASN A O 1
ATOM 2603 N N . SER A 1 319 ? 1.323 12.024 46.834 1.00 53.28 319 SER A N 1
ATOM 2604 C CA . SER A 1 319 ? 1.507 12.240 48.276 1.00 53.28 319 SER A CA 1
ATOM 2605 C C . SER A 1 319 ? 0.490 13.265 48.804 1.00 53.28 319 SER A C 1
ATOM 2607 O O . SER A 1 319 ? 0.590 14.463 48.556 1.00 53.28 319 SER A O 1
ATOM 2609 N N . GLY A 1 320 ? -0.541 12.799 49.517 1.00 56.81 320 GLY A N 1
ATOM 2610 C CA . GLY A 1 320 ? -1.640 13.624 50.054 1.00 56.81 320 GLY A CA 1
ATOM 2611 C C . GLY A 1 320 ? -1.270 14.492 51.264 1.00 56.81 320 GLY A C 1
ATOM 2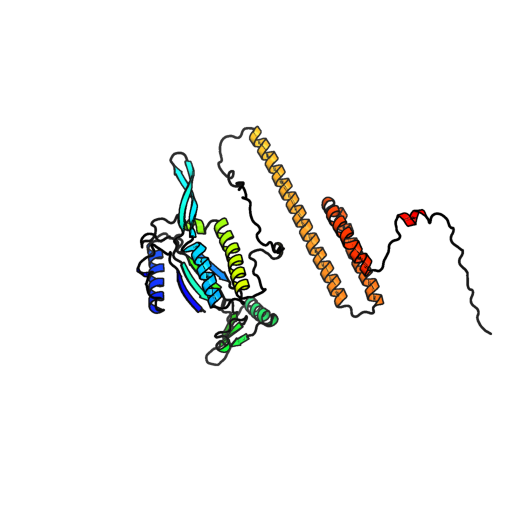612 O O . GLY A 1 320 ? -2.023 14.550 52.234 1.00 56.81 320 GLY A O 1
ATOM 2613 N N . ASP A 1 321 ? -0.101 15.121 51.246 1.00 55.62 321 ASP A N 1
ATOM 2614 C CA . ASP A 1 321 ? 0.533 15.694 52.431 1.00 55.62 321 ASP A CA 1
ATOM 2615 C C . ASP A 1 321 ? 0.381 17.216 52.573 1.00 55.62 321 ASP A C 1
ATOM 2617 O O . ASP A 1 321 ? 0.101 17.944 51.623 1.00 55.62 321 ASP A O 1
ATOM 2621 N N . ALA A 1 322 ? 0.608 17.707 53.797 1.00 56.88 322 ALA A N 1
ATOM 2622 C CA . ALA A 1 322 ? 0.518 19.123 54.143 1.00 56.88 322 ALA A CA 1
ATOM 2623 C C . ALA A 1 322 ? 1.589 19.996 53.431 1.00 56.88 322 ALA A C 1
ATOM 2625 O O . ALA A 1 322 ? 2.698 19.516 53.172 1.00 56.88 322 ALA A O 1
ATOM 2626 N N . PRO A 1 323 ? 1.323 21.299 53.187 1.00 57.00 323 PRO A N 1
ATOM 2627 C CA . PRO A 1 323 ? 2.180 22.185 52.378 1.00 57.00 323 PRO A CA 1
ATOM 2628 C C . PRO A 1 323 ? 3.644 22.297 52.844 1.00 57.00 323 PRO A C 1
ATOM 2630 O O . PRO A 1 323 ? 4.553 22.461 52.033 1.00 57.00 323 PRO A O 1
ATOM 2633 N N . GLU A 1 324 ? 3.898 22.178 54.149 1.00 53.03 324 GLU A N 1
ATOM 2634 C CA . GLU A 1 324 ? 5.246 22.243 54.737 1.00 53.03 324 GLU A CA 1
ATOM 2635 C C . GLU A 1 324 ? 6.072 20.972 54.449 1.00 53.03 324 GLU A C 1
ATOM 2637 O O . GLU A 1 324 ? 7.280 21.048 54.216 1.00 53.03 324 GLU A O 1
ATOM 2642 N N . ALA A 1 325 ? 5.421 19.805 54.369 1.00 54.06 325 ALA A N 1
ATOM 2643 C CA . ALA A 1 325 ? 6.054 18.543 53.975 1.00 54.06 325 ALA A CA 1
ATOM 2644 C C . ALA A 1 325 ? 6.341 18.492 52.462 1.00 54.06 325 ALA A C 1
ATOM 2646 O O . ALA A 1 325 ? 7.298 17.851 52.023 1.00 54.06 325 ALA A O 1
ATOM 2647 N N . GLN A 1 326 ? 5.557 19.227 51.666 1.00 53.72 326 GLN A N 1
ATOM 2648 C CA . GLN A 1 326 ? 5.772 19.394 50.229 1.00 53.72 326 GLN A CA 1
ATOM 2649 C C . GLN A 1 326 ? 7.061 20.183 49.937 1.00 53.72 326 GLN A C 1
ATOM 2651 O O . GLN A 1 326 ? 7.839 19.786 49.073 1.00 53.72 326 GLN A O 1
ATOM 2656 N N . GLN A 1 327 ? 7.351 21.239 50.708 1.00 54.19 327 GLN A N 1
ATOM 2657 C CA . GLN A 1 327 ? 8.595 22.010 50.564 1.00 54.19 327 GLN A CA 1
ATOM 2658 C C . GLN A 1 327 ? 9.845 21.186 50.904 1.00 54.19 327 GLN A C 1
ATOM 2660 O O . GLN A 1 327 ? 10.828 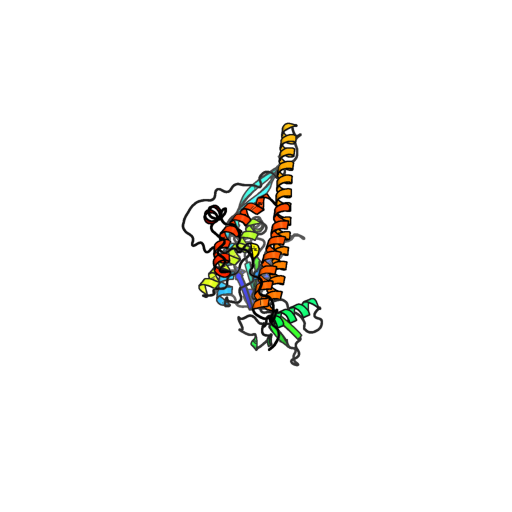21.232 50.163 1.00 54.19 327 GLN A O 1
ATOM 2665 N N . TYR A 1 328 ? 9.809 20.397 51.984 1.00 53.94 328 TYR A N 1
ATOM 2666 C CA . TYR A 1 328 ? 10.931 19.533 52.371 1.00 53.94 328 TYR A CA 1
ATOM 2667 C C . TYR A 1 328 ? 11.231 18.444 51.331 1.00 53.94 328 TYR A C 1
ATOM 2669 O O . TYR A 1 328 ? 12.399 18.173 51.052 1.00 53.94 328 TYR A O 1
ATOM 2677 N N . ARG A 1 329 ? 10.201 17.865 50.704 1.00 57.56 329 ARG A N 1
ATOM 2678 C CA . ARG A 1 329 ? 10.379 16.845 49.660 1.00 57.56 329 ARG A CA 1
ATOM 2679 C C . ARG A 1 329 ? 10.852 17.394 48.328 1.00 57.56 329 ARG A C 1
ATOM 2681 O O . ARG A 1 329 ? 11.682 16.755 47.700 1.00 57.56 329 ARG A O 1
ATOM 2688 N N . ILE A 1 330 ? 10.428 18.596 47.942 1.00 54.97 330 ILE A N 1
ATOM 2689 C CA . ILE A 1 330 ? 10.990 19.277 46.767 1.00 54.97 330 ILE A CA 1
ATOM 2690 C C . ILE A 1 330 ? 12.498 19.486 46.965 1.00 54.97 330 ILE A C 1
ATOM 2692 O O . ILE A 1 330 ? 13.297 19.206 46.074 1.00 54.97 330 ILE A O 1
ATOM 2696 N N . VAL A 1 331 ? 12.923 19.913 48.158 1.00 58.72 331 VAL A N 1
ATOM 2697 C CA . VAL A 1 331 ? 14.355 20.040 48.483 1.00 58.72 331 VAL A CA 1
ATOM 2698 C C . VAL A 1 331 ? 15.072 18.687 48.401 1.00 58.72 331 VAL A C 1
ATOM 2700 O O . VAL A 1 331 ? 16.199 18.617 47.906 1.00 58.72 331 VAL A O 1
ATOM 2703 N N . GLU A 1 332 ? 14.433 17.607 48.844 1.00 56.16 332 GLU A N 1
ATOM 2704 C CA . GLU A 1 332 ? 14.977 16.249 48.766 1.00 56.16 332 GLU A CA 1
ATOM 2705 C C . GLU A 1 332 ? 15.077 15.734 47.320 1.00 56.16 332 GLU A C 1
ATOM 2707 O O . GLU A 1 332 ? 16.117 15.187 46.945 1.00 56.16 332 GLU A O 1
ATOM 2712 N N . TRP A 1 333 ? 14.077 16.012 46.481 1.00 60.91 333 TRP A N 1
ATOM 2713 C CA . TRP A 1 333 ? 14.080 15.738 45.044 1.00 60.91 333 TRP A CA 1
ATOM 2714 C C . TRP A 1 333 ? 15.245 16.445 44.353 1.00 60.91 333 TRP A C 1
ATOM 2716 O O . TRP A 1 333 ? 16.094 15.794 43.743 1.00 60.91 333 TRP A O 1
ATOM 2726 N N . TYR A 1 334 ? 15.388 17.761 44.546 1.00 56.47 334 TYR A N 1
ATOM 2727 C CA . TYR A 1 334 ? 16.502 18.527 43.976 1.00 56.47 334 TYR A CA 1
ATOM 2728 C C . TYR A 1 334 ? 17.866 18.063 44.506 1.00 56.47 334 TYR A C 1
ATOM 2730 O O . TYR A 1 334 ? 18.845 18.041 43.757 1.00 56.47 334 TYR A O 1
ATOM 2738 N N . ARG A 1 335 ? 17.956 17.641 45.774 1.00 61.31 335 ARG A N 1
ATOM 2739 C CA . ARG A 1 335 ? 19.179 17.056 46.344 1.00 61.31 335 ARG A CA 1
ATOM 2740 C C . ARG A 1 335 ? 19.515 15.702 45.714 1.00 61.31 335 ARG A C 1
ATOM 2742 O O . ARG A 1 335 ? 20.693 15.398 45.520 1.00 61.31 335 ARG A O 1
ATOM 2749 N N . ASN A 1 336 ? 18.514 14.885 45.404 1.00 63.75 336 ASN A N 1
ATOM 2750 C CA . ASN A 1 336 ? 18.697 13.589 44.751 1.00 63.75 336 ASN A CA 1
ATOM 2751 C C . ASN A 1 336 ? 19.067 13.759 43.274 1.00 63.75 336 ASN A C 1
ATOM 2753 O O . ASN A 1 336 ? 20.004 13.109 42.816 1.00 63.75 336 ASN A O 1
ATOM 2757 N N . VAL A 1 337 ? 18.447 14.714 42.574 1.00 59.31 337 VAL A N 1
ATOM 2758 C CA . VAL A 1 337 ? 18.865 15.154 41.234 1.00 59.31 337 VAL A CA 1
ATOM 2759 C C . VAL A 1 337 ? 20.325 15.615 41.261 1.00 59.31 337 VAL A C 1
ATOM 2761 O O . VAL A 1 337 ? 21.133 15.141 40.469 1.00 59.31 337 VAL A O 1
ATOM 2764 N N . GLY A 1 338 ? 20.699 16.474 42.214 1.00 58.56 338 GLY A N 1
ATOM 2765 C CA . GLY A 1 338 ? 22.070 16.964 42.375 1.00 58.56 338 GLY A CA 1
ATOM 2766 C C . GLY A 1 338 ? 23.094 15.849 42.609 1.00 58.56 338 GLY A C 1
ATOM 2767 O O . GLY A 1 338 ? 24.120 15.821 41.937 1.00 58.56 338 GLY A O 1
ATOM 2768 N N . ARG A 1 339 ? 22.799 14.885 43.493 1.00 60.41 339 ARG A N 1
ATOM 2769 C CA . ARG A 1 339 ? 23.679 13.727 43.748 1.00 60.41 339 ARG A CA 1
ATOM 2770 C C . ARG A 1 339 ? 23.817 12.802 42.539 1.00 60.41 339 ARG A C 1
ATOM 2772 O O . ARG A 1 339 ? 24.915 12.324 42.265 1.00 60.41 339 ARG A O 1
ATOM 2779 N N . ARG A 1 340 ? 22.728 12.566 41.800 1.00 61.34 340 ARG A N 1
ATOM 2780 C CA . ARG A 1 340 ? 22.754 11.778 40.555 1.00 61.34 340 ARG A CA 1
ATOM 2781 C C . ARG A 1 340 ? 23.609 12.473 39.487 1.00 61.34 340 ARG A C 1
ATOM 2783 O O . ARG A 1 340 ? 24.430 11.825 38.846 1.00 61.34 340 ARG A O 1
ATOM 2790 N N . LEU A 1 341 ? 23.494 13.798 39.371 1.00 54.84 341 LEU A N 1
ATOM 2791 C CA . LEU A 1 341 ? 24.305 14.617 38.462 1.00 54.84 341 LEU A CA 1
ATOM 2792 C C . LEU A 1 341 ? 25.788 14.689 38.865 1.00 54.84 341 LEU A C 1
ATOM 2794 O O . LEU A 1 341 ? 26.651 14.723 37.990 1.00 54.84 341 LEU A O 1
ATOM 2798 N N . GLU A 1 342 ? 26.113 14.683 40.161 1.00 54.50 342 GLU A N 1
ATOM 2799 C CA . GLU A 1 342 ? 27.505 14.581 40.627 1.00 54.50 342 GLU A CA 1
ATOM 2800 C C . GLU A 1 342 ? 28.139 13.243 40.229 1.00 54.50 342 GLU A C 1
ATOM 2802 O O . GLU A 1 342 ? 29.268 13.241 39.743 1.00 54.50 342 GLU A O 1
ATOM 2807 N N . GLY A 1 343 ? 27.399 12.131 40.317 1.00 57.88 343 GLY A N 1
ATOM 2808 C CA . GLY A 1 343 ? 27.868 10.824 39.839 1.00 57.88 343 GLY A CA 1
ATOM 2809 C C . GLY A 1 343 ? 28.164 10.784 38.332 1.00 57.88 343 GLY A C 1
ATOM 2810 O O . GLY A 1 343 ? 29.034 10.040 37.887 1.00 57.88 343 GLY A O 1
ATOM 2811 N N . TRP A 1 344 ? 27.496 11.625 37.537 1.00 53.03 344 TRP A N 1
ATOM 2812 C CA . TRP A 1 344 ? 27.731 11.737 36.092 1.00 53.03 344 TRP A CA 1
ATOM 2813 C C . TRP A 1 344 ? 28.981 12.546 35.739 1.00 53.03 344 TRP A C 1
ATOM 2815 O O . TRP A 1 344 ? 29.585 12.316 34.688 1.00 53.03 344 TRP A O 1
ATOM 2825 N N . ARG A 1 345 ? 29.385 13.481 36.610 1.00 46.31 345 ARG A N 1
ATOM 2826 C CA . ARG A 1 345 ? 30.595 14.299 36.430 1.00 46.31 345 ARG A CA 1
ATOM 2827 C C . ARG A 1 345 ? 31.851 13.434 36.346 1.00 46.31 345 ARG A C 1
ATOM 2829 O O . ARG A 1 345 ? 32.761 13.759 35.588 1.00 46.31 345 ARG A O 1
ATOM 2836 N N . ASP A 1 346 ? 31.862 12.340 37.098 1.00 52.34 346 ASP A N 1
ATOM 2837 C CA . ASP A 1 346 ? 32.982 11.405 37.151 1.00 52.34 346 ASP A CA 1
ATOM 2838 C C . ASP A 1 346 ? 32.906 10.342 36.032 1.00 52.34 346 ASP A C 1
ATOM 2840 O O . ASP A 1 346 ? 33.926 9.753 35.684 1.00 52.34 346 ASP A O 1
ATOM 2844 N N . ALA A 1 347 ? 31.728 10.138 35.421 1.00 54.56 347 ALA A N 1
ATOM 2845 C CA . ALA A 1 347 ? 31.501 9.147 34.365 1.00 54.56 347 ALA A CA 1
ATOM 2846 C C . ALA A 1 347 ? 31.742 9.679 32.936 1.00 54.56 347 ALA A C 1
ATOM 2848 O O . ALA A 1 347 ? 32.256 8.941 32.100 1.00 54.56 347 ALA A O 1
ATOM 2849 N N . VAL A 1 348 ? 31.396 10.942 32.627 1.00 56.97 348 VAL A N 1
ATOM 2850 C CA . VAL A 1 348 ? 31.542 11.507 31.262 1.00 56.97 348 VAL A CA 1
ATOM 2851 C C . VAL A 1 348 ? 31.956 12.997 31.295 1.00 56.97 348 VAL A C 1
ATOM 2853 O O . VAL A 1 348 ? 31.132 13.896 31.077 1.00 56.97 348 VAL A O 1
ATOM 2856 N N . PRO A 1 349 ? 33.242 13.304 31.549 1.00 55.59 349 PRO A N 1
ATOM 2857 C CA . PRO A 1 349 ? 33.705 14.666 31.842 1.00 55.59 349 PRO A CA 1
ATOM 2858 C C . PRO A 1 349 ? 33.557 15.668 30.680 1.00 55.59 349 PRO A C 1
ATOM 2860 O O . PRO A 1 349 ? 33.283 16.844 30.919 1.00 55.59 349 PRO A O 1
ATOM 2863 N N . GLU A 1 350 ? 33.661 15.238 29.416 1.00 54.81 350 GLU A N 1
ATOM 2864 C CA . GLU A 1 350 ? 33.568 16.137 28.246 1.00 54.81 350 GLU A CA 1
ATOM 2865 C C . GLU A 1 350 ? 32.148 16.670 27.987 1.00 54.81 350 GLU A C 1
ATOM 2867 O O . GLU A 1 350 ? 31.973 17.747 27.411 1.00 54.81 350 GLU A O 1
ATOM 2872 N N . LYS A 1 351 ? 31.112 15.947 28.433 1.00 54.34 351 LYS A N 1
ATOM 2873 C CA . LYS A 1 351 ? 29.702 16.337 28.254 1.00 54.34 351 LYS A CA 1
ATOM 2874 C C . LYS A 1 351 ? 29.125 17.089 29.455 1.00 54.34 351 LYS A C 1
ATOM 2876 O O . LYS A 1 351 ? 28.089 17.743 29.315 1.00 54.34 351 LYS A O 1
ATOM 2881 N N . ALA A 1 352 ? 29.825 17.087 30.593 1.00 51.81 352 ALA A N 1
ATOM 2882 C CA . ALA A 1 352 ? 29.460 17.855 31.782 1.00 51.81 352 ALA A CA 1
ATOM 2883 C C . ALA A 1 352 ? 29.413 19.373 31.510 1.00 51.81 352 ALA A C 1
ATOM 2885 O O . ALA A 1 352 ? 28.527 20.056 32.019 1.00 51.81 352 ALA A O 1
ATOM 2886 N N . ALA A 1 353 ? 30.292 19.894 30.644 1.00 53.62 353 ALA A N 1
ATOM 2887 C CA . ALA A 1 353 ? 30.348 21.318 30.295 1.00 53.62 353 ALA A CA 1
ATOM 2888 C C . ALA A 1 353 ? 29.084 21.815 29.562 1.00 53.62 353 ALA A C 1
ATOM 2890 O O . ALA A 1 353 ? 28.540 22.865 29.903 1.00 53.62 353 ALA A O 1
ATOM 2891 N N . GLN A 1 354 ? 28.564 21.028 28.611 1.00 53.34 354 GLN A N 1
ATOM 2892 C CA . GLN A 1 354 ? 27.351 21.365 27.845 1.00 53.34 354 GLN A CA 1
ATOM 2893 C C . GLN A 1 354 ? 26.101 21.392 28.740 1.00 53.34 354 GLN A C 1
ATOM 2895 O O . GLN A 1 354 ? 25.174 22.178 28.533 1.00 53.34 354 GLN A O 1
ATOM 2900 N N . TRP A 1 355 ? 26.081 20.555 29.778 1.00 54.03 355 TRP A N 1
ATOM 2901 C CA . TRP A 1 355 ? 25.006 20.541 30.767 1.00 54.03 355 TRP A CA 1
ATOM 2902 C C . TRP A 1 355 ? 25.148 21.620 31.834 1.00 54.03 355 TRP A C 1
ATOM 2904 O O . TRP A 1 355 ? 24.137 22.167 32.273 1.00 54.03 355 TRP A O 1
ATOM 2914 N N . GLN A 1 356 ? 26.373 21.993 32.203 1.00 53.03 356 GLN A N 1
ATOM 2915 C CA . GLN A 1 356 ? 26.629 23.149 33.061 1.00 53.03 356 GLN A CA 1
ATOM 2916 C C . GLN A 1 356 ? 26.044 24.422 32.439 1.00 53.03 356 GLN A C 1
ATOM 2918 O O . GLN A 1 356 ? 25.385 25.199 33.125 1.00 53.03 356 GLN A O 1
ATOM 2923 N N . GLU A 1 357 ? 26.200 24.586 31.127 1.00 56.72 357 GLU A N 1
ATOM 2924 C CA . GLU A 1 357 ? 25.641 25.703 30.365 1.00 56.72 357 GLU A CA 1
ATOM 2925 C C . GLU A 1 357 ? 24.099 25.699 30.383 1.00 56.72 357 GLU A C 1
ATOM 2927 O O . GLU A 1 357 ? 23.465 26.722 30.660 1.00 56.72 357 GLU A O 1
ATOM 2932 N N . ARG A 1 358 ? 23.474 24.522 30.222 1.00 51.34 358 ARG A N 1
ATOM 2933 C CA . ARG A 1 358 ? 22.014 24.356 30.359 1.00 51.34 358 ARG A CA 1
ATOM 2934 C C . ARG A 1 358 ? 21.507 24.632 31.774 1.00 51.34 358 ARG A C 1
ATOM 2936 O O . ARG A 1 358 ? 20.518 25.346 31.925 1.00 51.34 358 ARG A O 1
ATOM 2943 N N . LEU A 1 359 ? 22.173 24.140 32.816 1.00 53.81 359 LEU A N 1
ATOM 2944 C CA . LEU A 1 359 ? 21.787 24.410 34.206 1.00 53.81 359 LEU A CA 1
ATOM 2945 C C . LEU A 1 359 ? 21.913 25.899 34.550 1.00 53.81 359 LEU A C 1
ATOM 2947 O O . LEU A 1 359 ? 21.025 26.457 35.196 1.00 53.81 359 LEU A O 1
ATOM 2951 N N . GLN A 1 360 ? 22.956 26.574 34.058 1.00 58.47 360 GLN A N 1
ATOM 2952 C CA . GLN A 1 360 ? 23.076 28.031 34.181 1.00 58.47 360 GLN A CA 1
ATOM 2953 C C . GLN A 1 360 ? 21.932 28.752 33.452 1.00 58.47 360 GLN A C 1
ATOM 2955 O O . GLN A 1 360 ? 21.400 29.723 33.985 1.00 58.47 360 GLN A O 1
ATOM 2960 N N . SER A 1 361 ? 21.480 28.241 32.300 1.00 54.84 361 SER A N 1
ATOM 2961 C CA . SER A 1 361 ? 20.329 28.800 31.571 1.00 54.84 361 SER A CA 1
ATOM 2962 C C . SER A 1 361 ? 18.982 28.601 32.287 1.00 54.84 361 SER A C 1
ATOM 2964 O O . SER A 1 361 ? 18.070 29.409 32.126 1.00 54.84 361 SER A O 1
ATOM 2966 N N . MET A 1 362 ? 18.853 27.561 33.120 1.00 46.47 362 MET A N 1
ATOM 2967 C CA . MET A 1 362 ? 17.647 27.281 33.918 1.00 46.47 362 MET A CA 1
ATOM 2968 C C . MET A 1 362 ? 17.642 27.999 35.275 1.00 46.47 362 MET A C 1
ATOM 2970 O O . MET A 1 362 ? 16.590 28.169 35.893 1.00 46.47 362 MET A O 1
ATOM 2974 N N . LYS A 1 363 ? 18.803 28.481 35.719 1.00 49.78 363 LYS A N 1
ATOM 2975 C CA . LYS A 1 363 ? 19.002 29.207 36.978 1.00 49.78 363 LYS A CA 1
ATOM 2976 C C . LYS A 1 363 ? 18.051 30.401 37.184 1.00 49.78 363 LYS A C 1
ATOM 2978 O O . LYS A 1 363 ? 17.549 30.538 38.297 1.00 49.78 363 LYS A O 1
ATOM 2983 N N . PRO A 1 364 ? 17.716 31.230 36.170 1.00 50.75 364 PRO A N 1
ATOM 2984 C CA . PRO A 1 364 ? 16.749 32.321 36.327 1.00 50.75 364 PRO A CA 1
ATOM 2985 C C . PRO A 1 364 ? 15.323 31.825 36.598 1.00 50.75 364 PRO A C 1
ATOM 2987 O O . PRO A 1 364 ? 14.601 32.430 37.388 1.00 50.75 364 PRO A O 1
ATOM 2990 N N . ARG A 1 365 ? 14.928 30.698 35.988 1.00 48.34 365 ARG A N 1
ATOM 2991 C CA . ARG A 1 365 ? 13.626 30.055 36.227 1.00 48.34 365 ARG A CA 1
ATOM 2992 C C . ARG A 1 365 ? 13.539 29.479 37.637 1.00 48.34 365 ARG A C 1
ATOM 2994 O O . ARG A 1 365 ? 12.543 29.700 38.315 1.00 48.34 365 ARG A O 1
ATOM 3001 N N . LEU A 1 366 ? 14.605 28.831 38.105 1.00 44.94 366 LEU A N 1
ATOM 3002 C CA . LEU A 1 366 ? 14.708 28.349 39.487 1.00 44.94 366 LEU A CA 1
ATOM 3003 C C . LEU A 1 366 ? 14.665 29.516 40.490 1.00 44.94 366 LEU A C 1
ATOM 3005 O O . LEU A 1 366 ? 13.970 29.442 41.498 1.00 44.94 366 LEU A O 1
ATOM 3009 N N . LYS A 1 367 ? 15.327 30.638 40.177 1.00 51.66 367 LYS A N 1
ATOM 3010 C CA . LYS A 1 367 ? 15.318 31.862 40.997 1.00 51.66 367 LYS A CA 1
ATOM 3011 C C . LYS A 1 367 ? 13.914 32.460 41.147 1.00 51.66 367 LYS A C 1
ATOM 3013 O O . LYS A 1 367 ? 13.553 32.907 42.232 1.00 51.66 367 LYS A O 1
ATOM 3018 N N . ALA A 1 368 ? 13.121 32.432 40.076 1.00 49.41 368 ALA A N 1
ATOM 3019 C CA . ALA A 1 368 ? 11.736 32.898 40.084 1.00 49.41 368 ALA A CA 1
ATOM 3020 C C . ALA A 1 368 ? 10.795 31.984 40.892 1.00 49.41 368 ALA A C 1
ATOM 3022 O O . ALA A 1 368 ? 9.821 32.468 41.457 1.00 49.41 368 ALA A O 1
ATOM 3023 N N . TRP A 1 369 ? 11.090 30.683 40.966 1.00 40.28 369 TRP A N 1
ATOM 3024 C CA . TRP A 1 369 ? 10.264 29.699 41.674 1.00 40.28 369 TRP A CA 1
ATOM 3025 C C . TRP A 1 369 ? 10.574 29.584 43.168 1.00 40.28 369 TRP A C 1
ATOM 3027 O O . TRP A 1 369 ? 9.660 29.427 43.969 1.00 40.28 369 TRP A O 1
ATOM 3037 N N . PHE A 1 370 ? 11.845 29.702 43.559 1.00 42.00 370 PHE A N 1
ATOM 3038 C CA . PHE A 1 370 ? 12.270 29.521 44.951 1.00 42.00 370 PHE A CA 1
ATOM 3039 C C . PHE A 1 370 ? 12.384 30.822 45.756 1.00 42.00 370 PHE A C 1
ATOM 3041 O O . PHE A 1 370 ? 12.739 30.774 46.931 1.00 42.00 370 PHE A O 1
ATOM 3048 N N . GLY A 1 371 ? 12.143 31.992 45.146 1.00 48.31 371 GLY A N 1
ATOM 3049 C CA . GLY A 1 371 ? 12.293 33.297 45.814 1.00 48.31 371 GLY A CA 1
ATOM 3050 C C . GLY A 1 371 ? 13.703 33.558 46.370 1.00 48.31 371 GLY A C 1
ATOM 3051 O O . GLY A 1 371 ? 13.903 34.472 47.168 1.00 48.31 371 GLY A O 1
ATOM 3052 N N . TYR A 1 372 ? 14.687 32.748 45.971 1.00 41.47 372 TYR A N 1
ATOM 3053 C CA . TYR A 1 372 ? 16.008 32.698 46.578 1.00 41.47 372 TYR A CA 1
ATOM 3054 C C . TYR A 1 372 ? 16.969 33.599 45.798 1.00 41.47 372 TYR A C 1
ATOM 3056 O O . TYR A 1 372 ? 17.419 33.255 44.703 1.00 41.47 372 TYR A O 1
ATOM 3064 N N . SER A 1 373 ? 17.300 34.766 46.350 1.00 40.25 373 SER A N 1
ATOM 3065 C CA . SER A 1 373 ? 18.464 35.539 45.906 1.00 40.25 373 SER A CA 1
ATOM 3066 C C . SER A 1 373 ? 19.697 35.022 46.644 1.00 40.25 373 SER A C 1
ATOM 3068 O O . SER A 1 373 ? 19.799 35.258 47.848 1.00 40.25 373 SER A O 1
ATOM 3070 N N . PRO A 1 374 ? 20.650 34.340 45.981 1.00 39.50 374 PRO A N 1
ATOM 3071 C CA . PRO A 1 374 ? 21.973 34.214 46.572 1.00 39.50 374 PRO A CA 1
ATOM 3072 C C . PRO A 1 374 ? 22.574 35.627 46.688 1.00 39.50 374 PRO A C 1
ATOM 3074 O O . PRO A 1 374 ? 22.322 36.448 45.796 1.00 39.50 374 PRO A O 1
ATOM 3077 N N . PRO A 1 375 ? 23.323 35.937 47.761 1.00 39.50 375 PRO A N 1
ATOM 3078 C CA . PRO A 1 375 ? 24.004 37.220 47.871 1.00 39.50 375 PRO A CA 1
ATOM 3079 C C . PRO A 1 375 ? 24.946 37.395 46.679 1.00 39.50 375 PRO A C 1
ATOM 3081 O O . PRO A 1 375 ? 25.575 36.432 46.226 1.00 39.50 375 PRO A O 1
ATOM 3084 N N . ASP A 1 376 ? 24.988 38.615 46.152 1.00 41.72 376 ASP A N 1
ATOM 3085 C CA . ASP A 1 376 ? 25.872 38.985 45.055 1.00 41.72 376 ASP A CA 1
ATOM 3086 C C . ASP A 1 376 ? 27.319 38.642 45.457 1.00 41.72 376 ASP A C 1
ATOM 3088 O O . ASP A 1 376 ? 27.717 38.963 46.582 1.00 41.72 376 ASP A O 1
ATOM 3092 N N . PRO A 1 377 ? 28.129 37.968 44.622 1.00 43.03 377 PRO A N 1
ATOM 3093 C CA . PRO A 1 377 ? 29.535 37.734 44.945 1.00 43.03 377 PRO A CA 1
ATOM 3094 C C . PRO A 1 377 ? 30.305 39.033 45.247 1.00 43.03 377 PRO A C 1
ATOM 3096 O O . PRO A 1 377 ? 31.252 38.986 46.032 1.00 43.03 377 PRO A O 1
ATOM 3099 N N . GLU A 1 378 ? 29.868 40.193 44.741 1.00 43.38 378 GLU A N 1
ATOM 3100 C CA . GLU A 1 378 ? 30.432 41.500 45.124 1.00 43.38 378 GLU A CA 1
ATOM 3101 C C . GLU A 1 378 ? 30.044 41.955 46.547 1.00 43.38 378 GLU A C 1
ATOM 3103 O O . GLU A 1 378 ? 30.778 42.716 47.174 1.00 43.38 378 GLU A O 1
ATOM 3108 N N . ASP A 1 379 ? 28.963 41.421 47.121 1.00 42.44 379 ASP A N 1
ATOM 3109 C CA . ASP A 1 379 ? 28.489 41.745 48.476 1.00 42.44 379 ASP A CA 1
ATOM 3110 C C . ASP A 1 379 ? 29.203 40.912 49.567 1.00 42.44 379 ASP A C 1
ATOM 3112 O O . ASP A 1 379 ? 29.146 41.206 50.763 1.00 42.44 379 ASP A O 1
ATOM 3116 N N . THR A 1 380 ? 29.960 39.881 49.168 1.00 41.38 380 THR A N 1
ATOM 3117 C CA . THR A 1 380 ? 30.790 39.082 50.093 1.00 41.38 380 THR A CA 1
ATOM 3118 C C . THR A 1 380 ? 32.142 39.722 50.418 1.00 41.38 380 THR A C 1
ATOM 3120 O O . THR A 1 380 ? 32.778 39.340 51.400 1.00 41.38 380 THR A O 1
ATOM 3123 N N . ALA A 1 381 ? 32.556 40.758 49.679 1.00 38.66 381 ALA A N 1
ATOM 3124 C CA . ALA A 1 381 ? 33.766 41.525 49.984 1.00 38.66 381 ALA A CA 1
ATOM 3125 C C . ALA A 1 381 ? 33.573 42.549 51.126 1.00 38.66 381 ALA A C 1
ATOM 3127 O O . ALA A 1 381 ? 34.550 43.078 51.651 1.00 38.66 381 ALA A O 1
ATOM 3128 N N . SER A 1 382 ? 32.327 42.805 51.544 1.00 43.25 382 SER A N 1
ATOM 3129 C CA . SER A 1 382 ? 31.959 43.835 52.532 1.00 43.25 382 SER A CA 1
ATOM 3130 C C . SER A 1 382 ? 31.772 43.301 53.966 1.00 43.25 382 SER A C 1
ATOM 3132 O O . SER A 1 382 ? 31.746 44.068 54.925 1.00 43.25 382 SER A O 1
ATOM 3134 N N . ARG A 1 383 ? 31.678 41.977 54.162 1.00 39.09 383 ARG A N 1
ATOM 3135 C CA . ARG A 1 383 ? 31.320 41.371 55.466 1.00 39.09 383 ARG A CA 1
ATOM 3136 C C . ARG A 1 383 ? 32.460 40.703 56.242 1.00 39.09 383 ARG A C 1
ATOM 3138 O O . ARG A 1 383 ? 32.200 40.042 57.242 1.00 39.09 383 ARG A O 1
ATOM 3145 N N . ASN A 1 384 ? 33.715 40.941 55.867 1.00 40.38 384 ASN A N 1
ATOM 3146 C CA . ASN A 1 384 ? 34.877 40.575 56.690 1.00 40.38 384 ASN A CA 1
ATOM 3147 C C . ASN A 1 384 ? 35.233 41.701 57.673 1.00 40.38 384 ASN A C 1
ATOM 3149 O O . ASN A 1 384 ? 36.306 42.296 57.586 1.00 40.38 384 ASN A O 1
ATOM 3153 N N . GLY A 1 385 ? 34.324 42.024 58.595 1.00 46.69 385 GLY A N 1
ATOM 3154 C CA . GLY A 1 385 ? 34.601 43.059 59.590 1.00 46.69 385 GLY A CA 1
ATOM 3155 C C . GLY A 1 385 ? 33.428 43.430 60.484 1.00 46.69 385 GLY A C 1
ATOM 3156 O O . GLY A 1 385 ? 33.034 44.587 60.493 1.00 46.69 385 GLY A O 1
ATOM 3157 N N . ALA A 1 386 ? 32.869 42.480 61.230 1.00 40.19 386 ALA A N 1
ATOM 3158 C CA . ALA A 1 386 ? 32.178 42.782 62.485 1.00 40.19 386 ALA A CA 1
ATOM 3159 C C . ALA A 1 386 ? 32.004 41.492 63.294 1.00 40.19 386 ALA A C 1
ATOM 3161 O O . ALA A 1 386 ? 31.394 40.537 62.814 1.00 40.19 386 ALA A O 1
ATOM 3162 N N . ASP A 1 387 ? 32.561 41.476 64.503 1.00 39.38 387 ASP A N 1
ATOM 3163 C CA . ASP A 1 387 ? 32.410 40.394 65.475 1.00 39.38 387 ASP A CA 1
ATOM 3164 C C . ASP A 1 387 ? 30.930 40.126 65.824 1.00 39.38 387 ASP A C 1
ATOM 3166 O O . ASP A 1 387 ? 30.106 41.048 65.807 1.00 39.38 387 ASP A O 1
ATOM 3170 N N . PRO A 1 388 ? 30.569 38.874 66.162 1.00 37.25 388 PRO A N 1
ATOM 3171 C CA . PRO A 1 388 ? 29.205 38.520 66.538 1.00 37.25 388 PRO A CA 1
ATOM 3172 C C . PRO A 1 388 ? 28.835 39.097 67.921 1.00 37.25 388 PRO A C 1
ATOM 3174 O O . PRO A 1 388 ? 29.634 38.993 68.852 1.00 37.25 388 PRO A O 1
ATOM 3177 N N . PRO A 1 389 ? 27.623 39.653 68.113 1.00 37.16 389 PRO A N 1
ATOM 3178 C CA . PRO A 1 389 ? 27.142 40.016 69.442 1.00 37.16 389 PRO A CA 1
ATOM 3179 C C . PRO A 1 389 ? 26.736 38.771 70.253 1.00 37.16 389 PRO A C 1
ATOM 3181 O O . PRO A 1 389 ? 26.102 37.849 69.736 1.00 37.16 389 PRO A O 1
ATOM 3184 N N . GLU A 1 390 ? 27.116 38.763 71.534 1.00 36.41 390 GLU A N 1
ATOM 3185 C CA . GLU A 1 390 ? 26.876 37.690 72.508 1.00 36.41 390 GLU A CA 1
ATOM 3186 C C . GLU A 1 390 ? 25.382 37.372 72.745 1.00 36.41 390 GLU A C 1
ATOM 3188 O O . GLU A 1 390 ? 24.529 38.264 72.697 1.00 36.41 390 GLU A O 1
ATOM 3193 N N . PRO A 1 391 ? 25.047 36.107 73.069 1.00 36.62 391 PRO A N 1
ATOM 3194 C CA . PRO A 1 391 ? 23.674 35.666 73.289 1.00 36.62 391 PRO A CA 1
ATOM 3195 C C . PRO A 1 391 ? 23.130 36.113 74.656 1.00 36.62 391 PRO A C 1
ATOM 3197 O O . PRO A 1 391 ? 23.663 35.750 75.707 1.00 36.62 391 PRO A O 1
ATOM 3200 N N . GLN A 1 392 ? 22.007 36.837 74.656 1.00 36.09 392 GLN A N 1
ATOM 3201 C CA . GLN A 1 392 ? 21.241 37.115 75.873 1.00 36.09 392 GLN A CA 1
ATOM 3202 C C . GLN A 1 392 ? 20.582 35.827 76.391 1.00 36.09 392 GLN A C 1
ATOM 3204 O O . GLN A 1 392 ? 19.745 35.222 75.722 1.00 36.09 392 GLN A O 1
ATOM 3209 N N . ARG A 1 393 ? 20.964 35.412 77.605 1.00 34.31 393 ARG A N 1
ATOM 3210 C CA . ARG A 1 393 ? 20.264 34.396 78.401 1.00 34.31 393 ARG A CA 1
ATOM 3211 C C . ARG A 1 393 ? 18.992 35.002 78.992 1.00 34.31 393 ARG A C 1
ATOM 3213 O O . ARG A 1 393 ? 19.073 35.995 79.707 1.00 34.31 393 ARG A O 1
ATOM 3220 N N . THR A 1 394 ? 17.852 34.356 78.785 1.00 37.50 394 THR A N 1
ATOM 3221 C CA . THR A 1 394 ? 16.666 34.540 79.631 1.00 37.50 394 THR A CA 1
ATOM 3222 C C . THR A 1 394 ? 16.544 33.329 80.554 1.00 37.50 394 THR A C 1
ATOM 3224 O O . THR A 1 394 ? 16.324 32.213 80.082 1.00 37.50 394 THR A O 1
ATOM 3227 N N . GLU A 1 395 ? 16.753 33.541 81.853 1.00 36.22 395 GLU A N 1
ATOM 3228 C CA . GLU A 1 395 ? 16.454 32.570 82.914 1.00 36.22 395 GLU A CA 1
ATOM 3229 C C . GLU A 1 395 ? 14.937 32.498 83.197 1.00 36.22 395 GLU A C 1
ATOM 3231 O O . GLU A 1 395 ? 14.211 33.427 82.835 1.00 36.22 395 GLU A O 1
ATOM 3236 N N . PRO A 1 396 ? 14.435 31.402 83.802 1.00 43.31 396 PRO A N 1
ATOM 3237 C CA . PRO A 1 396 ? 13.007 31.171 83.994 1.00 43.31 396 PRO A CA 1
ATOM 3238 C C . PRO A 1 396 ? 12.516 31.742 85.334 1.00 43.31 396 PRO A C 1
ATOM 3240 O O . PRO A 1 396 ? 13.150 31.523 86.364 1.00 43.31 396 PRO A O 1
ATOM 3243 N N . GLU A 1 397 ? 11.345 32.382 85.354 1.00 37.59 397 GLU A N 1
ATOM 3244 C CA . GLU A 1 397 ? 10.632 32.692 86.601 1.00 37.59 397 GLU A CA 1
ATOM 3245 C C . GLU A 1 397 ? 9.411 31.779 86.780 1.00 37.59 397 GLU A C 1
ATOM 3247 O O . GLU A 1 397 ? 8.498 31.736 85.955 1.00 37.59 397 GLU A O 1
ATOM 3252 N N . HIS A 1 398 ? 9.433 31.042 87.891 1.00 36.75 398 HIS A N 1
ATOM 3253 C CA . HIS A 1 398 ? 8.299 30.373 88.523 1.00 36.75 398 HIS A CA 1
ATOM 3254 C C . HIS A 1 398 ? 7.667 31.319 89.562 1.00 36.75 398 HIS A C 1
ATOM 3256 O O . HIS A 1 398 ? 8.400 31.975 90.295 1.00 36.75 398 HIS A O 1
ATOM 3262 N N . ASP A 1 399 ? 6.332 31.292 89.660 1.00 40.78 399 ASP A N 1
ATOM 3263 C CA . ASP A 1 399 ? 5.472 31.620 90.816 1.00 40.78 399 ASP A CA 1
ATOM 3264 C C . ASP A 1 399 ? 5.858 32.785 91.759 1.00 40.78 399 ASP A C 1
ATOM 3266 O O . ASP A 1 399 ? 6.689 32.621 92.657 1.00 40.78 399 ASP A O 1
ATOM 3270 N N . ARG A 1 400 ? 5.064 33.869 91.734 1.00 36.00 400 ARG A N 1
ATOM 3271 C CA . ARG A 1 400 ? 4.031 34.178 92.757 1.00 36.00 400 ARG A CA 1
ATOM 3272 C C . ARG A 1 400 ? 3.254 35.458 92.471 1.00 36.00 400 ARG A C 1
ATOM 3274 O O . ARG A 1 400 ? 3.886 36.458 92.072 1.00 36.00 400 ARG A O 1
#

Organism: NCBI:txid1679460